Protein AF-A0A821S7T1-F1 (afdb_monomer_lite)

Sequence (670 aa):
MPPKSNRQSQCFNAIKSRWSTESDASSDDSNFSMETSDEDEADTKLNFRDTIQICDIADMFEFCKNQCNIRYLSVLIYLILRRFNISYEETHRFLNDIGGLTAEVAHKWSNVFMNGNFDEFLIDGRGGKRGDSFYDVYPELEVDAKAFTVLQCEQKAPSFTVYDLAQFIDKEYYEVNKINKVNSDFVRSVDSCRLDLRNWGARFENNTNRPYFEGHEGSDVIAHREQFIHYFLTNEDKYYTVSSDENPVWQTPKSLVPTVLICHDESTFRSGDVRAKRWLIDTSAPFFNKGGGRSVMISDFLVQHPSGPFVQLNEKEWTNAVQRFPDLLEDTDLRYENYSATITAHLGADPYFDNSIILLQFERLFKLLKFKEEYQKHNIEILVDNARTHSAKPFSINDFGKRSGTRCPVASIEYIDEVNNTKTLDCFFQSGPQKGQSKGLLAIALELGFKLSTNCKLEELTILLSGHKAFKNISKLEKLAIDYGLVCGQNEIFKTCGSPCISTCTYKPDICIAMCSTGCFCKEGYVRESNKTGSSCIKQEDCENVNVLPTCAENEEFLTCGSACPPTCNDWSYPLPKQPTPCIMMCKRGCFCKNGLYRSKDGKCVEPEECCGKNEVFTSCGSACVETCNNKSDMCTDQCVAGCFCRRPGHVRLNNNTNSLCIPPNECPK

Radius of gyration: 52.15 Å; chains: 1; bounding box: 108×94×160 Å

InterPro domains:
  IPR002919 Trypsin Inhibitor-like, cysteine rich domain [PF01826] (488-543)
  IPR002919 Trypsin Inhibitor-like, cysteine rich domain [PF01826] (552-611)
  IPR002919 Trypsin Inhibitor-like, cysteine rich domain [PF01826] (612-668)
  IPR036084 Serine protease inhibitor-like superfamily [SSF57567] (486-544)
  IPR036084 Serine protease inhibitor-like superfamily [SSF57567] (550-611)
  IPR036084 Serine protease inhibitor-like superfamily [SSF57567] (612-669)
  IPR051368 Serine Protease Inhibitor-like TIL Domain [PTHR23259] (550-611)

Structure (mmCIF, N/CA/C/O backbone):
data_AF-A0A821S7T1-F1
#
_entry.id   AF-A0A821S7T1-F1
#
loop_
_atom_site.group_PDB
_atom_site.id
_atom_site.type_symbol
_atom_site.label_atom_id
_atom_site.label_alt_id
_atom_site.label_comp_id
_atom_site.label_asym_id
_atom_site.label_entity_id
_atom_site.label_seq_id
_atom_site.pdbx_PDB_ins_code
_atom_site.Cartn_x
_atom_site.Cartn_y
_atom_site.Cartn_z
_atom_site.occupancy
_atom_site.B_iso_or_equiv
_atom_site.auth_seq_id
_atom_site.auth_comp_id
_atom_site.auth_asym_id
_atom_site.auth_atom_id
_atom_site.pdbx_PDB_model_num
ATOM 1 N N . MET A 1 1 ? 46.049 18.624 -78.797 1.00 29.94 1 MET A N 1
ATOM 2 C CA . MET A 1 1 ? 47.235 17.751 -78.663 1.00 29.94 1 MET A CA 1
ATOM 3 C C . MET A 1 1 ? 48.468 18.626 -78.482 1.00 29.94 1 MET A C 1
ATOM 5 O O . MET A 1 1 ? 48.766 19.379 -79.401 1.00 29.94 1 MET A O 1
ATOM 9 N N . PRO A 1 2 ? 49.154 18.582 -77.330 1.00 28.81 2 PRO A N 1
ATOM 10 C CA . PRO A 1 2 ? 50.547 19.010 -77.229 1.00 28.81 2 PRO A CA 1
ATOM 11 C C . PRO A 1 2 ? 51.474 17.895 -77.770 1.00 28.81 2 PRO A C 1
ATOM 13 O O . PRO A 1 2 ? 51.036 16.743 -77.867 1.00 28.81 2 PRO A O 1
ATOM 16 N N . PRO A 1 3 ? 52.723 18.198 -78.169 1.00 35.12 3 PRO A N 1
ATOM 17 C CA . PRO A 1 3 ? 53.606 17.213 -78.784 1.00 35.12 3 PRO A CA 1
ATOM 18 C C . PRO A 1 3 ? 54.097 16.192 -77.748 1.00 35.12 3 PRO A C 1
ATOM 20 O O . PRO A 1 3 ? 54.433 16.542 -76.616 1.00 35.12 3 PRO A O 1
ATOM 23 N N . LYS A 1 4 ? 54.129 14.915 -78.148 1.00 36.84 4 LYS A N 1
ATOM 24 C CA . LYS A 1 4 ? 54.647 13.801 -77.343 1.00 36.84 4 LYS A CA 1
ATOM 25 C C . LYS A 1 4 ? 56.120 14.042 -76.999 1.00 36.84 4 LYS A C 1
ATOM 27 O O . LYS A 1 4 ? 56.898 14.461 -77.854 1.00 36.84 4 LYS A O 1
ATOM 32 N N . SER A 1 5 ? 56.505 13.776 -75.751 1.00 37.03 5 SER A N 1
ATOM 33 C CA . SER A 1 5 ? 57.890 13.919 -75.302 1.00 37.03 5 SER A CA 1
ATOM 34 C C . SER A 1 5 ? 58.790 12.878 -75.982 1.00 37.03 5 SER A C 1
ATOM 36 O O . SER A 1 5 ? 58.401 11.725 -76.180 1.00 37.03 5 SER A O 1
ATOM 38 N N . ASN A 1 6 ? 60.026 13.271 -76.311 1.00 35.97 6 ASN A N 1
ATOM 39 C CA . ASN A 1 6 ? 61.030 12.451 -77.010 1.00 35.97 6 ASN A CA 1
ATOM 40 C C . ASN A 1 6 ? 61.357 11.095 -76.342 1.00 35.97 6 ASN A C 1
ATOM 42 O O . ASN A 1 6 ? 62.004 10.252 -76.959 1.00 35.97 6 ASN A O 1
ATOM 46 N N . ARG A 1 7 ? 60.886 10.848 -75.111 1.00 36.84 7 ARG A N 1
ATOM 47 C CA . ARG A 1 7 ? 61.051 9.574 -74.395 1.00 36.84 7 ARG A CA 1
ATOM 48 C C . ARG A 1 7 ? 60.103 8.470 -74.891 1.00 36.84 7 ARG A C 1
ATOM 50 O O . ARG A 1 7 ? 60.475 7.302 -74.850 1.00 36.84 7 ARG A O 1
ATOM 57 N N . GLN A 1 8 ? 58.924 8.818 -75.418 1.00 40.19 8 GLN A N 1
ATOM 58 C CA . GLN A 1 8 ? 57.938 7.839 -75.911 1.00 40.19 8 GLN A CA 1
ATOM 59 C C . GLN A 1 8 ? 58.309 7.255 -77.286 1.00 40.19 8 GLN A C 1
ATOM 61 O O . GLN A 1 8 ? 58.050 6.082 -77.550 1.00 40.19 8 GLN A O 1
ATOM 66 N N . SER A 1 9 ? 58.980 8.029 -78.143 1.00 37.41 9 SER A N 1
ATOM 67 C CA . SER A 1 9 ? 59.410 7.564 -79.471 1.00 37.41 9 SER A CA 1
ATOM 68 C C . SER A 1 9 ? 60.573 6.564 -79.411 1.00 37.41 9 SER A C 1
ATOM 70 O O . SER A 1 9 ? 60.688 5.703 -80.280 1.00 37.41 9 SER A O 1
ATOM 72 N N . GLN A 1 10 ? 61.419 6.638 -78.376 1.00 37.50 10 GLN A N 1
ATOM 73 C CA . GLN A 1 10 ? 62.541 5.708 -78.196 1.00 37.50 10 GLN A CA 1
ATOM 74 C C . GLN A 1 10 ? 62.080 4.311 -77.744 1.00 37.50 10 GLN A C 1
ATOM 76 O O . GLN A 1 10 ? 62.611 3.322 -78.243 1.00 37.50 10 GLN A O 1
ATOM 81 N N . CYS A 1 11 ? 61.043 4.212 -76.900 1.00 39.75 11 CYS A N 1
ATOM 82 C CA . CYS A 1 11 ? 60.440 2.919 -76.538 1.00 39.75 11 CYS A CA 1
ATOM 83 C C . CYS A 1 11 ? 59.689 2.276 -77.714 1.00 39.75 11 CYS A C 1
ATOM 85 O O . CYS A 1 11 ? 59.822 1.079 -77.947 1.00 39.75 11 CYS A O 1
ATOM 87 N N . PHE A 1 12 ? 58.974 3.067 -78.523 1.00 36.22 12 PHE A N 1
ATOM 88 C CA . PHE A 1 12 ? 58.248 2.550 -79.693 1.00 36.22 12 PHE A CA 1
ATOM 89 C C . PHE A 1 12 ? 59.173 1.936 -80.761 1.00 36.22 12 PHE A C 1
ATOM 91 O O . PHE A 1 12 ? 58.824 0.933 -81.386 1.00 36.22 12 PHE A O 1
ATOM 98 N N . ASN A 1 13 ? 60.373 2.497 -80.947 1.00 38.16 13 ASN A N 1
ATOM 99 C CA . ASN A 1 13 ? 61.364 1.956 -81.882 1.00 38.16 13 ASN A CA 1
ATOM 100 C C . ASN A 1 13 ? 62.041 0.673 -81.363 1.00 38.16 13 ASN A C 1
ATOM 102 O O . ASN A 1 13 ? 62.382 -0.186 -82.171 1.00 38.16 13 ASN A O 1
ATOM 106 N N . ALA A 1 14 ? 62.168 0.506 -80.040 1.00 39.91 14 ALA A N 1
ATOM 107 C CA . ALA A 1 14 ? 62.677 -0.723 -79.419 1.00 39.91 14 ALA A CA 1
ATOM 108 C C . ALA A 1 14 ? 61.668 -1.891 -79.468 1.00 39.91 14 ALA A C 1
ATOM 110 O O . ALA A 1 14 ? 62.057 -3.056 -79.434 1.00 39.91 14 ALA A O 1
ATOM 111 N N . ILE A 1 15 ? 60.370 -1.587 -79.580 1.00 43.44 15 ILE A N 1
ATOM 112 C CA . ILE A 1 15 ? 59.292 -2.583 -79.693 1.00 43.44 15 ILE A CA 1
ATOM 113 C C . ILE A 1 15 ? 59.191 -3.130 -81.127 1.00 43.44 15 ILE A C 1
ATOM 115 O O . ILE A 1 15 ? 59.053 -4.337 -81.315 1.00 43.44 15 ILE A O 1
ATOM 119 N N . LYS A 1 16 ? 59.354 -2.279 -82.152 1.00 38.38 16 LYS A N 1
ATOM 120 C CA . LYS A 1 16 ? 59.346 -2.708 -83.566 1.00 38.38 16 LYS A CA 1
ATOM 121 C C . LYS A 1 16 ? 60.510 -3.635 -83.934 1.00 38.38 16 LYS A C 1
ATOM 123 O O . LYS A 1 16 ? 60.340 -4.506 -84.784 1.00 38.38 16 LYS A O 1
ATOM 128 N N . SER A 1 17 ? 61.670 -3.477 -83.292 1.00 40.53 17 SER A N 1
ATOM 129 C CA . SER A 1 17 ? 62.829 -4.349 -83.520 1.00 40.53 17 SER A CA 1
ATOM 130 C C . SER A 1 17 ? 62.729 -5.701 -82.809 1.00 40.53 17 SER A C 1
ATOM 132 O O . SER A 1 17 ? 63.431 -6.627 -83.199 1.00 40.53 17 SER A O 1
ATOM 134 N N . ARG A 1 18 ? 61.870 -5.831 -81.786 1.00 38.78 18 ARG A N 1
ATOM 135 C CA . ARG A 1 18 ? 61.773 -7.038 -80.949 1.00 38.78 18 ARG A CA 1
ATOM 136 C C . ARG A 1 18 ? 60.723 -8.052 -81.429 1.00 38.78 18 ARG A C 1
ATOM 138 O O . ARG A 1 18 ? 60.816 -9.208 -81.045 1.00 38.78 18 ARG A O 1
ATOM 145 N N . TRP A 1 19 ? 59.771 -7.648 -82.278 1.00 35.22 19 TRP A N 1
ATOM 146 C CA . TRP A 1 19 ? 58.638 -8.488 -82.715 1.00 35.22 19 TRP A CA 1
ATOM 147 C C . TRP A 1 19 ? 58.417 -8.484 -84.242 1.00 35.22 19 TRP A C 1
ATOM 149 O O . TRP A 1 19 ? 57.282 -8.432 -84.709 1.00 35.22 19 TRP A O 1
ATOM 159 N N . SER A 1 20 ? 59.494 -8.519 -85.036 1.00 33.47 20 SER A N 1
ATOM 160 C CA . SER A 1 20 ? 59.415 -8.677 -86.500 1.00 33.47 20 SER A CA 1
ATOM 161 C C . SER A 1 20 ? 60.124 -9.956 -86.954 1.00 33.47 20 SER A C 1
ATOM 163 O O . SER A 1 20 ? 61.336 -9.934 -87.152 1.00 33.47 20 SER A O 1
ATOM 165 N N . THR A 1 21 ? 59.375 -11.055 -87.066 1.00 33.59 21 THR A N 1
ATOM 166 C CA . THR A 1 21 ? 59.508 -12.224 -87.980 1.00 33.59 21 THR A CA 1
ATOM 167 C C . THR A 1 21 ? 58.469 -13.251 -87.495 1.00 33.59 21 THR A C 1
ATOM 169 O O . THR A 1 21 ? 58.447 -13.576 -86.313 1.00 33.59 21 THR A O 1
ATOM 172 N N . GLU A 1 22 ? 57.362 -13.428 -88.231 1.00 34.28 22 GLU A N 1
ATOM 173 C CA . GLU A 1 22 ? 57.122 -14.546 -89.181 1.00 34.28 22 GLU A CA 1
ATOM 174 C C . GLU A 1 22 ? 57.233 -15.931 -88.521 1.00 34.28 22 GLU A C 1
ATOM 176 O O . GLU A 1 22 ? 58.201 -16.194 -87.825 1.00 34.28 22 GLU A O 1
ATOM 181 N N . SER A 1 23 ? 56.382 -16.930 -88.723 1.00 30.45 23 SER A N 1
ATOM 182 C CA . SER A 1 23 ? 55.032 -17.153 -89.249 1.00 30.45 23 SER A CA 1
ATOM 183 C C . SER A 1 23 ? 54.831 -18.676 -89.098 1.00 30.45 23 SER A C 1
ATOM 185 O O . SER A 1 23 ? 55.809 -19.418 -89.052 1.00 30.45 23 SER A O 1
ATOM 187 N N . ASP A 1 24 ? 53.576 -19.118 -89.092 1.00 27.17 24 ASP A N 1
ATOM 188 C CA . ASP A 1 24 ? 53.125 -20.482 -89.416 1.00 27.17 24 ASP A CA 1
ATOM 189 C C . ASP A 1 24 ? 53.082 -21.589 -88.337 1.00 27.17 24 ASP A C 1
ATOM 191 O O . ASP A 1 24 ? 54.054 -21.923 -87.669 1.00 27.17 24 ASP A O 1
ATOM 195 N N . ALA A 1 25 ? 51.903 -22.234 -88.350 1.00 28.06 25 ALA A N 1
ATOM 196 C CA . ALA A 1 25 ? 51.646 -23.676 -88.236 1.00 28.06 25 ALA A CA 1
ATOM 197 C C . ALA A 1 25 ? 51.191 -24.276 -86.879 1.00 28.06 25 ALA A C 1
ATOM 199 O O . ALA A 1 25 ? 51.969 -24.446 -85.949 1.00 28.06 25 ALA A O 1
ATOM 200 N N . SER A 1 26 ? 49.895 -24.656 -86.870 1.00 26.78 26 SER A N 1
ATOM 201 C CA . SER A 1 26 ? 49.301 -25.963 -86.472 1.00 26.78 26 SER A CA 1
ATOM 202 C C . SER A 1 26 ? 49.722 -26.592 -85.132 1.00 26.78 26 SER A C 1
ATOM 204 O O . SER A 1 26 ? 50.873 -26.961 -84.949 1.00 26.78 26 SER A O 1
ATOM 206 N N . SER A 1 27 ? 48.824 -26.668 -84.141 1.00 26.56 27 SER A N 1
ATOM 207 C CA . SER A 1 27 ? 47.922 -27.813 -83.852 1.00 26.56 27 SER A CA 1
ATOM 208 C C . SER A 1 27 ? 48.638 -29.149 -83.603 1.00 26.56 27 SER A C 1
ATOM 210 O O . SER A 1 27 ? 49.104 -29.771 -84.549 1.00 26.56 27 SER A O 1
ATOM 212 N N . ASP A 1 28 ? 48.698 -29.604 -82.347 1.00 26.67 28 ASP A N 1
ATOM 213 C CA . ASP A 1 28 ? 47.939 -30.785 -81.895 1.00 26.67 28 ASP A CA 1
ATOM 214 C C . ASP A 1 28 ? 48.275 -31.223 -80.458 1.00 26.67 28 ASP A C 1
ATOM 216 O O . ASP A 1 28 ? 49.346 -30.968 -79.907 1.00 26.67 28 ASP A O 1
ATOM 220 N N . ASP A 1 29 ? 47.261 -31.867 -79.886 1.00 26.61 29 ASP A N 1
ATOM 221 C CA . ASP A 1 29 ? 47.095 -32.460 -78.564 1.00 26.61 29 ASP A CA 1
ATOM 222 C C . ASP A 1 29 ? 48.153 -33.504 -78.153 1.00 26.61 29 ASP A C 1
ATOM 224 O O . ASP A 1 29 ? 48.647 -34.268 -78.979 1.00 26.61 29 ASP A O 1
ATOM 228 N N . SER A 1 30 ? 48.383 -33.662 -76.837 1.00 28.55 30 SER A N 1
ATOM 229 C CA . SER A 1 30 ? 47.982 -34.867 -76.063 1.00 28.55 30 SER A CA 1
ATOM 230 C C . SER A 1 30 ? 48.777 -35.110 -74.756 1.00 28.55 30 SER A C 1
ATOM 232 O O . SER A 1 30 ? 49.991 -35.256 -74.729 1.00 28.55 30 SER A O 1
ATOM 234 N N . ASN A 1 31 ? 48.020 -35.150 -73.654 1.00 26.91 31 ASN A N 1
ATOM 235 C CA . ASN A 1 31 ? 48.028 -36.080 -72.507 1.00 26.91 31 ASN A CA 1
ATOM 236 C C . ASN A 1 31 ? 49.271 -36.930 -72.093 1.00 26.91 31 ASN A C 1
ATOM 238 O O . ASN A 1 31 ? 49.628 -37.886 -72.767 1.00 26.91 31 ASN A O 1
ATOM 242 N N . PHE A 1 32 ? 49.654 -36.747 -70.810 1.00 23.23 32 PHE A N 1
ATOM 243 C CA . PHE A 1 32 ? 49.614 -37.746 -69.701 1.00 23.23 32 PHE A CA 1
ATOM 244 C C . PHE A 1 32 ? 50.886 -38.517 -69.215 1.00 23.23 32 PHE A C 1
ATOM 246 O O . PHE A 1 32 ? 51.648 -39.085 -69.985 1.00 23.23 32 PHE A O 1
ATOM 253 N N . SER A 1 33 ? 50.982 -38.571 -67.866 1.00 23.77 33 SER A N 1
ATOM 254 C CA . SER A 1 33 ? 51.659 -39.495 -66.902 1.00 23.77 33 SER A CA 1
ATOM 255 C C . SER A 1 33 ? 53.189 -39.582 -66.698 1.00 23.77 33 SER A C 1
ATOM 257 O O . SER A 1 33 ? 53.895 -40.238 -67.450 1.00 23.77 33 SER A O 1
ATOM 259 N N . MET A 1 34 ? 53.655 -38.973 -65.592 1.00 28.36 34 MET A N 1
ATOM 260 C CA . MET A 1 34 ? 54.169 -39.529 -64.305 1.00 28.36 34 MET A CA 1
ATOM 261 C C . MET A 1 34 ? 54.813 -40.941 -64.212 1.00 28.36 34 MET A C 1
ATOM 263 O O . MET A 1 34 ? 54.094 -41.922 -64.341 1.00 28.36 34 MET A O 1
ATOM 267 N N . GLU A 1 35 ? 56.111 -40.997 -63.838 1.00 25.45 35 GLU A N 1
ATOM 268 C CA . GLU A 1 35 ? 56.779 -41.844 -62.794 1.00 25.45 35 GLU A CA 1
ATOM 269 C C . GLU A 1 35 ? 58.314 -41.550 -62.772 1.00 25.45 35 GLU A C 1
ATOM 271 O O . GLU A 1 35 ? 58.975 -41.656 -63.798 1.00 25.45 35 GLU A O 1
ATOM 276 N N . THR A 1 36 ? 58.839 -40.819 -61.772 1.00 31.72 36 THR A N 1
ATOM 277 C CA . THR A 1 36 ? 59.692 -41.216 -60.607 1.00 31.72 36 THR A CA 1
ATOM 278 C C . THR A 1 36 ? 61.073 -41.848 -60.873 1.00 31.72 36 THR A C 1
ATOM 280 O O . THR A 1 36 ? 61.159 -43.018 -61.232 1.00 31.72 36 THR A O 1
ATOM 283 N N . SER A 1 37 ? 62.142 -41.125 -60.502 1.00 25.72 37 SER A N 1
ATOM 284 C CA . SER A 1 37 ? 63.378 -41.673 -59.905 1.00 25.72 37 SER A CA 1
ATOM 285 C C . SER A 1 37 ? 64.156 -40.568 -59.170 1.00 25.72 37 SER A C 1
ATOM 287 O O . SER A 1 37 ? 64.282 -39.462 -59.695 1.00 25.72 37 SER A O 1
ATOM 289 N N . ASP A 1 38 ? 64.631 -40.885 -57.966 1.00 28.14 38 ASP A N 1
ATOM 290 C CA . ASP A 1 38 ? 65.293 -40.003 -56.998 1.00 28.14 38 ASP A CA 1
ATOM 291 C C . ASP A 1 38 ? 66.768 -39.655 -57.318 1.00 28.14 38 ASP A C 1
ATOM 293 O O . ASP A 1 38 ? 67.429 -40.340 -58.097 1.00 28.14 38 ASP A O 1
ATOM 297 N N . GLU A 1 39 ? 67.240 -38.636 -56.581 1.00 29.88 39 GLU A N 1
ATOM 298 C CA . GLU A 1 39 ? 68.620 -38.248 -56.206 1.00 29.88 39 GLU A CA 1
ATOM 299 C C . GLU A 1 39 ? 69.303 -37.068 -56.948 1.00 29.88 39 GLU A C 1
ATOM 301 O O . GLU A 1 39 ? 69.912 -37.202 -58.005 1.00 29.88 39 GLU A O 1
ATOM 306 N N . ASP A 1 40 ? 69.184 -35.903 -56.285 1.00 30.52 40 ASP A N 1
ATOM 307 C CA . ASP A 1 40 ? 70.193 -34.876 -55.962 1.00 30.52 40 ASP A CA 1
ATOM 308 C C . ASP A 1 40 ? 71.064 -34.219 -57.053 1.00 30.52 40 ASP A C 1
ATOM 310 O O . ASP A 1 40 ? 72.100 -34.746 -57.434 1.00 30.52 40 ASP A O 1
ATOM 314 N N . GLU A 1 41 ? 70.753 -32.951 -57.387 1.00 29.31 41 GLU A N 1
ATOM 315 C CA . GLU A 1 41 ? 71.723 -31.833 -57.349 1.00 29.31 41 GLU A CA 1
ATOM 316 C C . GLU A 1 41 ? 71.061 -30.447 -57.568 1.00 29.31 41 GLU A C 1
ATOM 318 O O . GLU A 1 41 ? 70.347 -30.206 -58.536 1.00 29.31 41 GLU A O 1
ATOM 323 N N . ALA A 1 42 ? 71.321 -29.539 -56.621 1.00 29.16 42 ALA A N 1
ATOM 324 C CA . ALA A 1 42 ? 71.407 -28.075 -56.727 1.00 29.16 42 ALA A CA 1
ATOM 325 C C . ALA A 1 42 ? 70.434 -27.275 -57.640 1.00 29.16 42 ALA A C 1
ATOM 327 O O . ALA A 1 42 ? 70.649 -27.065 -58.827 1.00 29.16 42 ALA A O 1
ATOM 328 N N . ASP A 1 43 ? 69.449 -26.658 -56.983 1.00 34.97 43 ASP A N 1
ATOM 329 C CA . ASP A 1 43 ? 69.177 -25.211 -57.014 1.00 34.97 43 ASP A CA 1
ATOM 330 C C . ASP A 1 43 ? 69.181 -24.471 -58.376 1.00 34.97 43 ASP A C 1
ATOM 332 O O . ASP A 1 43 ? 70.162 -23.863 -58.801 1.00 34.97 43 ASP A O 1
ATOM 336 N N . THR A 1 44 ? 68.014 -24.416 -59.029 1.00 35.22 44 THR A N 1
ATOM 337 C CA . THR A 1 44 ? 67.532 -23.203 -59.728 1.00 35.22 44 THR A CA 1
ATOM 338 C C . THR A 1 44 ? 66.021 -23.290 -59.975 1.00 35.22 44 THR A C 1
ATOM 340 O O . THR A 1 44 ? 65.534 -23.443 -61.094 1.00 35.22 44 THR A O 1
ATOM 343 N N . LYS A 1 45 ? 65.223 -23.164 -58.906 1.00 34.56 45 LYS A N 1
ATOM 344 C CA . LYS A 1 45 ? 63.811 -22.779 -59.059 1.00 34.56 45 LYS A CA 1
ATOM 345 C C . LYS A 1 45 ? 63.767 -21.287 -59.380 1.00 34.56 45 LYS A C 1
ATOM 347 O O . LYS A 1 45 ? 63.789 -20.454 -58.480 1.00 34.56 45 LYS A O 1
ATOM 352 N N . LEU A 1 46 ? 63.697 -20.957 -60.668 1.00 33.81 46 LEU A N 1
ATOM 353 C CA . LEU A 1 46 ? 63.229 -19.648 -61.118 1.00 33.81 46 LEU A CA 1
ATOM 354 C C . LEU A 1 46 ? 61.845 -19.402 -60.498 1.00 33.81 46 LEU A C 1
ATOM 356 O O . LEU A 1 46 ? 60.848 -20.010 -60.889 1.00 33.81 46 LEU A O 1
ATOM 360 N N . ASN A 1 47 ? 61.799 -18.544 -59.480 1.00 34.44 47 ASN A N 1
ATOM 361 C CA . ASN A 1 47 ? 60.562 -18.096 -58.867 1.00 34.44 47 ASN A CA 1
ATOM 362 C C . ASN A 1 47 ? 59.792 -17.260 -59.894 1.00 34.44 47 ASN A C 1
ATOM 364 O O . ASN A 1 47 ? 60.199 -16.159 -60.252 1.00 34.44 47 ASN A O 1
ATOM 368 N N . PHE A 1 48 ? 58.615 -17.747 -60.287 1.00 39.94 48 PHE A N 1
ATOM 369 C CA . PHE A 1 48 ? 57.605 -17.048 -61.099 1.00 39.94 48 PHE A CA 1
ATOM 370 C C . PHE A 1 48 ? 57.158 -15.688 -60.505 1.00 39.94 48 PHE A C 1
ATOM 372 O O . PHE A 1 48 ? 56.372 -14.956 -61.097 1.00 39.94 48 PHE A O 1
ATOM 379 N N . ARG A 1 49 ? 57.648 -15.350 -59.306 1.00 41.66 49 ARG A N 1
ATOM 380 C CA . ARG A 1 49 ? 57.348 -14.136 -58.548 1.00 41.66 49 ARG A CA 1
ATOM 381 C C . ARG A 1 49 ? 58.196 -12.921 -58.944 1.00 41.66 49 ARG A C 1
ATOM 383 O O . ARG A 1 49 ? 57.771 -11.810 -58.652 1.00 41.66 49 ARG A O 1
ATOM 390 N N . ASP A 1 50 ? 59.325 -13.109 -59.630 1.00 46.62 50 ASP A N 1
ATOM 391 C CA . ASP A 1 50 ? 60.309 -12.034 -59.848 1.00 46.62 50 ASP A CA 1
ATOM 392 C C . ASP A 1 50 ? 60.269 -11.413 -61.258 1.00 46.62 50 ASP A C 1
ATOM 394 O O . ASP A 1 50 ? 61.159 -10.647 -61.626 1.00 46.62 50 ASP A O 1
ATOM 398 N N . THR A 1 51 ? 59.259 -11.732 -62.077 1.00 49.16 51 THR A N 1
ATOM 399 C CA . THR A 1 51 ? 59.263 -11.374 -63.513 1.00 49.16 51 THR A CA 1
ATOM 400 C C . THR A 1 51 ? 58.051 -10.586 -64.007 1.00 49.16 51 THR A C 1
ATOM 402 O O . THR A 1 51 ? 57.997 -10.285 -65.193 1.00 49.16 51 THR A O 1
ATOM 405 N N . ILE A 1 52 ? 57.100 -10.221 -63.140 1.00 53.34 52 ILE A N 1
ATOM 406 C CA . ILE A 1 52 ? 56.010 -9.303 -63.509 1.00 53.34 52 ILE A CA 1
ATOM 407 C C . ILE A 1 52 ? 56.209 -8.002 -62.741 1.00 53.34 52 ILE A C 1
ATOM 409 O O . ILE A 1 52 ? 55.910 -7.910 -61.549 1.00 53.34 52 ILE A O 1
ATOM 413 N N . GLN A 1 53 ? 56.726 -6.986 -63.420 1.00 61.47 53 GLN A N 1
ATOM 414 C CA . GLN A 1 53 ? 56.691 -5.627 -62.908 1.00 61.47 53 GLN A CA 1
ATOM 415 C C . GLN A 1 53 ? 55.276 -5.066 -63.064 1.00 61.47 53 GLN A C 1
ATOM 417 O O . GLN A 1 53 ? 54.555 -5.383 -64.005 1.00 61.47 53 GLN A O 1
ATOM 422 N N . ILE A 1 54 ? 54.878 -4.179 -62.152 1.00 60.12 54 ILE A N 1
ATOM 423 C CA . ILE A 1 54 ? 53.613 -3.423 -62.228 1.00 60.12 54 ILE A CA 1
ATOM 424 C C . ILE A 1 54 ? 53.458 -2.734 -63.606 1.00 60.12 54 ILE A C 1
ATOM 426 O O . ILE A 1 54 ? 52.352 -2.612 -64.130 1.00 60.12 54 ILE A O 1
ATOM 430 N N . CYS A 1 55 ? 54.586 -2.370 -64.224 1.00 61.47 55 CYS A N 1
ATOM 431 C CA . CYS A 1 55 ? 54.706 -1.866 -65.590 1.00 61.47 55 CYS A CA 1
ATOM 432 C C . CYS A 1 55 ? 54.203 -2.865 -66.651 1.00 61.47 55 CYS A C 1
ATOM 434 O O . CYS A 1 55 ? 53.473 -2.473 -67.554 1.00 61.47 55 CYS A O 1
ATOM 436 N N . ASP A 1 56 ? 54.520 -4.155 -66.509 1.00 65.62 56 ASP A N 1
ATOM 437 C CA . ASP A 1 56 ? 54.124 -5.209 -67.453 1.00 65.62 56 ASP A CA 1
ATOM 438 C C . ASP A 1 56 ? 52.606 -5.458 -67.406 1.00 65.62 56 ASP A C 1
ATOM 440 O O . ASP A 1 56 ? 51.977 -5.733 -68.428 1.00 65.62 56 ASP A O 1
ATOM 444 N N . ILE A 1 57 ? 51.991 -5.303 -66.225 1.00 67.19 57 ILE A N 1
ATOM 445 C CA . ILE A 1 57 ? 50.529 -5.375 -66.050 1.00 67.19 57 ILE A CA 1
ATOM 446 C C . ILE A 1 57 ? 49.848 -4.180 -66.730 1.00 67.19 57 ILE A C 1
ATOM 448 O O . ILE A 1 57 ? 48.805 -4.350 -67.362 1.00 67.19 57 ILE A O 1
ATOM 452 N N . ALA A 1 58 ? 50.434 -2.983 -66.626 1.00 66.19 58 ALA A N 1
ATOM 453 C CA . ALA A 1 58 ? 49.935 -1.787 -67.301 1.00 66.19 58 ALA A CA 1
ATOM 454 C C . ALA A 1 58 ? 50.041 -1.903 -68.832 1.00 66.19 58 ALA A C 1
ATOM 456 O O . ALA A 1 58 ? 49.078 -1.603 -69.540 1.00 66.19 58 ALA A O 1
ATOM 457 N N . ASP A 1 59 ? 51.166 -2.412 -69.338 1.00 70.75 59 ASP A N 1
ATOM 458 C CA . ASP A 1 59 ? 51.386 -2.640 -70.770 1.00 70.75 59 ASP A CA 1
ATOM 459 C C . ASP A 1 59 ? 50.430 -3.710 -71.325 1.00 70.75 59 ASP A C 1
ATOM 461 O O . ASP A 1 59 ? 49.841 -3.535 -72.396 1.00 70.75 59 ASP A O 1
ATOM 465 N N . MET A 1 60 ? 50.196 -4.788 -70.567 1.00 69.06 60 MET A N 1
ATOM 466 C CA . MET A 1 60 ? 49.207 -5.815 -70.908 1.00 69.06 60 MET A CA 1
ATOM 467 C C . MET A 1 60 ? 47.777 -5.259 -70.891 1.00 69.06 60 MET A C 1
ATOM 469 O O . MET A 1 60 ? 46.976 -5.594 -71.767 1.00 69.06 60 MET A O 1
ATOM 473 N N . PHE A 1 61 ? 47.445 -4.395 -69.926 1.00 76.56 61 PHE A N 1
ATOM 474 C CA . PHE A 1 61 ? 46.139 -3.741 -69.867 1.00 76.56 61 PHE A CA 1
ATOM 475 C C . PHE A 1 61 ? 45.898 -2.884 -71.110 1.00 76.56 61 PHE A C 1
ATOM 477 O O . PHE A 1 61 ? 44.867 -3.047 -71.758 1.00 76.56 61 PHE A O 1
ATOM 484 N N . GLU A 1 62 ? 46.854 -2.033 -71.490 1.00 74.38 62 GLU A N 1
ATOM 485 C CA . GLU A 1 62 ? 46.733 -1.161 -72.663 1.00 74.38 62 GLU A CA 1
ATOM 486 C C . GLU A 1 62 ? 46.667 -1.961 -73.976 1.00 74.38 62 GLU A C 1
ATOM 488 O O . GLU A 1 62 ? 45.888 -1.621 -74.869 1.00 74.38 62 GLU A O 1
ATOM 493 N N . PHE A 1 63 ? 47.405 -3.072 -74.080 1.00 72.06 63 PHE A N 1
ATOM 494 C CA . PHE A 1 63 ? 47.327 -3.976 -75.232 1.00 72.06 63 PHE A CA 1
ATOM 495 C C . PHE A 1 63 ? 45.940 -4.629 -75.363 1.00 72.06 63 PHE A C 1
ATOM 497 O O . PHE A 1 63 ? 45.349 -4.649 -76.446 1.00 72.06 63 PHE A O 1
ATOM 504 N N . CYS A 1 64 ? 45.385 -5.116 -74.252 1.00 72.75 64 CYS A N 1
ATOM 505 C CA . CYS A 1 64 ? 44.102 -5.820 -74.225 1.00 72.75 64 CYS A CA 1
ATOM 506 C C . CYS A 1 64 ? 42.883 -4.884 -74.243 1.00 72.75 64 CYS A C 1
ATOM 508 O O . CYS A 1 64 ? 41.783 -5.322 -74.584 1.00 72.75 64 CYS A O 1
ATOM 510 N N . LYS A 1 65 ? 43.050 -3.597 -73.919 1.00 73.56 65 LYS A N 1
ATOM 511 C CA . LYS A 1 65 ? 41.970 -2.596 -73.824 1.00 73.56 65 LYS A CA 1
ATOM 512 C C . LYS A 1 65 ? 41.167 -2.418 -75.114 1.00 73.56 65 LYS A C 1
ATOM 514 O O . LYS A 1 65 ? 39.995 -2.062 -75.059 1.00 73.56 65 LYS A O 1
ATOM 519 N N . ASN A 1 66 ? 41.779 -2.691 -76.269 1.00 65.06 66 ASN A N 1
ATOM 520 C CA . ASN A 1 66 ? 41.117 -2.617 -77.576 1.00 65.06 66 ASN A CA 1
ATOM 521 C C . ASN A 1 66 ? 40.357 -3.901 -77.957 1.00 65.06 66 ASN A C 1
ATOM 523 O O . ASN A 1 66 ? 39.599 -3.882 -78.924 1.00 65.06 66 ASN A O 1
ATOM 527 N N . GLN A 1 67 ? 40.566 -5.007 -77.235 1.00 69.00 67 GLN A N 1
ATOM 528 C CA . GLN A 1 67 ? 39.961 -6.314 -77.531 1.00 69.00 67 GLN A CA 1
ATOM 529 C C . GLN A 1 67 ? 39.013 -6.817 -76.433 1.00 69.00 67 GLN A C 1
ATOM 531 O O . GLN A 1 67 ? 38.137 -7.630 -76.715 1.00 69.00 67 GLN A O 1
ATOM 536 N N . CYS A 1 68 ? 39.140 -6.312 -75.203 1.00 70.44 68 CYS A N 1
ATOM 537 C CA . CYS A 1 68 ? 38.338 -6.714 -74.050 1.00 70.44 68 CYS A CA 1
ATOM 538 C C . CYS A 1 68 ? 37.663 -5.506 -73.387 1.00 70.44 68 CYS A C 1
ATOM 540 O O . CYS A 1 68 ? 38.225 -4.414 -73.331 1.00 70.44 68 CYS A O 1
ATOM 542 N N . ASN A 1 69 ? 36.464 -5.709 -72.826 1.00 78.94 69 ASN A N 1
ATOM 543 C CA . ASN A 1 69 ? 35.770 -4.669 -72.064 1.00 78.94 69 ASN A CA 1
ATOM 544 C C . ASN A 1 69 ? 36.633 -4.251 -70.859 1.00 78.94 69 ASN A C 1
ATOM 546 O O . ASN A 1 69 ? 37.060 -5.102 -70.072 1.00 78.94 69 ASN A O 1
ATOM 550 N N . ILE A 1 70 ? 36.850 -2.939 -70.700 1.00 80.19 70 ILE A N 1
ATOM 551 C CA . ILE A 1 70 ? 37.600 -2.339 -69.583 1.00 80.19 70 ILE A CA 1
ATOM 552 C C . ILE A 1 70 ? 37.138 -2.892 -68.235 1.00 80.19 70 ILE A C 1
ATOM 554 O O . ILE A 1 70 ? 37.968 -3.141 -67.365 1.00 80.19 70 ILE A O 1
ATOM 558 N N . ARG A 1 71 ? 35.834 -3.160 -68.077 1.00 81.31 71 ARG A N 1
ATOM 559 C CA . ARG A 1 71 ? 35.278 -3.744 -66.854 1.00 81.31 71 ARG A CA 1
ATOM 560 C C . ARG A 1 71 ? 35.937 -5.070 -66.494 1.00 81.31 71 ARG A C 1
ATOM 562 O O . ARG A 1 71 ? 36.346 -5.250 -65.352 1.00 81.31 71 ARG A O 1
ATOM 569 N N . TYR A 1 72 ? 36.055 -5.981 -67.453 1.00 85.06 72 TYR A N 1
ATOM 570 C CA . TYR A 1 72 ? 36.569 -7.329 -67.210 1.00 85.06 72 TYR A CA 1
ATOM 571 C C . TYR A 1 72 ? 38.048 -7.288 -66.836 1.00 85.06 72 TYR A C 1
ATOM 573 O O . TYR A 1 72 ? 38.466 -7.918 -65.866 1.00 85.06 72 TYR A O 1
ATOM 581 N N . LEU A 1 73 ? 38.819 -6.477 -67.560 1.00 83.81 73 LEU A N 1
ATOM 582 C CA . LEU A 1 73 ? 40.244 -6.303 -67.306 1.00 83.81 73 LEU A CA 1
ATOM 583 C C . LEU A 1 73 ? 40.501 -5.642 -65.946 1.00 83.81 73 LEU A C 1
ATOM 585 O O . LEU A 1 73 ? 41.346 -6.110 -65.187 1.00 83.81 73 LEU A O 1
ATOM 589 N N . SER A 1 74 ? 39.752 -4.591 -65.599 1.00 87.38 74 SER A N 1
ATOM 590 C CA . SER A 1 74 ? 39.920 -3.901 -64.316 1.00 87.38 74 SER A CA 1
ATOM 591 C C . SER A 1 74 ? 39.519 -4.767 -63.124 1.00 87.38 74 SER A C 1
ATOM 593 O O . SER A 1 74 ? 40.185 -4.709 -62.097 1.00 87.38 74 SER A O 1
ATOM 595 N N . VAL A 1 75 ? 38.486 -5.606 -63.254 1.00 86.94 75 VAL A N 1
ATOM 596 C CA . VAL A 1 75 ? 38.076 -6.553 -62.201 1.00 86.94 75 VAL A CA 1
ATOM 597 C C . VAL A 1 75 ? 39.120 -7.643 -61.993 1.00 86.94 75 VAL A C 1
ATOM 599 O O . VAL A 1 75 ? 39.456 -7.955 -60.852 1.00 86.94 75 VAL A O 1
ATOM 602 N N . LEU A 1 76 ? 39.672 -8.192 -63.077 1.00 86.19 76 LEU A N 1
ATOM 603 C CA . LEU A 1 76 ? 40.726 -9.200 -62.997 1.00 86.19 76 LEU A CA 1
ATOM 604 C C . LEU A 1 76 ? 41.973 -8.640 -62.302 1.00 86.19 76 LEU A C 1
ATOM 606 O O . LEU A 1 76 ? 42.493 -9.250 -61.371 1.00 86.19 76 LEU A O 1
ATOM 610 N N . ILE A 1 77 ? 42.417 -7.451 -62.715 1.00 85.31 77 ILE A N 1
ATOM 611 C CA . ILE A 1 77 ? 43.564 -6.767 -62.109 1.00 85.31 77 ILE A CA 1
ATOM 612 C C . ILE A 1 77 ? 43.284 -6.439 -60.642 1.00 85.31 77 ILE A C 1
ATOM 614 O O . ILE A 1 77 ? 44.134 -6.688 -59.792 1.00 85.31 77 ILE A O 1
ATOM 618 N N . TYR A 1 78 ? 42.087 -5.946 -60.323 1.00 86.44 78 TYR A N 1
ATOM 619 C CA . TYR A 1 78 ? 41.676 -5.689 -58.947 1.00 86.44 78 TYR A CA 1
ATOM 620 C C . TYR A 1 78 ? 41.776 -6.955 -58.080 1.00 86.44 78 TYR A C 1
ATOM 622 O O . TYR A 1 78 ? 42.426 -6.930 -57.037 1.00 86.44 78 TYR A O 1
ATOM 630 N N . LEU A 1 79 ? 41.213 -8.083 -58.529 1.00 84.62 79 LEU A N 1
ATOM 631 C CA . LEU A 1 79 ? 41.277 -9.363 -57.811 1.00 84.62 79 LEU A CA 1
ATOM 632 C C . LEU A 1 79 ? 42.719 -9.838 -57.597 1.00 84.62 79 LEU A C 1
ATOM 634 O O . LEU A 1 79 ? 43.055 -10.317 -56.514 1.00 84.62 79 LEU A O 1
ATOM 638 N N . ILE A 1 80 ? 43.581 -9.667 -58.602 1.00 83.56 80 ILE A N 1
ATOM 639 C CA . ILE A 1 80 ? 45.009 -9.991 -58.511 1.00 83.56 80 ILE A CA 1
ATOM 640 C C . ILE A 1 80 ? 45.686 -9.122 -57.442 1.00 83.56 80 ILE A C 1
ATOM 642 O O . ILE A 1 80 ? 46.338 -9.652 -56.545 1.00 83.56 80 ILE A O 1
ATOM 646 N N . LEU A 1 81 ? 45.493 -7.802 -57.474 1.00 81.00 81 LEU A N 1
ATOM 647 C CA . LEU A 1 81 ? 46.107 -6.876 -56.515 1.00 81.00 81 LEU A CA 1
ATOM 648 C C . LEU A 1 81 ? 45.650 -7.151 -55.080 1.00 81.00 81 LEU A C 1
ATOM 650 O O . LEU A 1 81 ? 46.471 -7.184 -54.161 1.00 81.00 81 LEU A O 1
ATOM 654 N N . ARG A 1 82 ? 44.360 -7.451 -54.888 1.00 83.00 82 ARG A N 1
ATOM 655 C CA . ARG A 1 82 ? 43.827 -7.866 -53.585 1.00 83.00 82 ARG A CA 1
ATOM 656 C C . ARG A 1 82 ? 44.384 -9.213 -53.131 1.00 83.00 82 ARG A C 1
ATOM 658 O O . ARG A 1 82 ? 44.708 -9.355 -51.957 1.00 83.00 82 ARG A O 1
ATOM 665 N N . ARG A 1 83 ? 44.578 -10.176 -54.041 1.00 77.62 83 ARG A N 1
ATOM 666 C CA . ARG A 1 83 ? 45.220 -11.470 -53.739 1.00 77.62 83 ARG A CA 1
ATOM 667 C C . ARG A 1 83 ? 46.672 -11.312 -53.280 1.00 77.62 83 ARG A C 1
ATOM 669 O O . ARG A 1 83 ? 47.141 -12.124 -52.486 1.00 77.62 83 ARG A O 1
ATOM 676 N N . PHE A 1 84 ? 47.364 -10.279 -53.753 1.00 75.62 84 PHE A N 1
ATOM 677 C CA . PHE A 1 84 ? 48.717 -9.928 -53.323 1.00 75.62 84 PHE A CA 1
ATOM 678 C C . PHE A 1 84 ? 48.760 -8.999 -52.096 1.00 75.62 84 PHE A C 1
ATOM 680 O O . PHE A 1 84 ? 49.834 -8.512 -51.754 1.00 75.62 84 PHE A O 1
ATOM 687 N N . ASN A 1 85 ? 47.631 -8.790 -51.403 1.00 67.56 85 ASN A N 1
ATOM 688 C CA . ASN A 1 85 ? 47.506 -7.919 -50.226 1.00 67.56 85 ASN A CA 1
ATOM 689 C C . ASN A 1 85 ? 47.954 -6.466 -50.469 1.00 67.56 85 ASN A C 1
ATOM 691 O O . ASN A 1 85 ? 48.359 -5.777 -49.533 1.00 67.56 85 ASN A O 1
ATOM 695 N N . ILE A 1 86 ? 47.863 -5.976 -51.708 1.00 74.94 86 ILE A N 1
ATOM 696 C CA . ILE A 1 86 ? 48.114 -4.564 -52.009 1.00 74.94 86 ILE A CA 1
ATOM 697 C C . ILE A 1 86 ? 46.995 -3.726 -51.396 1.00 74.94 86 ILE A C 1
ATOM 699 O O . ILE A 1 86 ? 45.817 -4.090 -51.494 1.00 74.94 86 ILE A O 1
ATOM 703 N N . SER A 1 87 ? 47.348 -2.610 -50.752 1.00 71.44 87 SER A N 1
ATOM 704 C CA . SER A 1 87 ? 46.374 -1.763 -50.059 1.00 71.44 87 SER A CA 1
ATOM 705 C C . SER A 1 87 ? 45.314 -1.218 -51.023 1.00 71.44 87 SER A C 1
ATOM 707 O O . SER A 1 87 ? 45.510 -1.158 -52.242 1.00 71.44 87 SER A O 1
ATOM 709 N N . TYR A 1 88 ? 44.148 -0.848 -50.489 1.00 72.81 88 TYR A N 1
ATOM 710 C CA . TYR A 1 88 ? 43.058 -0.332 -51.319 1.00 72.81 88 TYR A CA 1
ATOM 711 C C . TYR A 1 88 ? 43.468 0.964 -52.036 1.00 72.81 88 TYR A C 1
ATOM 713 O O . TYR A 1 88 ? 43.199 1.121 -53.223 1.00 72.81 88 TYR A O 1
ATOM 721 N N . GLU A 1 89 ? 44.200 1.847 -51.349 1.00 70.69 89 GLU A N 1
ATOM 722 C CA . GLU A 1 89 ? 44.696 3.107 -51.910 1.00 70.69 89 GLU A CA 1
ATOM 723 C C . GLU A 1 89 ? 45.682 2.881 -53.065 1.00 70.69 89 GLU A C 1
ATOM 725 O O . GLU A 1 89 ? 45.555 3.497 -54.123 1.00 70.69 89 GLU A O 1
ATOM 730 N N . GLU A 1 90 ? 46.641 1.968 -52.898 1.00 69.62 90 GLU A N 1
ATOM 731 C CA . GLU A 1 90 ? 47.602 1.628 -53.955 1.00 69.62 90 GLU A CA 1
ATOM 732 C C . GLU A 1 90 ? 46.911 0.956 -55.143 1.00 69.62 90 GLU A C 1
ATOM 734 O O . GLU A 1 90 ? 47.231 1.256 -56.291 1.00 69.62 90 GLU A O 1
ATOM 739 N N . THR A 1 91 ? 45.913 0.111 -54.875 1.00 76.62 91 THR A N 1
ATOM 740 C CA . THR A 1 91 ? 45.074 -0.512 -55.908 1.00 76.62 91 THR A CA 1
ATOM 741 C C . THR A 1 91 ? 44.292 0.544 -56.692 1.00 76.62 91 THR A C 1
ATOM 743 O O . THR A 1 91 ? 44.264 0.505 -57.920 1.00 76.62 91 THR A O 1
ATOM 746 N N . HIS A 1 92 ? 43.690 1.515 -56.000 1.00 77.12 92 HIS A N 1
ATOM 747 C CA . HIS A 1 92 ? 42.947 2.618 -56.610 1.00 77.12 92 HIS A CA 1
ATOM 748 C C . HIS A 1 92 ? 43.851 3.508 -57.464 1.00 77.12 92 HIS A C 1
ATOM 750 O O . HIS A 1 92 ? 43.521 3.806 -58.612 1.00 77.12 92 HIS A O 1
ATOM 756 N N . ARG A 1 93 ? 45.014 3.896 -56.929 1.00 74.06 93 ARG A N 1
ATOM 757 C CA . ARG A 1 93 ? 45.999 4.706 -57.652 1.00 74.06 93 ARG A CA 1
ATOM 758 C C . ARG A 1 93 ? 46.473 3.987 -58.912 1.00 74.06 93 ARG A C 1
ATOM 760 O O . ARG A 1 93 ? 46.414 4.563 -59.991 1.00 74.06 93 ARG A O 1
ATOM 767 N N . PHE A 1 94 ? 46.831 2.710 -58.790 1.00 79.25 94 PHE A N 1
ATOM 768 C CA . PHE A 1 94 ? 47.287 1.907 -59.918 1.00 79.25 94 PHE A CA 1
ATOM 769 C C . PHE A 1 94 ? 46.218 1.749 -61.007 1.00 79.25 94 PHE A C 1
ATOM 771 O O . PHE A 1 94 ? 46.505 1.964 -62.182 1.00 79.25 94 PHE A O 1
ATOM 778 N N . LEU A 1 95 ? 44.978 1.412 -60.635 1.00 79.62 95 LEU A N 1
ATOM 779 C CA . LEU A 1 95 ? 43.886 1.264 -61.600 1.00 79.62 95 LEU A CA 1
ATOM 780 C C . LEU A 1 95 ? 43.569 2.578 -62.331 1.00 79.62 95 LEU A C 1
ATOM 782 O O . LEU A 1 95 ? 43.298 2.556 -63.533 1.00 79.62 95 LEU A O 1
ATOM 786 N N . ASN A 1 96 ? 43.648 3.718 -61.640 1.00 78.88 96 ASN A N 1
ATOM 787 C CA . ASN A 1 96 ? 43.492 5.030 -62.267 1.00 78.88 96 ASN A CA 1
ATOM 788 C C . ASN A 1 96 ? 44.650 5.355 -63.219 1.00 78.88 96 ASN A C 1
ATOM 790 O O . ASN A 1 96 ? 44.404 5.851 -64.319 1.00 78.88 96 ASN A O 1
ATOM 794 N N . ASP A 1 97 ? 45.890 5.050 -62.826 1.00 76.62 97 ASP A N 1
ATOM 795 C CA . ASP A 1 97 ? 47.088 5.322 -63.628 1.00 76.62 97 ASP A CA 1
ATOM 796 C C . ASP A 1 97 ? 47.074 4.553 -64.961 1.00 76.62 97 ASP A C 1
ATOM 798 O O . ASP A 1 97 ? 47.480 5.093 -65.991 1.00 76.62 97 ASP A O 1
ATOM 802 N N . ILE A 1 98 ? 46.536 3.326 -64.976 1.00 79.75 98 ILE A N 1
ATOM 803 C CA . ILE A 1 98 ? 46.370 2.522 -66.203 1.00 79.75 98 ILE A CA 1
ATOM 804 C C . ILE A 1 98 ? 45.083 2.856 -66.983 1.00 79.75 98 ILE A C 1
ATOM 806 O O . ILE A 1 98 ? 44.800 2.265 -68.028 1.00 79.75 98 ILE A O 1
ATOM 810 N N . GLY A 1 99 ? 44.274 3.803 -66.498 1.00 76.31 99 GLY A N 1
ATOM 811 C CA . GLY A 1 99 ? 43.006 4.192 -67.118 1.00 76.31 99 GLY A CA 1
ATOM 812 C C . GLY A 1 99 ? 41.945 3.087 -67.093 1.00 76.31 99 GLY A C 1
ATOM 813 O O . GLY A 1 99 ? 41.183 2.953 -68.057 1.00 76.31 99 GLY A O 1
ATOM 814 N N . GLY A 1 100 ? 41.942 2.274 -66.034 1.00 78.50 100 GLY A N 1
ATOM 815 C CA . GLY A 1 100 ? 40.920 1.275 -65.739 1.00 78.50 100 GLY A CA 1
ATOM 816 C C . GLY A 1 100 ? 39.735 1.837 -64.952 1.00 78.50 100 GLY A C 1
ATOM 817 O O . GLY A 1 100 ? 39.592 3.045 -64.768 1.00 78.50 100 GLY A O 1
ATOM 818 N N . LEU A 1 101 ? 38.846 0.947 -64.506 1.00 81.12 101 LEU A N 1
ATOM 819 C CA . LEU A 1 101 ? 37.801 1.298 -63.547 1.00 81.12 101 LEU A CA 1
ATOM 820 C C . LEU A 1 101 ? 38.422 1.753 -62.228 1.00 81.12 101 LEU A C 1
ATOM 822 O O . LEU A 1 101 ? 39.446 1.217 -61.814 1.00 81.12 101 LEU A O 1
ATOM 826 N N . THR A 1 102 ? 37.751 2.664 -61.527 1.00 80.00 102 THR A N 1
ATOM 827 C CA . THR A 1 102 ? 38.153 3.005 -60.162 1.00 80.00 102 THR A CA 1
ATOM 828 C C . THR A 1 102 ? 38.085 1.759 -59.271 1.00 80.00 102 THR A C 1
ATOM 830 O O . THR A 1 102 ? 37.306 0.835 -59.545 1.00 80.00 102 THR A O 1
ATOM 833 N N . ALA A 1 103 ? 38.891 1.707 -58.205 1.00 78.12 103 ALA A N 1
ATOM 834 C CA . ALA A 1 103 ? 38.907 0.541 -57.316 1.00 78.12 103 ALA A CA 1
ATOM 835 C C . ALA A 1 103 ? 37.524 0.226 -56.727 1.00 78.12 103 ALA A C 1
ATOM 837 O O . ALA A 1 103 ? 37.215 -0.947 -56.536 1.00 78.12 103 ALA A O 1
ATOM 838 N N . GLU A 1 104 ? 36.674 1.237 -56.526 1.00 72.50 104 GLU A N 1
ATOM 839 C CA . GLU A 1 104 ? 35.304 1.075 -56.024 1.00 72.50 104 GLU A CA 1
ATOM 840 C C . GLU A 1 104 ? 34.471 0.253 -57.018 1.00 72.50 104 GLU A C 1
ATOM 842 O O . GLU A 1 104 ? 33.835 -0.743 -56.669 1.00 72.50 104 GLU A O 1
ATOM 847 N N . VAL A 1 105 ? 34.515 0.645 -58.295 1.00 76.38 105 VAL A N 1
ATOM 848 C CA . VAL A 1 105 ? 33.727 0.012 -59.357 1.00 76.38 105 VAL A CA 1
ATOM 849 C C . VAL A 1 105 ? 34.295 -1.371 -59.687 1.00 76.38 105 VAL A C 1
ATOM 851 O O . VAL A 1 105 ? 33.533 -2.306 -59.932 1.00 76.38 105 VAL A O 1
ATOM 854 N N . ALA A 1 106 ? 35.619 -1.533 -59.651 1.00 83.94 106 ALA A N 1
ATOM 855 C CA . ALA A 1 106 ? 36.268 -2.825 -59.843 1.00 83.94 106 ALA A CA 1
ATOM 856 C C . ALA A 1 106 ? 35.957 -3.804 -58.696 1.00 83.94 106 ALA A C 1
ATOM 858 O O . ALA A 1 106 ? 35.637 -4.961 -58.969 1.00 83.94 106 ALA A O 1
ATOM 859 N N . HIS A 1 107 ? 35.959 -3.345 -57.438 1.00 82.50 107 HIS A N 1
ATOM 860 C CA . HIS A 1 107 ? 35.579 -4.160 -56.283 1.00 82.50 107 HIS A CA 1
ATOM 861 C C . HIS A 1 107 ? 34.140 -4.662 -56.390 1.00 82.50 107 HIS A C 1
ATOM 863 O O . HIS A 1 107 ? 33.895 -5.865 -56.279 1.00 82.50 107 HIS A O 1
ATOM 869 N N . LYS A 1 108 ? 33.196 -3.767 -56.698 1.00 78.25 108 LYS A N 1
ATOM 870 C CA . LYS A 1 108 ? 31.787 -4.121 -56.895 1.00 78.25 108 LYS A CA 1
ATOM 871 C C . LYS A 1 108 ? 31.621 -5.251 -57.904 1.00 78.25 108 LYS A C 1
ATOM 873 O O . LYS A 1 108 ? 31.011 -6.277 -57.608 1.00 78.25 108 LYS A O 1
ATOM 878 N N . TRP A 1 109 ? 32.170 -5.069 -59.102 1.00 81.50 109 TRP A N 1
ATOM 879 C CA . TRP A 1 109 ? 32.057 -6.070 -60.157 1.00 81.50 109 TRP A CA 1
ATOM 880 C C . TRP A 1 109 ? 32.830 -7.350 -59.827 1.00 81.50 109 TRP A C 1
ATOM 882 O O . TRP A 1 109 ? 32.415 -8.422 -60.257 1.00 81.50 109 TRP A O 1
ATOM 892 N N . SER A 1 110 ? 33.887 -7.267 -59.012 1.00 82.81 110 SER A N 1
ATOM 893 C CA . SER A 1 110 ? 34.573 -8.444 -58.479 1.00 82.81 110 SER A CA 1
ATOM 894 C C . SER A 1 110 ? 33.683 -9.262 -57.543 1.00 82.81 110 SER A C 1
ATOM 896 O O . SER A 1 110 ? 33.655 -10.480 -57.668 1.00 82.81 110 SER A O 1
ATOM 898 N N . ASN A 1 111 ? 32.872 -8.623 -56.693 1.00 76.31 111 ASN A N 1
ATOM 899 C CA . ASN A 1 111 ? 31.921 -9.328 -55.829 1.00 76.31 111 ASN A CA 1
ATOM 900 C C . ASN A 1 111 ? 30.811 -9.994 -56.650 1.00 76.31 111 ASN A C 1
ATOM 902 O O . ASN A 1 111 ? 30.472 -11.148 -56.401 1.00 76.31 111 ASN A O 1
ATOM 906 N N . VAL A 1 112 ? 30.281 -9.306 -57.669 1.00 78.19 112 VAL A N 1
ATOM 907 C CA . VAL A 1 112 ? 29.294 -9.885 -58.604 1.00 78.19 112 VAL A CA 1
ATOM 908 C C . VAL A 1 112 ? 29.877 -11.111 -59.320 1.00 78.19 112 VAL A C 1
ATOM 910 O O . VAL A 1 112 ? 29.221 -12.151 -59.392 1.00 78.19 112 VAL A O 1
ATOM 913 N N . PHE A 1 113 ? 31.126 -11.012 -59.786 1.00 82.25 113 PHE A N 1
ATOM 914 C CA . PHE A 1 113 ? 31.852 -12.102 -60.439 1.00 82.25 113 PHE A CA 1
ATOM 915 C C . PHE A 1 113 ? 32.109 -13.286 -59.492 1.00 82.25 113 PHE A C 1
ATOM 917 O O . PHE A 1 113 ? 31.815 -14.427 -59.840 1.00 82.25 113 PHE A O 1
ATOM 924 N N . MET A 1 114 ? 32.603 -13.028 -58.278 1.00 77.75 114 MET A N 1
ATOM 925 C CA . MET A 1 114 ? 32.914 -14.064 -57.284 1.00 77.75 114 MET A CA 1
ATOM 926 C C . MET A 1 114 ? 31.663 -14.774 -56.751 1.00 77.75 114 MET A C 1
ATOM 928 O O . MET A 1 114 ? 31.724 -15.960 -56.438 1.00 77.75 114 MET A O 1
ATOM 932 N N . ASN A 1 115 ? 30.521 -14.084 -56.708 1.00 78.75 115 ASN A N 1
ATOM 933 C CA . ASN A 1 115 ? 29.228 -14.666 -56.340 1.00 78.75 115 ASN A CA 1
ATOM 934 C C . ASN A 1 115 ? 28.571 -15.467 -57.484 1.00 78.75 115 ASN A C 1
ATOM 936 O O . ASN A 1 115 ? 27.448 -15.942 -57.328 1.00 78.75 115 ASN A O 1
ATOM 940 N N . GLY A 1 116 ? 29.242 -15.613 -58.635 1.00 76.38 116 GLY A N 1
ATOM 941 C CA . GLY A 1 116 ? 28.771 -16.411 -59.771 1.00 76.38 116 GLY A CA 1
ATOM 942 C C . GLY A 1 116 ? 27.625 -15.781 -60.569 1.00 76.38 116 GLY A C 1
ATOM 943 O O . GLY A 1 116 ? 27.017 -16.454 -61.399 1.00 76.38 116 GLY A O 1
ATOM 944 N N . ASN A 1 117 ? 27.316 -14.500 -60.347 1.00 75.88 117 ASN A N 1
ATOM 945 C CA . ASN A 1 117 ? 26.238 -13.792 -61.037 1.00 75.88 117 ASN A CA 1
ATOM 946 C C . ASN A 1 117 ? 26.751 -13.182 -62.356 1.00 75.88 117 ASN A C 1
ATOM 948 O O . ASN A 1 117 ? 26.858 -11.964 -62.523 1.00 75.88 117 ASN A O 1
ATOM 952 N N . PHE A 1 118 ? 27.142 -14.060 -63.285 1.00 77.69 118 PHE A N 1
ATOM 953 C CA . PHE A 1 118 ? 27.789 -13.670 -64.541 1.00 77.69 118 PHE A CA 1
ATOM 954 C C . PHE A 1 118 ? 26.860 -12.892 -65.477 1.00 77.69 118 PHE A C 1
ATOM 956 O O . PHE A 1 118 ? 27.329 -12.008 -66.187 1.00 77.69 118 PHE A O 1
ATOM 963 N N . ASP A 1 119 ? 25.552 -13.151 -65.438 1.00 73.81 119 ASP A N 1
ATOM 964 C CA . ASP A 1 119 ? 24.582 -12.428 -66.264 1.00 73.81 119 ASP A CA 1
ATOM 965 C C . ASP A 1 119 ? 24.574 -10.930 -65.929 1.00 73.81 119 ASP A C 1
ATOM 967 O O . ASP A 1 119 ? 24.637 -10.095 -66.828 1.00 73.81 119 ASP A O 1
ATOM 971 N N . GLU A 1 120 ? 24.592 -10.567 -64.642 1.00 75.06 120 GLU A N 1
ATOM 972 C CA . GLU A 1 120 ? 24.694 -9.167 -64.209 1.00 75.06 120 GLU A CA 1
ATOM 973 C C . GLU A 1 120 ? 26.053 -8.556 -64.579 1.00 75.06 120 GLU A C 1
ATOM 975 O O . GLU A 1 120 ? 26.120 -7.417 -65.048 1.00 75.06 120 GLU A O 1
ATOM 980 N N . PHE A 1 121 ? 27.132 -9.332 -64.438 1.00 75.25 121 PHE A N 1
ATOM 981 C CA . PHE A 1 121 ? 28.493 -8.917 -64.788 1.00 75.25 121 PHE A CA 1
ATOM 982 C C . PHE A 1 121 ? 28.650 -8.557 -66.276 1.00 75.25 121 PHE A C 1
ATOM 984 O O . PHE A 1 121 ? 29.358 -7.598 -66.607 1.00 75.25 121 PHE A O 1
ATOM 991 N N . LEU A 1 122 ? 27.955 -9.285 -67.157 1.00 72.62 122 LEU A N 1
ATOM 992 C CA . LEU A 1 122 ? 28.002 -9.131 -68.614 1.00 72.62 122 LEU A CA 1
ATOM 993 C C . LEU A 1 122 ? 27.079 -8.019 -69.161 1.00 72.62 122 LEU A C 1
ATOM 995 O O . LEU A 1 122 ? 27.200 -7.648 -70.328 1.00 72.62 122 LEU A O 1
ATOM 999 N N . ILE A 1 123 ? 26.169 -7.450 -68.357 1.00 70.06 123 ILE A N 1
ATOM 1000 C CA . ILE A 1 123 ? 25.223 -6.414 -68.816 1.00 70.06 123 ILE A CA 1
ATOM 1001 C C . ILE A 1 123 ? 25.901 -5.032 -68.913 1.00 70.06 123 ILE A C 1
ATOM 1003 O O . ILE A 1 123 ? 26.368 -4.465 -67.923 1.00 70.06 123 ILE A O 1
ATOM 1007 N N . ASP A 1 124 ? 25.867 -4.400 -70.091 1.00 58.19 124 ASP A N 1
ATOM 1008 C CA . ASP A 1 124 ? 26.440 -3.064 -70.372 1.00 58.19 124 ASP A CA 1
ATOM 1009 C C . ASP A 1 124 ? 25.628 -1.865 -69.803 1.00 58.19 124 ASP A C 1
ATOM 1011 O O . ASP A 1 124 ? 25.695 -0.736 -70.288 1.00 58.19 124 ASP A O 1
ATOM 1015 N N . GLY A 1 125 ? 24.883 -2.070 -68.711 1.00 55.22 125 GLY A N 1
ATOM 1016 C CA . GLY A 1 125 ? 24.440 -0.981 -67.830 1.00 55.22 125 GLY A CA 1
ATOM 1017 C C . GLY A 1 125 ? 23.253 -0.122 -68.288 1.00 55.22 125 GLY A C 1
ATOM 1018 O O . GLY A 1 125 ? 23.141 1.027 -67.860 1.00 55.22 125 GLY A O 1
ATOM 1019 N N . ARG A 1 126 ? 22.312 -0.637 -69.093 1.00 47.31 126 ARG A N 1
ATOM 1020 C CA . ARG A 1 126 ? 21.010 0.038 -69.295 1.00 47.31 126 ARG A CA 1
ATOM 1021 C C . ARG A 1 126 ? 19.969 -0.454 -68.281 1.00 47.31 126 ARG A C 1
ATOM 1023 O O . ARG A 1 126 ? 19.109 -1.256 -68.622 1.00 47.31 126 ARG A O 1
ATOM 1030 N N . GLY A 1 127 ? 20.030 0.052 -67.045 1.00 41.91 127 GLY A N 1
ATOM 1031 C CA . GLY A 1 127 ? 18.960 -0.136 -66.055 1.00 41.91 127 GLY A CA 1
ATOM 1032 C C . GLY A 1 127 ? 19.362 0.155 -64.604 1.00 41.91 127 GLY A C 1
ATOM 1033 O O . GLY A 1 127 ? 20.243 -0.502 -64.075 1.00 41.91 127 GLY A O 1
ATOM 1034 N N . GLY A 1 128 ? 18.690 1.129 -63.974 1.00 46.69 128 GLY A N 1
ATOM 1035 C CA . GLY A 1 128 ? 18.534 1.295 -62.516 1.00 46.69 128 GLY A CA 1
ATOM 1036 C C . GLY A 1 128 ? 19.795 1.451 -61.650 1.00 46.69 128 GLY A C 1
ATOM 1037 O O . GLY A 1 128 ? 20.409 0.470 -61.249 1.00 46.69 128 GLY A O 1
ATOM 1038 N N . LYS A 1 129 ? 20.117 2.685 -61.229 1.00 44.06 129 LYS A N 1
ATOM 1039 C CA . LYS A 1 129 ? 21.132 2.955 -60.194 1.00 44.06 129 LYS A CA 1
ATOM 1040 C C . LYS A 1 129 ? 20.721 2.338 -58.843 1.00 44.06 129 LYS A C 1
ATOM 1042 O O . LYS A 1 129 ? 20.019 2.984 -58.069 1.00 44.06 129 LYS A O 1
ATOM 1047 N N . ARG A 1 130 ? 21.201 1.136 -58.515 1.00 48.91 130 ARG A N 1
ATOM 1048 C CA . ARG A 1 130 ? 21.518 0.809 -57.115 1.00 48.91 130 ARG A CA 1
ATOM 1049 C C . ARG A 1 130 ? 22.831 1.525 -56.800 1.00 48.91 130 ARG A C 1
ATOM 1051 O O . ARG A 1 130 ? 23.853 1.191 -57.396 1.00 48.91 130 ARG A O 1
ATOM 1058 N N . GLY A 1 131 ? 22.768 2.580 -55.987 1.00 51.03 131 GLY A N 1
ATOM 1059 C CA . GLY A 1 131 ? 23.972 3.227 -55.461 1.00 51.03 131 GLY A CA 1
ATOM 1060 C C . GLY A 1 131 ? 24.721 2.252 -54.557 1.00 51.03 131 GLY A C 1
ATOM 1061 O O . GLY A 1 131 ? 24.080 1.469 -53.858 1.00 51.03 131 GLY A O 1
ATOM 1062 N N . ASP A 1 132 ? 26.048 2.275 -54.618 1.00 52.84 132 ASP A N 1
ATOM 1063 C CA . ASP A 1 132 ? 26.911 1.401 -53.822 1.00 52.84 132 ASP A CA 1
ATOM 1064 C C . ASP A 1 132 ? 26.749 1.725 -52.325 1.00 52.84 132 ASP A C 1
ATOM 1066 O O . ASP A 1 132 ? 26.636 2.898 -51.948 1.00 52.84 132 ASP A O 1
ATOM 1070 N N . SER A 1 133 ? 26.679 0.703 -51.466 1.00 64.25 133 SER A N 1
ATOM 1071 C CA . SER A 1 133 ? 26.625 0.897 -50.015 1.00 64.25 133 SER A CA 1
ATOM 1072 C C . SER A 1 133 ? 28.009 1.270 -49.492 1.00 64.25 133 SER A C 1
ATOM 1074 O O . SER A 1 133 ? 29.027 0.777 -49.964 1.00 64.25 133 SER A O 1
ATOM 1076 N N . PHE A 1 134 ? 28.062 2.107 -48.458 1.00 77.31 134 PHE A N 1
ATOM 1077 C CA . PHE A 1 134 ? 29.305 2.474 -47.769 1.00 77.31 134 PHE A CA 1
ATOM 1078 C C . PHE A 1 134 ? 30.139 1.252 -47.345 1.00 77.31 134 PHE A C 1
ATOM 1080 O O . PHE A 1 134 ? 31.358 1.255 -47.486 1.00 77.31 134 PHE A O 1
ATOM 1087 N N . TYR A 1 135 ? 29.481 0.192 -46.873 1.00 80.19 135 TYR A N 1
ATOM 1088 C CA . TYR A 1 135 ? 30.148 -1.036 -46.438 1.00 80.19 135 TYR A CA 1
ATOM 1089 C C . TYR A 1 135 ? 30.580 -1.947 -47.589 1.00 80.19 135 TYR A C 1
ATOM 1091 O O . TYR A 1 135 ? 31.479 -2.757 -47.394 1.00 80.19 135 TYR A O 1
ATOM 1099 N N . ASP A 1 136 ? 30.037 -1.758 -48.798 1.00 69.56 136 ASP A N 1
ATOM 1100 C CA . ASP A 1 136 ? 30.558 -2.445 -49.986 1.00 69.56 136 ASP A CA 1
ATOM 1101 C C . ASP A 1 136 ? 31.989 -1.972 -50.284 1.00 69.56 136 ASP A C 1
ATOM 1103 O O . ASP A 1 136 ? 32.777 -2.715 -50.851 1.00 69.56 136 ASP A O 1
ATOM 1107 N N . VAL A 1 137 ? 32.341 -0.743 -49.888 1.00 66.75 137 VAL A N 1
ATOM 1108 C CA . VAL A 1 137 ? 33.694 -0.183 -50.037 1.00 66.75 137 VAL A CA 1
ATOM 1109 C C . VAL A 1 137 ? 34.567 -0.482 -48.810 1.00 66.75 137 VAL A C 1
ATOM 1111 O O . VAL A 1 137 ? 35.773 -0.679 -48.949 1.00 66.75 137 VAL A O 1
ATOM 1114 N N . TYR A 1 138 ? 33.967 -0.561 -47.616 1.00 77.44 138 TYR A N 1
ATOM 1115 C CA . TYR A 1 138 ? 34.664 -0.788 -46.343 1.00 77.44 138 TYR A CA 1
ATOM 1116 C C . TYR A 1 138 ? 34.060 -1.960 -45.544 1.00 77.44 138 TYR A C 1
ATOM 1118 O O . TYR A 1 138 ? 33.438 -1.737 -44.501 1.00 77.44 138 TYR A O 1
ATOM 1126 N N . PRO A 1 139 ? 34.246 -3.215 -45.994 1.00 76.69 139 PRO A N 1
ATOM 1127 C CA . PRO A 1 139 ? 33.647 -4.381 -45.339 1.00 76.69 139 PRO A CA 1
ATOM 1128 C C . PRO A 1 139 ? 34.210 -4.631 -43.933 1.00 76.69 139 PRO A C 1
ATOM 1130 O O . PRO A 1 139 ? 33.485 -5.069 -43.044 1.00 76.69 139 PRO A O 1
ATOM 1133 N N . GLU A 1 140 ? 35.484 -4.304 -43.700 1.00 78.81 140 GLU A N 1
ATOM 1134 C CA . GLU A 1 140 ? 36.137 -4.430 -42.387 1.00 78.81 140 GLU A CA 1
ATOM 1135 C C . GLU A 1 140 ? 35.477 -3.505 -41.348 1.00 78.81 140 GLU A C 1
ATOM 1137 O O . GLU A 1 140 ? 35.127 -3.950 -40.256 1.00 78.81 140 GLU A O 1
ATOM 1142 N N . LEU A 1 141 ? 35.150 -2.264 -41.739 1.00 85.88 141 LEU A N 1
ATOM 1143 C CA . LEU A 1 141 ? 34.415 -1.326 -40.882 1.00 85.88 141 LEU A CA 1
ATOM 1144 C C . LEU A 1 141 ? 33.004 -1.821 -40.543 1.00 85.88 141 LEU A C 1
ATOM 1146 O O . LEU A 1 141 ? 32.483 -1.482 -39.482 1.00 85.88 141 LEU A O 1
ATOM 1150 N N . GLU A 1 142 ? 32.360 -2.603 -41.417 1.00 89.44 142 GLU A N 1
ATOM 1151 C CA . GLU A 1 142 ? 31.055 -3.196 -41.102 1.00 89.44 142 GLU A CA 1
ATOM 1152 C C . GLU A 1 142 ? 31.171 -4.241 -39.989 1.00 89.44 142 GLU A C 1
ATOM 1154 O O . GLU A 1 142 ? 30.331 -4.288 -39.087 1.00 89.44 142 GLU A O 1
ATOM 1159 N N . VAL A 1 143 ? 32.211 -5.075 -40.044 1.00 86.44 143 VAL A N 1
ATOM 1160 C CA . VAL A 1 143 ? 32.468 -6.118 -39.043 1.00 86.44 143 VAL A CA 1
ATOM 1161 C C . VAL A 1 143 ? 32.752 -5.487 -37.682 1.00 86.44 143 VAL A C 1
ATOM 1163 O O . VAL A 1 143 ? 32.111 -5.855 -36.694 1.00 86.44 143 VAL A O 1
ATOM 1166 N N . ASP A 1 144 ? 33.627 -4.484 -37.638 1.00 90.69 144 ASP A N 1
ATOM 1167 C CA . ASP A 1 144 ? 33.989 -3.800 -36.395 1.00 90.69 144 ASP A CA 1
ATOM 1168 C C . ASP A 1 144 ? 32.805 -3.023 -35.807 1.00 90.69 144 ASP A C 1
ATOM 1170 O O . ASP A 1 144 ? 32.544 -3.082 -34.603 1.00 90.69 144 ASP A O 1
ATOM 1174 N N . ALA A 1 145 ? 32.014 -2.357 -36.655 1.00 93.19 145 ALA A N 1
ATOM 1175 C CA . ALA A 1 145 ? 30.828 -1.625 -36.222 1.00 93.19 145 ALA A CA 1
ATOM 1176 C C . ALA A 1 145 ? 29.727 -2.551 -35.673 1.00 93.19 145 ALA A C 1
ATOM 1178 O O . ALA A 1 145 ? 29.064 -2.207 -34.684 1.00 93.19 145 ALA A O 1
ATOM 1179 N N . LYS A 1 146 ? 29.555 -3.749 -36.253 1.00 91.56 146 LYS A N 1
ATOM 1180 C CA . LYS A 1 146 ? 28.675 -4.795 -35.704 1.00 91.56 146 LYS A CA 1
ATOM 1181 C C . LYS A 1 146 ? 29.170 -5.278 -34.344 1.00 91.56 146 LYS A C 1
ATOM 1183 O O . LYS A 1 146 ? 28.378 -5.320 -33.403 1.00 91.56 146 LYS A O 1
ATOM 1188 N N . ALA A 1 147 ? 30.459 -5.595 -34.217 1.00 90.56 147 ALA A N 1
ATOM 1189 C CA . ALA A 1 147 ? 31.045 -6.057 -32.958 1.00 90.56 147 ALA A CA 1
ATOM 1190 C C . ALA A 1 147 ? 30.910 -5.005 -31.844 1.00 90.56 147 ALA A C 1
ATOM 1192 O O . ALA A 1 147 ? 30.459 -5.319 -30.740 1.00 90.56 147 ALA A O 1
ATOM 1193 N N . PHE A 1 148 ? 31.208 -3.739 -32.152 1.00 93.38 148 PHE A N 1
ATOM 1194 C CA . PHE A 1 148 ? 30.992 -2.614 -31.245 1.00 93.38 148 PHE A CA 1
ATOM 1195 C C . PHE A 1 148 ? 29.526 -2.516 -30.808 1.00 93.38 148 PHE A C 1
ATOM 1197 O O . PHE A 1 148 ? 29.243 -2.424 -29.615 1.00 93.38 148 PHE A O 1
ATOM 1204 N N . THR A 1 149 ? 28.588 -2.600 -31.755 1.00 91.56 149 THR A N 1
ATOM 1205 C CA . THR A 1 149 ? 27.148 -2.539 -31.470 1.00 91.56 149 THR A CA 1
ATOM 1206 C C . THR A 1 149 ? 26.709 -3.632 -30.497 1.00 91.56 149 THR A C 1
ATOM 1208 O O . THR A 1 149 ? 26.006 -3.327 -29.533 1.00 91.56 149 THR A O 1
ATOM 1211 N N . VAL A 1 150 ? 27.129 -4.883 -30.718 1.00 89.06 150 VAL A N 1
ATOM 1212 C CA . VAL A 1 150 ? 26.810 -6.013 -29.827 1.00 89.06 150 VAL A CA 1
ATOM 1213 C C . VAL A 1 150 ? 27.325 -5.738 -28.416 1.00 89.06 150 VAL A C 1
ATOM 1215 O O . VAL A 1 150 ? 26.536 -5.725 -27.471 1.00 89.06 150 VAL A O 1
ATOM 1218 N N . LEU A 1 151 ? 28.605 -5.379 -28.279 1.00 88.50 151 LEU A N 1
ATOM 1219 C CA . LEU A 1 151 ? 29.217 -5.072 -26.982 1.00 88.50 151 LEU A CA 1
ATOM 1220 C C . LEU A 1 151 ? 28.515 -3.921 -26.248 1.00 88.50 151 LEU A C 1
ATOM 1222 O O . LEU A 1 151 ? 28.344 -3.977 -25.032 1.00 88.50 151 LEU A O 1
ATOM 1226 N N . GLN A 1 152 ? 28.094 -2.868 -26.956 1.00 88.69 152 GLN A N 1
ATOM 1227 C CA . GLN A 1 152 ? 27.363 -1.752 -26.344 1.00 88.69 152 GLN A CA 1
ATOM 1228 C C . GLN A 1 152 ? 25.924 -2.135 -25.951 1.00 88.69 152 GLN A C 1
ATOM 1230 O O . GLN A 1 152 ? 25.401 -1.660 -24.935 1.00 88.69 152 GLN A O 1
ATOM 1235 N N . CYS A 1 153 ? 25.270 -3.011 -26.717 1.00 85.75 153 CYS A N 1
ATOM 1236 C CA . CYS A 1 153 ? 23.933 -3.514 -26.397 1.00 85.75 153 CYS A CA 1
ATOM 1237 C C . CYS A 1 153 ? 23.939 -4.456 -25.177 1.00 85.75 153 CYS A C 1
ATOM 1239 O O . CYS A 1 153 ? 22.976 -4.446 -24.410 1.00 85.75 153 CYS A O 1
ATOM 1241 N N . GLU A 1 154 ? 25.038 -5.178 -24.939 1.00 82.62 154 GLU A N 1
ATOM 1242 C CA . GLU A 1 154 ? 25.256 -6.058 -23.778 1.00 82.62 154 GLU A CA 1
ATOM 1243 C C . GLU A 1 154 ? 25.629 -5.316 -22.479 1.00 82.62 154 GLU A C 1
ATOM 1245 O O . GLU A 1 154 ? 25.769 -5.917 -21.412 1.00 82.62 154 GLU A O 1
ATOM 1250 N N . GLN A 1 155 ? 25.786 -3.992 -22.497 1.00 79.88 155 GLN A N 1
ATOM 1251 C CA . GLN A 1 155 ? 26.075 -3.261 -21.264 1.00 79.88 155 GLN A CA 1
ATOM 1252 C C . GLN A 1 155 ? 24.835 -3.117 -20.376 1.00 79.88 155 GLN A C 1
ATOM 1254 O O . GLN A 1 155 ? 23.742 -2.780 -20.835 1.00 79.88 155 GLN A O 1
ATOM 1259 N N . LYS A 1 156 ? 25.021 -3.238 -19.054 1.00 73.56 156 LYS A N 1
ATOM 1260 C CA . LYS A 1 156 ? 23.955 -3.004 -18.057 1.00 73.56 156 LYS A CA 1
ATOM 1261 C C . LYS A 1 156 ? 23.394 -1.575 -18.071 1.00 73.56 156 LYS A C 1
ATOM 1263 O O . LYS A 1 156 ? 22.278 -1.367 -17.603 1.00 73.56 156 LYS A O 1
ATOM 1268 N N . ALA A 1 157 ? 24.149 -0.603 -18.585 1.00 73.25 157 ALA A N 1
ATOM 1269 C CA . ALA A 1 157 ? 23.699 0.772 -18.786 1.00 73.25 157 ALA A CA 1
ATOM 1270 C C . ALA A 1 157 ? 23.230 0.974 -20.244 1.00 73.25 157 ALA A C 1
ATOM 1272 O O . ALA A 1 157 ? 23.932 0.553 -21.162 1.00 73.25 157 ALA A O 1
ATOM 1273 N N . PRO A 1 158 ? 22.077 1.616 -20.503 1.00 72.44 158 PRO A N 1
ATOM 1274 C CA . PRO A 1 158 ? 21.619 1.970 -21.846 1.00 72.44 158 PRO A CA 1
ATOM 1275 C C . PRO A 1 158 ? 22.044 3.389 -22.206 1.00 72.44 158 PRO A C 1
ATOM 1277 O O . PRO A 1 158 ? 21.231 4.262 -22.502 1.00 72.44 158 PRO A O 1
ATOM 1280 N N . SER A 1 159 ? 23.348 3.617 -22.146 1.00 78.69 159 SER A N 1
ATOM 1281 C CA . SER A 1 159 ? 23.969 4.835 -22.659 1.00 78.69 159 SER A CA 1
ATOM 1282 C C . SER A 1 159 ? 24.133 4.799 -24.175 1.00 78.69 159 SER A C 1
ATOM 1284 O O . SER A 1 159 ? 24.266 5.857 -24.771 1.00 78.69 159 SER A O 1
ATOM 1286 N N . PHE A 1 160 ? 24.099 3.612 -24.791 1.00 89.00 160 PHE A N 1
ATOM 1287 C CA . PHE A 1 160 ? 24.348 3.450 -26.218 1.00 89.00 160 PHE A CA 1
ATOM 1288 C C . PHE A 1 160 ? 23.286 4.124 -27.092 1.00 89.00 160 PHE A C 1
ATOM 1290 O O . PHE A 1 160 ? 22.086 3.830 -27.023 1.00 89.00 160 PHE A O 1
ATOM 1297 N N . THR A 1 161 ? 23.757 4.995 -27.972 1.00 91.44 161 THR A N 1
ATOM 1298 C CA . THR A 1 161 ? 22.980 5.734 -28.954 1.00 91.44 161 THR A CA 1
ATOM 1299 C C . THR A 1 161 ? 23.516 5.505 -30.364 1.00 91.44 161 THR A C 1
ATOM 1301 O O . THR A 1 161 ? 24.645 5.078 -30.585 1.00 91.44 161 THR A O 1
ATOM 1304 N N . VAL A 1 162 ? 22.702 5.863 -31.359 1.00 93.38 162 VAL A N 1
ATOM 1305 C CA . VAL A 1 162 ? 23.125 5.837 -32.769 1.00 93.38 162 VAL A CA 1
ATOM 1306 C C . VAL A 1 162 ? 24.274 6.820 -33.035 1.00 93.38 162 VAL A C 1
ATOM 1308 O O . VAL A 1 162 ? 25.060 6.622 -33.955 1.00 93.38 162 VAL A O 1
ATOM 1311 N N . TYR A 1 163 ? 24.381 7.876 -32.224 1.00 94.50 163 TYR A N 1
ATOM 1312 C CA . TYR A 1 163 ? 25.478 8.833 -32.310 1.00 94.50 163 TYR A CA 1
ATOM 1313 C C . TYR A 1 163 ? 26.815 8.177 -31.952 1.00 94.50 163 TYR A C 1
ATOM 1315 O O . TYR A 1 163 ? 27.794 8.385 -32.661 1.00 94.50 163 TYR A O 1
ATOM 1323 N N . ASP A 1 164 ? 26.836 7.327 -30.922 1.00 94.25 164 ASP A N 1
ATOM 1324 C CA . ASP A 1 164 ? 28.046 6.607 -30.508 1.00 94.25 164 ASP A CA 1
ATOM 1325 C C . ASP A 1 164 ? 28.542 5.672 -31.619 1.00 94.25 164 ASP A C 1
ATOM 1327 O O . ASP A 1 164 ? 29.742 5.581 -31.866 1.00 94.25 164 ASP A O 1
ATOM 1331 N N . LEU A 1 165 ? 27.618 5.030 -32.347 1.00 95.75 165 LEU A N 1
ATOM 1332 C CA . LEU A 1 165 ? 27.950 4.225 -33.527 1.00 95.75 165 LEU A CA 1
ATOM 1333 C C . LEU A 1 165 ? 28.537 5.077 -34.662 1.00 95.75 165 LEU A C 1
ATOM 1335 O O . LEU A 1 165 ? 29.543 4.692 -35.255 1.00 95.75 165 LEU A O 1
ATOM 1339 N N . ALA A 1 166 ? 27.943 6.237 -34.952 1.00 95.56 166 ALA A N 1
ATOM 1340 C CA . ALA A 1 166 ? 28.460 7.143 -35.977 1.00 95.56 166 ALA A CA 1
ATOM 1341 C C . ALA A 1 166 ? 29.865 7.657 -35.623 1.00 95.56 166 ALA A C 1
ATOM 1343 O O . ALA A 1 166 ? 30.743 7.693 -36.483 1.00 95.56 166 ALA A O 1
ATOM 1344 N N . GLN A 1 167 ? 30.098 7.993 -34.351 1.00 95.25 167 GLN A N 1
ATOM 1345 C CA . GLN A 1 167 ? 31.401 8.424 -33.851 1.00 95.25 167 GLN A CA 1
ATOM 1346 C C . GLN A 1 167 ? 32.446 7.305 -33.924 1.00 95.25 167 GLN A C 1
ATOM 1348 O O . GLN A 1 167 ? 33.589 7.569 -34.294 1.00 95.25 167 GLN A O 1
ATOM 1353 N N . PHE A 1 168 ? 32.055 6.068 -33.605 1.00 95.75 168 PHE A N 1
ATOM 1354 C CA . PHE A 1 168 ? 32.914 4.896 -33.745 1.00 95.75 168 PHE A CA 1
ATOM 1355 C C . PHE A 1 168 ? 33.334 4.686 -35.207 1.00 95.75 168 PHE A C 1
ATOM 1357 O O . PHE A 1 168 ? 34.525 4.678 -35.498 1.00 95.75 168 PHE A O 1
ATOM 1364 N N . ILE A 1 169 ? 32.374 4.612 -36.136 1.00 94.31 169 ILE A N 1
ATOM 1365 C CA . ILE A 1 169 ? 32.649 4.390 -37.568 1.00 94.31 169 ILE A CA 1
ATOM 1366 C C . ILE A 1 169 ? 33.535 5.497 -38.143 1.00 94.31 169 ILE A C 1
ATOM 1368 O O . ILE A 1 169 ? 34.446 5.224 -38.920 1.00 94.31 169 ILE A O 1
ATOM 1372 N N . ASP A 1 170 ? 33.266 6.747 -37.774 1.00 93.50 170 ASP A N 1
ATOM 1373 C CA . ASP A 1 170 ? 34.040 7.895 -38.232 1.00 93.50 170 ASP A CA 1
ATOM 1374 C C . ASP A 1 170 ? 35.497 7.824 -37.768 1.00 93.50 170 ASP A C 1
ATOM 1376 O O . ASP A 1 170 ? 36.411 8.005 -38.571 1.00 93.50 170 ASP A O 1
ATOM 1380 N N . LYS A 1 171 ? 35.716 7.490 -36.492 1.00 92.38 171 LYS A N 1
ATOM 1381 C CA . LYS A 1 171 ? 37.054 7.317 -35.930 1.00 92.38 171 LYS A CA 1
ATOM 1382 C C . LYS A 1 171 ? 37.818 6.196 -36.642 1.00 92.38 171 LYS A C 1
ATOM 1384 O O . LYS A 1 171 ? 38.910 6.447 -37.149 1.00 92.38 171 LYS A O 1
ATOM 1389 N N . GLU A 1 172 ? 37.234 5.000 -36.718 1.00 90.31 172 GLU A N 1
ATOM 1390 C CA . GLU A 1 172 ? 37.874 3.836 -37.346 1.00 90.31 172 GLU A CA 1
ATOM 1391 C C . GLU A 1 172 ? 38.172 4.095 -38.831 1.00 90.31 172 GLU A C 1
ATOM 1393 O O . GLU A 1 172 ? 39.246 3.759 -39.324 1.00 90.31 172 GLU A O 1
ATOM 1398 N N . TYR A 1 173 ? 37.279 4.791 -39.545 1.00 88.50 173 TYR A N 1
ATOM 1399 C CA . TYR A 1 173 ? 37.516 5.179 -40.934 1.00 88.50 173 TYR A CA 1
ATOM 1400 C C . TYR A 1 173 ? 38.790 6.022 -41.098 1.00 88.50 173 TYR A C 1
ATOM 1402 O O . TYR A 1 173 ? 39.601 5.745 -41.984 1.00 88.50 173 TYR A O 1
ATOM 1410 N N . TYR A 1 174 ? 38.987 7.056 -40.278 1.00 87.56 174 TYR A N 1
ATOM 1411 C CA . TYR A 1 174 ? 40.172 7.911 -40.396 1.00 87.56 174 TYR A CA 1
ATOM 1412 C C . TYR A 1 174 ? 41.455 7.196 -39.956 1.00 87.56 174 TYR A C 1
ATOM 1414 O O . TYR A 1 174 ? 42.504 7.418 -40.566 1.00 87.56 174 TYR A O 1
ATOM 1422 N N . GLU A 1 175 ? 41.374 6.311 -38.959 1.00 85.00 175 GLU A N 1
ATOM 1423 C CA . GLU A 1 175 ? 42.508 5.497 -38.504 1.00 85.00 175 GLU A CA 1
ATOM 1424 C C . GLU A 1 175 ? 42.955 4.492 -39.577 1.00 85.00 175 GLU A C 1
ATOM 1426 O O . GLU A 1 175 ? 44.141 4.446 -39.914 1.00 85.00 175 GLU A O 1
ATOM 1431 N N . VAL A 1 176 ? 42.014 3.763 -40.187 1.00 77.94 176 VAL A N 1
ATOM 1432 C CA . VAL A 1 176 ? 42.292 2.785 -41.255 1.00 77.94 176 VAL A CA 1
ATOM 1433 C C . VAL A 1 176 ? 42.867 3.462 -42.499 1.00 77.94 176 VAL A C 1
ATOM 1435 O O . VAL A 1 176 ? 43.829 2.968 -43.089 1.00 77.94 176 VAL A O 1
ATOM 1438 N N . ASN A 1 177 ? 42.321 4.619 -42.886 1.00 75.38 177 ASN A N 1
ATOM 1439 C CA . ASN A 1 177 ? 42.768 5.331 -44.084 1.00 75.38 177 ASN A CA 1
ATOM 1440 C C . ASN A 1 177 ? 43.994 6.233 -43.842 1.00 75.38 177 ASN A C 1
ATOM 1442 O O . ASN A 1 177 ? 44.566 6.738 -44.804 1.00 75.38 177 ASN A O 1
ATOM 1446 N N . LYS A 1 178 ? 44.420 6.446 -42.587 1.00 80.25 178 LYS A N 1
ATOM 1447 C CA . LYS A 1 178 ? 45.515 7.365 -42.205 1.00 80.25 178 LYS A CA 1
ATOM 1448 C C . LYS A 1 178 ? 45.331 8.793 -42.741 1.00 80.25 178 LYS A C 1
ATOM 1450 O O . LYS A 1 178 ? 46.299 9.470 -43.093 1.00 80.25 178 LYS A O 1
ATOM 1455 N N . ILE A 1 179 ? 44.085 9.260 -42.802 1.00 80.12 179 ILE A N 1
ATOM 1456 C CA . ILE A 1 179 ? 43.731 10.601 -43.284 1.00 80.12 179 ILE A CA 1
ATOM 1457 C C . ILE A 1 179 ? 43.384 11.481 -42.082 1.00 80.12 179 ILE A C 1
ATOM 1459 O O . ILE A 1 179 ? 42.699 11.050 -41.159 1.00 80.12 179 ILE A O 1
ATOM 1463 N N . ASN A 1 180 ? 43.817 12.741 -42.104 1.00 80.81 180 ASN A N 1
ATOM 1464 C CA . ASN A 1 180 ? 43.419 13.710 -41.086 1.00 80.81 180 ASN A CA 1
ATOM 1465 C C . ASN A 1 180 ? 42.010 14.241 -41.371 1.00 80.81 180 ASN A C 1
ATOM 1467 O O . ASN A 1 180 ? 41.721 14.696 -42.479 1.00 80.81 180 ASN A O 1
ATOM 1471 N N . LYS A 1 181 ? 41.144 14.229 -40.355 1.00 83.94 181 LYS A N 1
ATOM 1472 C CA . LYS A 1 181 ? 39.792 14.787 -40.445 1.00 83.94 181 LYS A CA 1
ATOM 1473 C C . LYS A 1 181 ? 39.847 16.311 -40.622 1.00 83.94 181 LYS A C 1
ATOM 1475 O O . LYS A 1 181 ? 40.471 17.008 -39.827 1.00 83.94 181 LYS A O 1
ATOM 1480 N N . VAL A 1 182 ? 39.193 16.821 -41.670 1.00 76.94 182 VAL A N 1
ATOM 1481 C CA . VAL A 1 182 ? 39.180 18.261 -42.025 1.00 76.94 182 VAL A CA 1
ATOM 1482 C C . VAL A 1 182 ? 37.819 18.917 -41.756 1.00 76.94 182 VAL A C 1
ATOM 1484 O O . VAL A 1 182 ? 37.753 20.108 -41.469 1.00 76.94 182 VAL A O 1
ATOM 1487 N N . ASN A 1 183 ? 36.732 18.145 -41.829 1.00 80.12 183 ASN A N 1
ATOM 1488 C CA . ASN A 1 183 ? 35.353 18.594 -41.602 1.00 80.12 183 ASN A CA 1
ATOM 1489 C C . ASN A 1 183 ? 34.823 18.020 -40.275 1.00 80.12 183 ASN A C 1
ATOM 1491 O O . ASN A 1 183 ? 35.305 16.988 -39.831 1.00 80.12 183 ASN A O 1
ATOM 1495 N N . SER A 1 184 ? 33.828 18.655 -39.658 1.00 80.25 184 SER A N 1
ATOM 1496 C CA . SER A 1 184 ? 33.086 18.151 -38.498 1.00 80.25 184 SER A CA 1
ATOM 1497 C C . SER A 1 184 ? 32.096 17.027 -38.820 1.00 80.25 184 SER A C 1
ATOM 1499 O O . SER A 1 184 ? 31.714 16.297 -37.907 1.00 80.25 184 SER A O 1
ATOM 1501 N N . ASP A 1 185 ? 31.676 16.880 -40.078 1.00 86.56 185 ASP A N 1
ATOM 1502 C CA . ASP A 1 185 ? 30.666 15.885 -40.456 1.00 86.56 185 ASP A CA 1
ATOM 1503 C C . ASP A 1 185 ? 31.149 14.444 -40.243 1.00 86.56 185 ASP A C 1
ATOM 1505 O O . ASP A 1 185 ? 32.349 14.153 -40.282 1.00 86.56 185 ASP A O 1
ATOM 1509 N N . PHE A 1 186 ? 30.201 13.537 -40.001 1.00 89.75 186 PHE A N 1
ATOM 1510 C CA . PHE A 1 186 ? 30.493 12.110 -39.920 1.00 89.75 186 PHE A CA 1
ATOM 1511 C C . PHE A 1 186 ? 30.603 11.499 -41.311 1.00 89.75 186 PHE A C 1
ATOM 1513 O O . PHE A 1 186 ? 29.739 11.729 -42.161 1.00 89.75 186 PHE A O 1
ATOM 1520 N N . VAL A 1 187 ? 31.605 10.640 -41.499 1.00 89.12 187 VAL A N 1
ATOM 1521 C CA . VAL A 1 187 ? 31.768 9.822 -42.714 1.00 89.12 187 VAL A CA 1
ATOM 1522 C C . VAL A 1 187 ? 30.498 9.018 -43.013 1.00 89.12 187 VAL A C 1
ATOM 1524 O O . VAL A 1 187 ? 30.093 8.874 -44.167 1.00 89.12 187 VAL A O 1
ATOM 1527 N N . ARG A 1 188 ? 29.822 8.545 -41.961 1.00 90.12 188 ARG A N 1
ATOM 1528 C CA . ARG A 1 188 ? 28.504 7.922 -42.042 1.00 90.12 188 ARG A CA 1
ATOM 1529 C C . ARG A 1 188 ? 27.529 8.634 -41.117 1.00 90.12 188 ARG A C 1
ATOM 1531 O O . ARG A 1 188 ? 27.730 8.690 -39.909 1.00 90.12 188 ARG A O 1
ATOM 1538 N N . SER A 1 189 ? 26.463 9.189 -41.692 1.00 91.81 189 SER A N 1
ATOM 1539 C CA . SER A 1 189 ? 25.492 9.980 -40.931 1.00 91.81 189 SER A CA 1
ATOM 1540 C C . SER A 1 189 ? 24.803 9.159 -39.833 1.00 91.81 189 SER A C 1
ATOM 1542 O O . SER A 1 189 ? 24.649 7.940 -39.949 1.00 91.81 189 SER A O 1
ATOM 1544 N N . VAL A 1 190 ? 24.312 9.840 -38.793 1.00 93.75 190 VAL A N 1
ATOM 1545 C CA . VAL A 1 190 ? 23.533 9.213 -37.710 1.00 93.75 190 VAL A CA 1
ATOM 1546 C C . VAL A 1 190 ? 22.285 8.508 -38.259 1.00 93.75 190 VAL A C 1
ATOM 1548 O O . VAL A 1 190 ? 21.928 7.429 -37.792 1.00 93.75 190 VAL A O 1
ATOM 1551 N N . ASP A 1 191 ? 21.629 9.065 -39.279 1.00 91.81 191 ASP A N 1
ATOM 1552 C CA . ASP A 1 191 ? 20.446 8.442 -39.881 1.00 91.81 191 ASP A CA 1
ATOM 1553 C C . ASP A 1 191 ? 20.795 7.178 -40.674 1.00 91.81 191 ASP A C 1
ATOM 1555 O O . ASP A 1 191 ? 20.065 6.189 -40.597 1.00 91.81 191 ASP A O 1
ATOM 1559 N N . SER A 1 192 ? 21.940 7.167 -41.363 1.00 91.94 192 SER A N 1
ATOM 1560 C CA . SER A 1 192 ? 22.469 5.962 -42.012 1.00 91.94 192 SER A CA 1
ATOM 1561 C C . SER A 1 192 ? 22.798 4.883 -40.980 1.00 91.94 192 SER A C 1
ATOM 1563 O O . SER A 1 192 ? 22.313 3.765 -41.113 1.00 91.94 192 SER A O 1
ATOM 1565 N N . CYS A 1 193 ? 23.486 5.248 -39.893 1.00 94.25 193 CYS A N 1
ATOM 1566 C CA . CYS A 1 193 ? 23.793 4.338 -38.785 1.00 94.25 193 CYS A CA 1
ATOM 1567 C C . CYS A 1 193 ? 22.522 3.746 -38.150 1.00 94.25 193 CYS A C 1
ATOM 1569 O O . CYS A 1 193 ? 22.501 2.590 -37.734 1.00 94.25 193 CYS A O 1
ATOM 1571 N N . ARG A 1 194 ? 21.415 4.504 -38.107 1.00 93.69 194 ARG A N 1
ATOM 1572 C CA . ARG A 1 194 ? 20.119 3.991 -37.631 1.00 93.69 194 ARG A CA 1
ATOM 1573 C C . ARG A 1 194 ? 19.561 2.900 -38.547 1.00 93.69 194 ARG A C 1
ATOM 1575 O O . ARG A 1 194 ? 18.940 1.958 -38.055 1.00 93.69 194 ARG A O 1
ATOM 1582 N N . LEU A 1 195 ? 19.723 3.052 -39.861 1.00 91.88 195 LEU A N 1
ATOM 1583 C CA . LEU A 1 195 ? 19.318 2.036 -40.834 1.00 91.88 195 LEU A CA 1
ATOM 1584 C C . LEU A 1 195 ? 20.203 0.794 -40.720 1.00 91.88 195 LEU A C 1
ATOM 1586 O O . LEU A 1 195 ? 19.677 -0.314 -40.769 1.00 91.88 195 LEU A O 1
ATOM 1590 N N . ASP A 1 196 ? 21.500 0.972 -40.480 1.00 92.44 196 ASP A N 1
ATOM 1591 C CA . ASP A 1 196 ? 22.433 -0.143 -40.301 1.00 92.44 196 ASP A CA 1
ATOM 1592 C C . ASP A 1 196 ? 22.079 -0.993 -39.094 1.00 92.44 196 ASP A C 1
ATOM 1594 O O . ASP A 1 196 ? 21.939 -2.202 -39.232 1.00 92.44 196 ASP A O 1
ATOM 1598 N N . LEU A 1 197 ? 21.812 -0.364 -37.945 1.00 92.12 197 LEU A N 1
ATOM 1599 C CA . LEU A 1 197 ? 21.345 -1.065 -36.747 1.00 92.12 197 LEU A CA 1
ATOM 1600 C C . LEU A 1 197 ? 20.130 -1.949 -37.049 1.00 92.12 197 LEU A C 1
ATOM 1602 O O . LEU A 1 197 ? 20.100 -3.113 -36.661 1.00 92.12 197 LEU A O 1
ATOM 1606 N N . ARG A 1 198 ? 19.149 -1.426 -37.795 1.00 89.69 198 ARG A N 1
ATOM 1607 C CA . ARG A 1 198 ? 17.967 -2.202 -38.201 1.00 89.69 198 ARG A CA 1
ATOM 1608 C C . ARG A 1 198 ? 18.325 -3.349 -39.145 1.00 89.69 198 ARG A C 1
ATOM 1610 O O . ARG A 1 198 ? 17.807 -4.448 -38.969 1.00 89.69 198 ARG A O 1
ATOM 1617 N N . ASN A 1 199 ? 19.202 -3.108 -40.118 1.00 89.56 199 ASN A N 1
ATOM 1618 C CA . ASN A 1 199 ? 19.659 -4.126 -41.067 1.00 89.56 199 ASN A CA 1
ATOM 1619 C C . ASN A 1 199 ? 20.457 -5.240 -40.376 1.00 89.56 199 ASN A C 1
ATOM 1621 O O . ASN A 1 199 ? 20.371 -6.396 -40.778 1.00 89.56 199 ASN A O 1
ATOM 1625 N N . TRP A 1 200 ? 21.186 -4.912 -39.310 1.00 90.56 200 TRP A N 1
ATOM 1626 C CA . TRP A 1 200 ? 21.909 -5.866 -38.469 1.00 90.56 200 TRP A CA 1
ATOM 1627 C C . TRP A 1 200 ? 21.003 -6.592 -37.462 1.00 90.56 200 TRP A C 1
ATOM 1629 O O . TRP A 1 200 ? 21.488 -7.381 -36.658 1.00 90.56 200 TRP A O 1
ATOM 1639 N N . GLY A 1 201 ? 19.689 -6.351 -37.503 1.00 87.75 201 GLY A N 1
ATOM 1640 C CA . GLY A 1 201 ? 18.706 -7.019 -36.652 1.00 87.75 201 GLY A CA 1
ATOM 1641 C C . GLY A 1 201 ? 18.493 -6.368 -35.285 1.00 87.75 201 GLY A C 1
ATOM 1642 O O . GLY A 1 201 ? 17.744 -6.915 -34.474 1.00 87.75 201 GLY A O 1
ATOM 1643 N N . ALA A 1 202 ? 19.093 -5.202 -35.019 1.00 88.88 202 ALA A N 1
ATOM 1644 C CA . ALA A 1 202 ? 18.874 -4.481 -33.774 1.00 88.88 202 ALA A CA 1
ATOM 1645 C C . ALA A 1 202 ? 17.503 -3.785 -33.755 1.00 88.88 202 ALA A C 1
ATOM 1647 O O . ALA A 1 202 ? 17.059 -3.180 -34.738 1.00 88.88 202 ALA A O 1
ATOM 1648 N N . ARG A 1 203 ? 16.835 -3.819 -32.600 1.00 88.38 203 ARG A N 1
ATOM 1649 C CA . ARG A 1 203 ? 15.525 -3.190 -32.370 1.00 88.38 203 ARG A CA 1
ATOM 1650 C C . ARG A 1 203 ? 15.605 -2.178 -31.241 1.00 88.38 203 ARG A C 1
ATOM 1652 O O . ARG A 1 203 ? 16.341 -2.370 -30.279 1.00 88.38 203 ARG A O 1
ATOM 1659 N N . PHE A 1 204 ? 14.840 -1.096 -31.363 1.00 87.00 204 PHE A N 1
ATOM 1660 C CA . PHE A 1 204 ? 14.740 -0.071 -30.327 1.00 87.00 204 PHE A CA 1
ATOM 1661 C C . PHE A 1 204 ? 13.472 -0.294 -29.499 1.00 87.00 204 PHE A C 1
ATOM 1663 O O . PHE A 1 204 ? 12.407 0.246 -29.807 1.00 87.00 204 PHE A O 1
ATOM 1670 N N . GLU A 1 205 ? 13.582 -1.138 -28.479 1.00 83.44 205 GLU A N 1
ATOM 1671 C CA . GLU A 1 205 ? 12.442 -1.679 -27.732 1.00 83.44 205 GLU A CA 1
ATOM 1672 C C . GLU A 1 205 ? 12.646 -1.574 -26.216 1.00 83.44 205 GLU A C 1
ATOM 1674 O O . GLU A 1 205 ? 13.742 -1.274 -25.733 1.00 83.44 205 GLU A O 1
ATOM 1679 N N . ASN A 1 206 ? 11.555 -1.766 -25.466 1.00 76.31 206 ASN A N 1
ATOM 1680 C CA . ASN A 1 206 ? 11.609 -1.859 -24.010 1.00 76.31 206 ASN A CA 1
ATOM 1681 C C . ASN A 1 206 ? 12.234 -3.190 -23.613 1.00 76.31 206 ASN A C 1
ATOM 1683 O O . ASN A 1 206 ? 11.827 -4.234 -24.120 1.00 76.31 206 ASN A O 1
ATOM 1687 N N . ASN A 1 207 ? 13.159 -3.171 -22.659 1.00 68.00 207 ASN A N 1
ATOM 1688 C CA . ASN A 1 207 ? 13.655 -4.421 -22.117 1.00 68.00 207 ASN A CA 1
ATOM 1689 C C . ASN A 1 207 ? 12.668 -5.032 -21.112 1.00 68.00 207 ASN A C 1
ATOM 1691 O O . ASN A 1 207 ? 12.298 -4.382 -20.134 1.00 68.00 207 ASN A O 1
ATOM 1695 N N . THR A 1 208 ? 12.259 -6.278 -21.344 1.00 63.38 208 THR A N 1
ATOM 1696 C CA . THR A 1 208 ? 11.322 -7.024 -20.491 1.00 63.38 208 THR A CA 1
ATOM 1697 C C . THR A 1 208 ? 12.001 -8.041 -19.570 1.00 63.38 208 THR A C 1
ATOM 1699 O O . THR A 1 208 ? 11.323 -8.603 -18.712 1.00 63.38 208 THR A O 1
ATOM 1702 N N . ASN A 1 209 ? 13.318 -8.260 -19.678 1.00 62.88 209 ASN A N 1
ATOM 1703 C CA . ASN A 1 209 ? 14.054 -9.182 -18.812 1.00 62.88 209 ASN A CA 1
ATOM 1704 C C . ASN A 1 209 ? 14.162 -8.594 -17.399 1.00 62.88 209 ASN A C 1
ATOM 1706 O O . ASN A 1 209 ? 14.945 -7.676 -17.134 1.00 62.88 209 ASN A O 1
ATOM 1710 N N . ARG A 1 210 ? 13.362 -9.130 -16.470 1.00 55.94 210 ARG A N 1
ATOM 1711 C CA . ARG A 1 210 ? 13.348 -8.721 -15.060 1.00 55.94 210 ARG A CA 1
ATOM 1712 C C . ARG A 1 210 ? 14.242 -9.642 -14.217 1.00 55.94 210 ARG A C 1
ATOM 1714 O O . ARG A 1 210 ? 14.217 -10.849 -14.420 1.00 55.94 210 ARG A O 1
ATOM 1721 N N . PRO A 1 211 ? 14.996 -9.104 -13.239 1.00 50.59 211 PRO A N 1
ATOM 1722 C CA . PRO A 1 211 ? 15.938 -9.869 -12.409 1.00 50.59 211 PRO A CA 1
ATOM 1723 C C . PRO A 1 211 ? 15.299 -10.891 -11.460 1.00 50.59 211 PRO A C 1
ATOM 1725 O O . PRO A 1 211 ? 16.020 -11.661 -10.830 1.00 50.59 211 PRO A O 1
ATOM 1728 N N . TYR A 1 212 ? 13.975 -10.903 -11.333 1.00 54.03 212 TYR A N 1
ATOM 1729 C CA . TYR A 1 212 ? 13.266 -11.835 -10.469 1.00 54.03 212 TYR A CA 1
ATOM 1730 C C . TYR A 1 212 ? 12.612 -12.899 -11.341 1.00 54.03 212 TYR A C 1
ATOM 1732 O O . TYR A 1 212 ? 11.835 -12.573 -12.234 1.00 54.03 212 TYR A O 1
ATOM 1740 N N . PHE A 1 213 ? 12.944 -14.163 -11.079 1.00 47.66 213 PHE A N 1
ATOM 1741 C CA . PHE A 1 213 ? 12.188 -15.289 -11.606 1.00 47.66 213 PHE A CA 1
ATOM 1742 C C . PHE A 1 213 ? 10.784 -15.179 -11.013 1.00 47.66 213 PHE A C 1
ATOM 1744 O O . PHE A 1 213 ? 10.584 -15.399 -9.816 1.00 47.66 213 PHE A O 1
ATOM 1751 N N . GLU A 1 214 ? 9.835 -14.725 -11.822 1.00 54.31 214 GLU A N 1
ATOM 1752 C CA . GLU A 1 214 ? 8.447 -14.586 -11.421 1.00 54.31 214 GLU A CA 1
ATOM 1753 C C . GLU A 1 214 ? 7.876 -15.997 -11.223 1.00 54.31 214 GLU A C 1
ATOM 1755 O O . GLU A 1 214 ? 7.365 -16.617 -12.146 1.00 54.31 214 GLU A O 1
ATOM 1760 N N . GLY A 1 215 ? 7.934 -16.519 -9.993 1.00 60.59 215 GLY A N 1
ATOM 1761 C CA . GLY A 1 215 ? 7.269 -17.767 -9.583 1.00 60.59 215 GLY A CA 1
ATOM 1762 C C . GLY A 1 215 ? 5.734 -17.704 -9.650 1.00 60.59 215 GLY A C 1
ATOM 1763 O O . GLY A 1 215 ? 5.052 -18.493 -9.006 1.00 60.59 215 GLY A O 1
ATOM 1764 N N . HIS A 1 216 ? 5.186 -16.755 -10.413 1.00 65.81 216 HIS A N 1
ATOM 1765 C CA . HIS A 1 216 ? 3.762 -16.506 -10.608 1.00 65.81 216 HIS A CA 1
ATOM 1766 C C . HIS A 1 216 ? 3.052 -17.657 -11.333 1.00 65.81 216 HIS A C 1
ATOM 1768 O O . HIS A 1 216 ? 1.825 -17.711 -11.301 1.00 65.81 216 HIS A O 1
ATOM 1774 N N . GLU A 1 217 ? 3.813 -18.555 -11.964 1.00 75.06 217 GLU A N 1
ATOM 1775 C CA . GLU A 1 217 ? 3.318 -19.743 -12.669 1.00 75.06 217 GLU A CA 1
ATOM 1776 C C . GLU A 1 217 ? 3.200 -20.986 -11.764 1.00 75.06 217 GLU A C 1
ATOM 1778 O O . GLU A 1 217 ? 2.721 -22.029 -12.209 1.00 75.06 217 GLU A O 1
ATOM 1783 N N . GLY A 1 218 ? 3.621 -20.903 -10.494 1.00 78.06 218 GLY A N 1
ATOM 1784 C CA . GLY A 1 218 ? 3.447 -21.991 -9.529 1.00 78.06 218 GLY A CA 1
ATOM 1785 C C . GLY A 1 218 ? 1.967 -22.322 -9.324 1.00 78.06 218 GLY A C 1
ATOM 1786 O O . GLY A 1 218 ? 1.138 -21.425 -9.187 1.00 78.06 218 GLY A O 1
ATOM 1787 N N . SER A 1 219 ? 1.611 -23.609 -9.292 1.00 78.56 219 SER A N 1
ATOM 1788 C CA . SER A 1 219 ? 0.210 -24.042 -9.179 1.00 78.56 219 SER A CA 1
ATOM 1789 C C . SER A 1 219 ? -0.470 -23.560 -7.892 1.00 78.56 219 SER A C 1
ATOM 1791 O O . SER A 1 219 ? -1.663 -23.275 -7.887 1.00 78.56 219 SER A O 1
ATOM 1793 N N . ASP A 1 220 ? 0.292 -23.453 -6.803 1.00 75.50 220 ASP A N 1
ATOM 1794 C CA . ASP A 1 220 ? -0.143 -22.879 -5.528 1.00 75.50 220 ASP A CA 1
ATOM 1795 C C . ASP A 1 220 ? -0.404 -21.369 -5.635 1.00 75.50 220 ASP A C 1
ATOM 1797 O O . ASP A 1 220 ? -1.421 -20.877 -5.140 1.00 75.50 220 ASP A O 1
ATOM 1801 N N . VAL A 1 221 ? 0.465 -20.640 -6.341 1.00 77.00 221 VAL A N 1
ATOM 1802 C CA . VAL A 1 221 ? 0.312 -19.200 -6.593 1.00 77.00 221 VAL A CA 1
ATOM 1803 C C . VAL A 1 221 ? -0.892 -18.925 -7.493 1.00 77.00 221 VAL A C 1
ATOM 1805 O O . VAL A 1 221 ? -1.675 -18.019 -7.205 1.00 77.00 221 VAL A O 1
ATOM 1808 N N . ILE A 1 222 ? -1.079 -19.720 -8.549 1.00 83.38 222 ILE A N 1
ATOM 1809 C CA . ILE A 1 222 ? -2.240 -19.624 -9.442 1.00 83.38 222 ILE A CA 1
ATOM 1810 C C . ILE A 1 222 ? -3.530 -19.860 -8.650 1.00 83.38 222 ILE A C 1
ATOM 1812 O O . ILE A 1 222 ? -4.419 -19.011 -8.690 1.00 83.38 222 ILE A O 1
ATOM 1816 N N . ALA A 1 223 ? -3.603 -20.934 -7.857 1.00 77.12 223 ALA A N 1
ATOM 1817 C CA . ALA A 1 223 ? -4.779 -21.232 -7.038 1.00 77.12 223 ALA A CA 1
ATOM 1818 C C . ALA A 1 223 ? -5.104 -20.101 -6.042 1.00 77.12 223 ALA A C 1
ATOM 1820 O O . ALA A 1 223 ? -6.265 -19.725 -5.879 1.00 77.12 223 ALA A O 1
ATOM 1821 N N . HIS A 1 224 ? -4.089 -19.508 -5.404 1.00 75.38 224 HIS A N 1
ATOM 1822 C CA . HIS A 1 224 ? -4.287 -18.358 -4.518 1.00 75.38 224 HIS A CA 1
ATOM 1823 C C . HIS A 1 224 ? -4.808 -17.123 -5.275 1.00 75.38 224 HIS A C 1
ATOM 1825 O O . HIS A 1 224 ? -5.697 -16.422 -4.791 1.00 75.38 224 HIS A O 1
ATOM 1831 N N . ARG A 1 225 ? -4.291 -16.849 -6.480 1.00 84.50 225 ARG A N 1
ATOM 1832 C CA . ARG A 1 225 ? -4.761 -15.736 -7.325 1.00 84.50 225 ARG A CA 1
ATOM 1833 C C . ARG A 1 225 ? -6.203 -15.926 -7.778 1.00 84.50 225 ARG A C 1
ATOM 1835 O O . ARG A 1 225 ? -6.956 -14.957 -7.775 1.00 84.50 225 ARG A O 1
ATOM 1842 N N . GLU A 1 226 ? -6.595 -17.145 -8.136 1.00 86.56 226 GLU A N 1
ATOM 1843 C CA . GLU A 1 226 ? -7.982 -17.463 -8.489 1.00 86.56 226 GLU A CA 1
ATOM 1844 C C . GLU A 1 226 ? -8.928 -17.185 -7.318 1.00 86.56 226 GLU A C 1
ATOM 1846 O O . GLU A 1 226 ? -9.948 -16.523 -7.504 1.00 86.56 226 GLU A O 1
ATOM 1851 N N . GLN A 1 227 ? -8.562 -17.603 -6.101 1.00 78.31 227 GLN A N 1
ATOM 1852 C CA . GLN A 1 227 ? -9.332 -17.299 -4.888 1.00 78.31 227 GLN A CA 1
ATOM 1853 C C . GLN A 1 227 ? -9.435 -15.789 -4.633 1.00 78.31 227 GLN A C 1
ATOM 1855 O O . GLN A 1 227 ? -10.520 -15.283 -4.346 1.00 78.31 227 GLN A O 1
ATOM 1860 N N . PHE A 1 228 ? -8.322 -15.067 -4.777 1.00 83.56 228 PHE A N 1
ATOM 1861 C CA . PHE A 1 228 ? -8.272 -13.615 -4.609 1.00 83.56 228 PHE A CA 1
ATOM 1862 C C . PHE A 1 228 ? -9.178 -12.887 -5.614 1.00 83.56 228 PHE A C 1
ATOM 1864 O O . PHE A 1 228 ? -9.984 -12.046 -5.228 1.00 83.56 228 PHE A O 1
ATOM 1871 N N . ILE A 1 229 ? -9.111 -13.245 -6.899 1.00 90.44 229 ILE A N 1
ATOM 1872 C CA . ILE A 1 229 ? -9.973 -12.664 -7.940 1.00 90.44 229 ILE A CA 1
ATOM 1873 C C . ILE A 1 229 ? -11.441 -13.014 -7.676 1.00 90.44 229 ILE A C 1
ATOM 1875 O O . ILE A 1 229 ? -12.310 -12.147 -7.766 1.00 90.44 229 ILE A O 1
ATOM 1879 N N . HIS A 1 230 ? -11.725 -14.267 -7.312 1.00 84.31 230 HIS A N 1
ATOM 1880 C CA . HIS A 1 230 ? -13.081 -14.717 -7.013 1.00 84.31 230 HIS A CA 1
ATOM 1881 C C . HIS A 1 230 ? -13.720 -13.917 -5.871 1.00 84.31 230 HIS A C 1
ATOM 1883 O O . HIS A 1 230 ? -14.906 -13.591 -5.947 1.00 84.31 230 HIS A O 1
ATOM 1889 N N . TYR A 1 231 ? -12.943 -13.548 -4.849 1.00 85.44 231 TYR A N 1
ATOM 1890 C CA . TYR A 1 231 ? -13.407 -12.676 -3.773 1.00 85.44 231 TYR A CA 1
ATOM 1891 C C . TYR A 1 231 ? -13.886 -11.317 -4.305 1.00 85.44 231 TYR A C 1
ATOM 1893 O O . TYR A 1 231 ? -15.010 -10.922 -3.998 1.00 85.44 231 TYR A O 1
ATOM 1901 N N . PHE A 1 232 ? -13.102 -10.627 -5.139 1.00 88.06 232 PHE A N 1
ATOM 1902 C CA . PHE A 1 232 ? -13.505 -9.320 -5.674 1.00 88.06 232 PHE A CA 1
ATOM 1903 C C . PHE A 1 232 ? -14.698 -9.415 -6.624 1.00 88.06 232 PHE A C 1
ATOM 1905 O O . PHE A 1 232 ? -15.619 -8.612 -6.506 1.00 88.06 232 PHE A O 1
ATOM 1912 N N . LEU A 1 233 ? -14.735 -10.425 -7.499 1.00 90.00 233 LEU A N 1
ATOM 1913 C CA . LEU A 1 233 ? -15.869 -10.643 -8.405 1.00 90.00 233 LEU A CA 1
ATOM 1914 C C . LEU A 1 233 ? -17.168 -10.925 -7.639 1.00 90.00 233 LEU A C 1
ATOM 1916 O O . LEU A 1 233 ? -18.218 -10.388 -7.967 1.00 90.00 233 LEU A O 1
ATOM 1920 N N . THR A 1 234 ? -17.101 -11.723 -6.571 1.00 87.56 234 THR A N 1
ATOM 1921 C CA . THR A 1 234 ? -18.278 -12.036 -5.738 1.00 87.56 234 THR A CA 1
ATOM 1922 C C . THR A 1 234 ? -18.777 -10.818 -4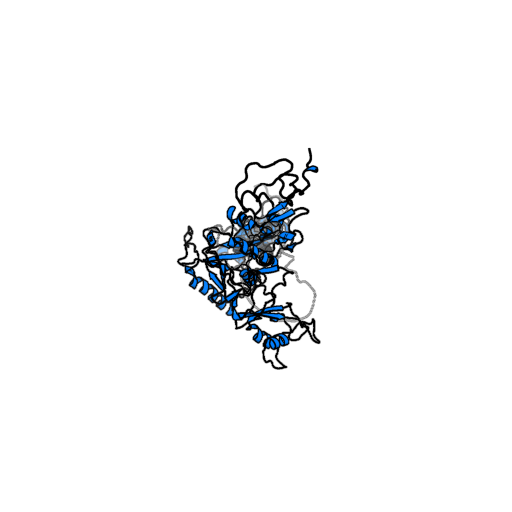.955 1.00 87.56 234 THR A C 1
ATOM 1924 O O . THR A 1 234 ? -19.943 -10.753 -4.571 1.00 87.56 234 THR A O 1
ATOM 1927 N N . ASN A 1 235 ? -17.899 -9.848 -4.701 1.00 85.88 235 ASN A N 1
ATOM 1928 C CA . ASN A 1 235 ? -18.189 -8.649 -3.923 1.00 85.88 235 ASN A CA 1
ATOM 1929 C C . ASN A 1 235 ? -18.284 -7.378 -4.785 1.00 85.88 235 ASN A C 1
ATOM 1931 O O . ASN A 1 235 ? -18.319 -6.286 -4.220 1.00 85.88 235 ASN A O 1
ATOM 1935 N N . GLU A 1 236 ? -18.360 -7.492 -6.117 1.00 89.31 236 GLU A N 1
ATOM 1936 C CA . GLU A 1 236 ? -18.278 -6.349 -7.042 1.00 89.31 236 GLU A CA 1
ATOM 1937 C C . GLU A 1 236 ? -19.307 -5.251 -6.734 1.00 89.31 236 GLU A C 1
ATOM 1939 O O . GLU A 1 236 ? -18.978 -4.067 -6.726 1.00 89.31 236 GLU A O 1
ATOM 1944 N N . ASP A 1 237 ? -20.527 -5.642 -6.352 1.00 90.69 237 ASP A N 1
ATOM 1945 C CA . ASP A 1 237 ? -21.634 -4.731 -6.049 1.00 90.69 237 ASP A CA 1
ATOM 1946 C C . ASP A 1 237 ? -21.393 -3.855 -4.800 1.00 90.69 237 ASP A C 1
ATOM 1948 O O . ASP A 1 237 ? -22.188 -2.948 -4.521 1.00 90.69 237 ASP A O 1
ATOM 1952 N N . LYS A 1 238 ? -20.331 -4.121 -4.023 1.00 91.62 238 LYS A N 1
ATOM 1953 C CA . LYS A 1 238 ? -19.951 -3.348 -2.829 1.00 91.62 238 LYS A CA 1
ATOM 1954 C C . LYS A 1 238 ? -19.012 -2.186 -3.131 1.00 91.62 238 LYS A C 1
ATOM 1956 O O . LYS A 1 238 ? -19.011 -1.231 -2.356 1.00 91.62 238 LYS A O 1
ATOM 1961 N N . TYR A 1 239 ? -18.232 -2.253 -4.207 1.00 93.25 239 TYR A N 1
ATOM 1962 C CA . TYR A 1 239 ? -17.173 -1.284 -4.485 1.00 93.25 239 TYR A CA 1
ATOM 1963 C C . TYR A 1 239 ? -17.615 -0.216 -5.486 1.00 93.25 239 TYR A C 1
ATOM 1965 O O . TYR A 1 239 ? -18.492 -0.429 -6.321 1.00 93.25 239 TYR A O 1
ATOM 1973 N N . TYR A 1 240 ? -16.976 0.948 -5.414 1.00 92.81 240 TYR A N 1
ATOM 1974 C CA . TYR A 1 240 ? -17.086 1.965 -6.455 1.00 92.81 240 TYR A CA 1
ATOM 1975 C C . TYR A 1 240 ? -16.304 1.520 -7.684 1.00 92.81 240 TYR A C 1
ATOM 1977 O O . TYR A 1 240 ? -15.157 1.113 -7.558 1.00 92.81 240 TYR A O 1
ATOM 1985 N N . THR A 1 241 ? -16.868 1.639 -8.877 1.00 90.31 241 THR A N 1
ATOM 1986 C CA . THR A 1 241 ? -16.173 1.308 -10.130 1.00 90.31 241 THR A CA 1
ATOM 1987 C C . THR A 1 241 ? -16.102 2.525 -11.036 1.00 90.31 241 THR A C 1
ATOM 1989 O O . THR A 1 241 ? -16.707 3.562 -10.768 1.00 90.31 241 THR A O 1
ATOM 1992 N N . VAL A 1 242 ? -15.317 2.424 -12.101 1.00 88.12 242 VAL A N 1
ATOM 1993 C CA . VAL A 1 242 ? -15.170 3.477 -13.103 1.00 88.12 242 VAL A CA 1
ATOM 1994 C C . VAL A 1 242 ? -15.555 2.890 -14.457 1.00 88.12 242 VAL A C 1
ATOM 1996 O O . VAL A 1 242 ? -15.194 1.749 -14.748 1.00 88.12 242 VAL A O 1
ATOM 1999 N N . SER A 1 243 ? -16.317 3.632 -15.265 1.00 86.06 243 SER A N 1
ATOM 2000 C CA . SER A 1 243 ? -16.691 3.167 -16.604 1.00 86.06 243 SER A CA 1
ATOM 2001 C C . SER A 1 243 ? -15.464 2.986 -17.502 1.00 86.06 243 SER A C 1
ATOM 2003 O O . SER A 1 243 ? -14.476 3.710 -17.397 1.00 86.06 243 SER A O 1
ATOM 2005 N N . SER A 1 244 ? -15.538 2.013 -18.409 1.00 81.38 244 SER A N 1
ATOM 2006 C CA . SER A 1 244 ? -14.475 1.682 -19.367 1.00 81.38 244 SER A CA 1
ATOM 2007 C C . SER A 1 244 ? -14.433 2.603 -20.597 1.00 81.38 244 SER A C 1
ATOM 2009 O O . SER A 1 244 ? -13.778 2.273 -21.583 1.00 81.38 244 SER A O 1
ATOM 2011 N N . ASP A 1 245 ? -15.163 3.718 -20.573 1.00 79.50 245 ASP A N 1
ATOM 2012 C CA . ASP A 1 245 ? -15.315 4.625 -21.713 1.00 79.50 245 ASP A CA 1
ATOM 2013 C C . ASP A 1 245 ? -14.137 5.610 -21.818 1.00 79.50 245 ASP A C 1
ATOM 2015 O O . ASP A 1 245 ? -13.413 5.832 -20.849 1.00 79.50 245 ASP A O 1
ATOM 2019 N N . GLU A 1 246 ? -13.971 6.266 -22.976 1.00 78.50 246 GLU A N 1
ATOM 2020 C CA . GLU A 1 246 ? -12.920 7.283 -23.199 1.00 78.50 246 GLU A CA 1
ATOM 2021 C C . GLU A 1 246 ? -12.940 8.417 -22.154 1.00 78.50 246 GLU A C 1
ATOM 2023 O O . GLU A 1 246 ? -11.907 9.028 -21.886 1.00 78.50 246 GLU A O 1
ATOM 2028 N N . ASN A 1 247 ? -14.102 8.664 -21.538 1.00 82.56 247 ASN A N 1
ATOM 2029 C CA . ASN A 1 247 ? -14.273 9.552 -20.394 1.00 82.56 247 ASN A CA 1
ATOM 2030 C C . ASN A 1 247 ? -14.761 8.740 -19.182 1.00 82.56 247 ASN A C 1
ATOM 2032 O O . ASN A 1 247 ? -15.972 8.564 -19.028 1.00 82.56 247 ASN A O 1
ATOM 2036 N N . PRO A 1 248 ? -13.849 8.234 -18.337 1.00 82.56 248 PRO A N 1
ATOM 2037 C CA . PRO A 1 248 ? -14.201 7.402 -17.192 1.00 82.56 248 PRO A CA 1
ATOM 2038 C C . PRO A 1 248 ? -15.100 8.146 -16.194 1.00 82.56 248 PRO A C 1
ATOM 2040 O O . PRO A 1 248 ? -14.748 9.224 -15.711 1.00 82.56 248 PRO A O 1
ATOM 2043 N N . VAL A 1 249 ? -16.246 7.554 -15.844 1.00 87.19 249 VAL A N 1
ATOM 2044 C CA . VAL A 1 249 ? -17.187 8.095 -14.847 1.00 87.19 249 VAL A CA 1
ATOM 2045 C C . VAL A 1 249 ? -17.331 7.133 -13.673 1.00 87.19 249 VAL A C 1
ATOM 2047 O O . VAL A 1 249 ? -17.431 5.921 -13.862 1.00 87.19 249 VAL A O 1
ATOM 2050 N N . TRP A 1 250 ? -17.379 7.678 -12.455 1.00 91.12 250 TRP A N 1
ATOM 2051 C CA . TRP A 1 250 ? -17.638 6.907 -11.240 1.00 91.12 250 TRP A CA 1
ATOM 2052 C C . TRP A 1 250 ? -19.029 6.269 -11.248 1.00 91.12 250 TRP A C 1
ATOM 2054 O O . TRP A 1 250 ? -20.040 6.926 -11.494 1.00 91.12 250 TRP A O 1
ATOM 2064 N N . GLN A 1 251 ? -19.070 4.992 -10.898 1.00 90.19 251 GLN A N 1
ATOM 2065 C CA . GLN A 1 251 ? -20.272 4.199 -10.711 1.00 90.19 251 GLN A CA 1
ATOM 2066 C C . GLN A 1 251 ? -20.423 3.878 -9.225 1.00 90.19 251 GLN A C 1
ATOM 2068 O O . GLN A 1 251 ? -19.487 3.422 -8.563 1.00 90.19 251 GLN A O 1
ATOM 2073 N N . THR A 1 252 ? -21.610 4.148 -8.689 1.00 89.94 252 THR A N 1
ATOM 2074 C CA . THR A 1 252 ? -21.918 3.890 -7.283 1.00 89.94 252 THR A CA 1
ATOM 2075 C C . THR A 1 252 ? -22.265 2.416 -7.057 1.00 89.94 252 THR A C 1
ATOM 2077 O O . THR A 1 252 ? -23.027 1.858 -7.853 1.00 89.94 252 THR A O 1
ATOM 2080 N N . PRO A 1 253 ? -21.792 1.807 -5.959 1.00 91.75 253 PRO A N 1
ATOM 2081 C CA . PRO A 1 253 ? -22.129 0.431 -5.609 1.00 91.75 253 PRO A CA 1
ATOM 2082 C C . PRO A 1 253 ? -23.628 0.244 -5.360 1.00 91.75 253 PRO A C 1
ATOM 2084 O O . PRO A 1 253 ? -24.321 1.156 -4.904 1.00 91.75 253 PRO A O 1
ATOM 2087 N N . LYS A 1 254 ? -24.125 -0.968 -5.631 1.00 89.31 254 LYS A N 1
ATOM 2088 C CA . LYS A 1 254 ? -25.532 -1.350 -5.412 1.00 89.31 254 LYS A CA 1
ATOM 2089 C C . LYS A 1 254 ? -25.807 -1.790 -3.970 1.00 89.31 254 LYS A C 1
ATOM 2091 O O . LYS A 1 254 ? -26.963 -1.874 -3.561 1.00 89.31 254 LYS A O 1
ATOM 2096 N N . SER A 1 255 ? -24.756 -2.103 -3.211 1.00 85.50 255 SER A N 1
ATOM 2097 C CA . SER A 1 255 ? -24.844 -2.530 -1.813 1.00 85.50 255 SER A CA 1
ATOM 2098 C C . SER A 1 255 ? -25.456 -1.458 -0.902 1.00 85.50 255 SER A C 1
ATOM 2100 O O . SER A 1 255 ? -25.144 -0.275 -1.010 1.00 85.50 255 SER A O 1
ATOM 2102 N N . LEU A 1 256 ? -26.263 -1.897 0.073 1.00 79.88 256 LEU A N 1
ATOM 2103 C CA . LEU A 1 256 ? -26.804 -1.047 1.147 1.00 79.88 256 LEU A CA 1
ATOM 2104 C C . LEU A 1 256 ? -25.709 -0.462 2.053 1.00 79.88 256 LEU A C 1
ATOM 2106 O O . LEU A 1 256 ? -25.910 0.591 2.654 1.00 79.88 256 LEU A O 1
ATOM 2110 N N . VAL A 1 257 ? -24.572 -1.156 2.162 1.00 83.69 257 VAL A N 1
ATOM 2111 C CA . VAL A 1 257 ? -23.370 -0.685 2.860 1.00 83.69 257 VAL A CA 1
ATOM 2112 C C . VAL A 1 257 ? -22.202 -0.772 1.874 1.00 83.69 257 VAL A C 1
ATOM 2114 O O . VAL A 1 257 ? -21.672 -1.869 1.659 1.00 83.69 257 VAL A O 1
ATOM 2117 N N . PRO A 1 258 ? -21.852 0.341 1.212 1.00 90.69 258 PRO A N 1
ATOM 2118 C CA . PRO A 1 258 ? -20.709 0.417 0.309 1.00 90.69 258 PRO A CA 1
ATOM 2119 C C . PRO A 1 258 ? -19.379 0.129 1.013 1.00 90.69 258 PRO A C 1
ATOM 2121 O O . PRO A 1 258 ? -19.239 0.364 2.216 1.00 90.69 258 PRO A O 1
ATOM 2124 N N . THR A 1 259 ? -18.384 -0.312 0.249 1.00 90.12 259 THR A N 1
ATOM 2125 C CA . THR A 1 259 ? -17.005 -0.497 0.712 1.00 90.12 259 THR A CA 1
ATOM 2126 C C . THR A 1 259 ? -16.076 0.467 -0.024 1.00 90.12 259 THR A C 1
ATOM 2128 O O . THR A 1 259 ? -16.094 0.537 -1.254 1.00 90.12 259 THR A O 1
ATOM 2131 N N . VAL A 1 260 ? -15.249 1.198 0.724 1.00 92.94 260 VAL A N 1
ATOM 2132 C CA . VAL A 1 260 ? -14.123 1.968 0.182 1.00 92.94 260 VAL A CA 1
ATOM 2133 C C . VAL A 1 260 ? -12.902 1.058 0.159 1.00 92.94 260 VAL A C 1
ATOM 2135 O O . VAL A 1 260 ? -12.451 0.601 1.212 1.00 92.94 260 VAL A O 1
ATOM 2138 N N . LEU A 1 261 ? -12.380 0.801 -1.041 1.00 93.31 261 LEU A N 1
ATOM 2139 C CA . LEU A 1 261 ? -11.117 0.094 -1.218 1.00 93.31 261 LEU A CA 1
ATOM 2140 C C . LEU A 1 261 ? -9.967 1.102 -1.152 1.00 93.31 261 LEU A C 1
ATOM 2142 O O . LEU A 1 261 ? -9.954 2.089 -1.893 1.00 93.31 261 LEU A O 1
ATOM 2146 N N . ILE A 1 262 ? -9.020 0.849 -0.255 1.00 94.19 262 ILE A N 1
ATOM 2147 C CA . ILE A 1 262 ? -7.791 1.622 -0.102 1.00 94.19 262 ILE A CA 1
ATOM 2148 C C . ILE A 1 262 ? -6.624 0.710 -0.469 1.00 94.19 262 ILE A C 1
ATOM 2150 O O . ILE A 1 262 ? -6.453 -0.343 0.133 1.00 94.19 262 ILE A O 1
ATOM 2154 N N . CYS A 1 263 ? -5.812 1.102 -1.439 1.00 93.31 263 CYS A N 1
ATOM 2155 C CA . CYS A 1 263 ? -4.634 0.355 -1.863 1.00 93.31 263 CYS A CA 1
ATOM 2156 C C . CYS A 1 263 ? -3.376 1.083 -1.399 1.00 93.31 263 CYS A C 1
ATOM 2158 O O . CYS A 1 263 ? -3.263 2.293 -1.576 1.00 93.31 263 CYS A O 1
ATOM 2160 N N . HIS A 1 264 ? -2.429 0.352 -0.831 1.00 91.94 264 HIS A N 1
ATOM 2161 C CA . HIS A 1 264 ? -1.148 0.885 -0.377 1.00 91.94 264 HIS A CA 1
ATOM 2162 C C . HIS A 1 264 ? -0.002 0.239 -1.155 1.00 91.94 264 HIS A C 1
ATOM 2164 O O . HIS A 1 264 ? -0.046 -0.962 -1.426 1.00 91.94 264 HIS A O 1
ATOM 2170 N N . ASP A 1 265 ? 0.981 1.052 -1.538 1.00 89.88 265 ASP A N 1
ATOM 2171 C CA . ASP A 1 265 ? 2.215 0.606 -2.190 1.00 89.88 265 ASP A CA 1
ATOM 2172 C C . ASP A 1 265 ? 3.333 1.645 -1.986 1.00 89.88 265 ASP A C 1
ATOM 2174 O O . ASP A 1 265 ? 3.066 2.839 -1.782 1.00 89.88 265 ASP A O 1
ATOM 2178 N N . GLU A 1 266 ? 4.591 1.211 -2.080 1.00 87.31 266 GLU A N 1
ATOM 2179 C CA . GLU A 1 266 ? 5.768 2.075 -1.999 1.00 87.31 266 GLU A CA 1
ATOM 2180 C C . GLU A 1 266 ? 6.550 2.102 -3.312 1.00 87.31 266 GLU A C 1
ATOM 2182 O O . GLU A 1 266 ? 7.058 1.104 -3.824 1.00 87.31 266 GLU A O 1
ATOM 2187 N N . SER A 1 267 ? 6.745 3.307 -3.838 1.00 85.06 267 SER A N 1
ATOM 2188 C CA . SER A 1 267 ? 7.464 3.542 -5.084 1.00 85.06 267 SER A CA 1
ATOM 2189 C C . SER A 1 267 ? 8.798 4.235 -4.837 1.00 85.06 267 SER A C 1
ATOM 2191 O O . SER A 1 267 ? 8.893 5.233 -4.124 1.00 85.06 267 SER A O 1
ATOM 2193 N N . THR A 1 268 ? 9.858 3.715 -5.459 1.00 80.31 268 THR A N 1
ATOM 2194 C CA . THR A 1 268 ? 11.181 4.356 -5.465 1.00 80.31 268 THR A CA 1
ATOM 2195 C C . THR A 1 268 ? 11.426 5.034 -6.804 1.00 80.31 268 THR A C 1
ATOM 2197 O O . THR A 1 268 ? 11.435 4.370 -7.837 1.00 80.31 268 THR A O 1
ATOM 2200 N N . PHE A 1 269 ? 11.715 6.329 -6.769 1.00 78.62 269 PHE A N 1
ATOM 2201 C CA . PHE A 1 269 ? 12.094 7.144 -7.921 1.00 78.62 269 PHE A CA 1
ATOM 2202 C C . PHE A 1 269 ? 13.590 7.443 -7.863 1.00 78.62 269 PHE A C 1
ATOM 2204 O O . PHE A 1 269 ? 14.109 7.744 -6.785 1.00 78.62 269 PHE A O 1
ATOM 2211 N N . ARG A 1 270 ? 14.309 7.380 -8.991 1.00 75.69 270 ARG A N 1
ATOM 2212 C CA . ARG A 1 270 ? 15.749 7.701 -9.037 1.00 75.69 270 ARG A CA 1
ATOM 2213 C C . ARG A 1 270 ? 16.021 8.871 -9.975 1.00 75.69 270 ARG A C 1
ATOM 2215 O O . ARG A 1 270 ? 15.480 8.954 -11.071 1.00 75.69 270 ARG A O 1
ATOM 2222 N N . SER A 1 271 ? 16.930 9.765 -9.581 1.00 75.38 271 SER A N 1
ATOM 2223 C CA . SER A 1 271 ? 17.319 10.925 -10.398 1.00 75.38 271 SER A CA 1
ATOM 2224 C C . SER A 1 271 ? 17.969 10.532 -11.730 1.00 75.38 271 SER A C 1
ATOM 2226 O O . SER A 1 271 ? 17.943 11.305 -12.681 1.00 75.38 271 SER A O 1
ATOM 2228 N N . GLY A 1 272 ? 18.594 9.353 -11.784 1.00 66.88 272 GLY A N 1
ATOM 2229 C CA . GLY A 1 272 ? 19.139 8.743 -12.995 1.00 66.88 272 GLY A CA 1
ATOM 2230 C C . GLY A 1 272 ? 18.311 7.546 -13.447 1.00 66.88 272 GLY A C 1
ATOM 2231 O O . GLY A 1 272 ? 18.896 6.526 -13.825 1.00 66.88 272 GLY A O 1
ATOM 2232 N N . ASP A 1 273 ? 16.979 7.646 -13.354 1.00 64.12 273 ASP A N 1
ATOM 2233 C CA . ASP A 1 273 ? 16.079 6.661 -13.943 1.00 64.12 273 ASP A CA 1
ATOM 2234 C C . ASP A 1 273 ? 16.425 6.465 -15.412 1.00 64.12 273 ASP A C 1
ATOM 2236 O O . ASP A 1 273 ? 16.632 7.389 -16.207 1.00 64.12 273 ASP A O 1
ATOM 2240 N N . VAL A 1 274 ? 16.572 5.199 -15.746 1.00 63.22 274 VAL A N 1
ATOM 2241 C CA . VAL A 1 274 ? 17.128 4.787 -17.012 1.00 63.22 274 VAL A CA 1
ATOM 2242 C C . VAL A 1 274 ? 16.014 4.733 -18.049 1.00 63.22 274 VAL A C 1
ATOM 2244 O O . VAL A 1 274 ? 14.927 4.233 -17.768 1.00 63.22 274 VAL A O 1
ATOM 2247 N N . ARG A 1 275 ? 16.275 5.191 -19.280 1.00 61.75 275 ARG A N 1
ATOM 2248 C CA . ARG A 1 275 ? 15.325 4.993 -20.384 1.00 61.75 275 ARG A CA 1
ATOM 2249 C C . ARG A 1 275 ? 15.034 3.500 -20.551 1.00 61.75 275 ARG A C 1
ATOM 2251 O O . ARG A 1 275 ? 15.939 2.719 -20.827 1.00 61.75 275 ARG A O 1
ATOM 2258 N N . ALA A 1 276 ? 13.758 3.135 -20.434 1.00 62.94 276 ALA A N 1
ATOM 2259 C CA . ALA A 1 276 ? 13.293 1.761 -20.621 1.00 62.94 276 ALA A CA 1
ATOM 2260 C C . ALA A 1 276 ? 13.555 1.239 -22.047 1.00 62.94 276 ALA A C 1
ATOM 2262 O O . ALA A 1 276 ? 13.781 0.042 -22.229 1.00 62.94 276 ALA A O 1
ATOM 2263 N N . LYS A 1 277 ? 13.563 2.144 -23.041 1.00 77.38 277 LYS A N 1
ATOM 2264 C CA . LYS A 1 277 ? 13.875 1.841 -24.443 1.00 77.38 277 LYS A CA 1
ATOM 2265 C C . LYS A 1 277 ? 15.359 1.989 -24.736 1.00 77.38 277 LYS A C 1
ATOM 2267 O O . LYS A 1 277 ? 15.933 3.054 -24.500 1.00 77.38 277 LYS A O 1
ATOM 2272 N N . ARG A 1 278 ? 15.941 0.957 -25.340 1.00 80.75 278 ARG A N 1
ATOM 2273 C CA . ARG A 1 278 ? 17.324 0.946 -25.830 1.00 80.75 278 ARG A CA 1
ATOM 2274 C C . ARG A 1 278 ? 17.436 0.108 -27.100 1.00 80.75 278 ARG A C 1
ATOM 2276 O O . ARG A 1 278 ? 16.505 -0.613 -27.450 1.00 80.75 278 ARG A O 1
ATOM 2283 N N . TRP A 1 279 ? 18.580 0.192 -27.771 1.00 86.69 279 TRP A N 1
ATOM 2284 C CA . TRP A 1 279 ? 18.918 -0.764 -28.822 1.00 86.69 279 TRP A CA 1
ATOM 2285 C C . TRP A 1 279 ? 19.246 -2.125 -28.204 1.00 86.69 279 TRP A C 1
ATOM 2287 O O . TRP A 1 279 ? 20.008 -2.200 -27.237 1.00 86.69 279 TRP A O 1
ATOM 2297 N N . LEU A 1 280 ? 18.625 -3.168 -28.749 1.00 84.69 280 LEU A N 1
ATOM 2298 C CA . LEU A 1 280 ? 18.820 -4.572 -28.407 1.00 84.69 280 LEU A CA 1
ATOM 2299 C C . LEU A 1 280 ? 19.160 -5.326 -29.688 1.00 84.69 280 LEU A C 1
ATOM 2301 O O . LEU A 1 280 ? 18.492 -5.130 -30.703 1.00 84.69 280 LEU A O 1
ATOM 2305 N N . ILE A 1 281 ? 20.178 -6.174 -29.634 1.00 82.75 281 ILE A N 1
ATOM 2306 C CA . ILE A 1 281 ? 20.587 -7.053 -30.726 1.00 82.75 281 ILE A CA 1
ATOM 2307 C C . ILE A 1 281 ? 20.712 -8.456 -30.122 1.00 82.75 281 ILE A C 1
ATOM 2309 O O . ILE A 1 281 ? 21.378 -8.619 -29.105 1.00 82.75 281 ILE A O 1
ATOM 2313 N N . ASP A 1 282 ? 19.999 -9.425 -30.702 1.00 69.69 282 ASP A N 1
ATOM 2314 C CA . ASP A 1 282 ? 19.819 -10.790 -30.171 1.00 69.69 282 ASP A CA 1
ATOM 2315 C C . ASP A 1 282 ? 18.980 -10.915 -28.865 1.00 69.69 282 ASP A C 1
ATOM 2317 O O . ASP A 1 282 ? 18.571 -9.934 -28.240 1.00 69.69 282 ASP A O 1
ATOM 2321 N N . THR A 1 283 ? 18.645 -12.155 -28.494 1.00 57.53 283 THR A N 1
ATOM 2322 C CA . THR A 1 283 ? 17.738 -12.555 -27.399 1.00 57.53 283 THR A CA 1
ATOM 2323 C C . THR A 1 283 ? 18.375 -12.540 -26.003 1.00 57.53 283 THR A C 1
ATOM 2325 O O . THR A 1 283 ? 17.659 -12.533 -25.000 1.00 57.53 283 THR A O 1
ATOM 2328 N N . SER A 1 284 ? 19.705 -12.486 -25.898 1.00 57.50 284 SER A N 1
ATOM 2329 C CA . SER A 1 284 ? 20.447 -12.534 -24.631 1.00 57.50 284 SER A CA 1
ATOM 2330 C C . SER A 1 284 ? 20.673 -11.148 -24.021 1.00 57.50 284 SER A C 1
ATOM 2332 O O . SER A 1 284 ? 21.799 -10.744 -23.738 1.00 57.50 284 SER A O 1
ATOM 2334 N N . ALA A 1 285 ? 19.599 -10.391 -23.798 1.00 63.78 285 ALA A N 1
ATOM 2335 C CA . ALA A 1 285 ? 19.712 -9.114 -23.106 1.00 63.78 285 ALA A CA 1
ATOM 2336 C C . ALA A 1 285 ? 20.009 -9.337 -21.598 1.00 63.78 285 ALA A C 1
ATOM 2338 O O . ALA A 1 285 ? 19.236 -10.033 -20.932 1.00 63.78 285 ALA A O 1
ATOM 2339 N N . PRO A 1 286 ? 21.092 -8.768 -21.033 1.00 66.00 286 PRO A N 1
ATOM 2340 C CA . PRO A 1 286 ? 21.500 -8.998 -19.639 1.00 66.00 286 PRO A CA 1
ATOM 2341 C C . PRO A 1 286 ? 20.557 -8.324 -18.636 1.00 66.00 286 PRO A C 1
ATOM 2343 O O . PRO A 1 286 ? 19.820 -7.424 -18.995 1.00 66.00 286 PRO A O 1
ATOM 2346 N N . PHE A 1 287 ? 20.598 -8.677 -17.348 1.00 65.50 287 PHE A N 1
ATOM 2347 C CA . PHE A 1 287 ? 19.829 -7.937 -16.334 1.00 65.50 287 PHE A CA 1
ATOM 2348 C C . PHE A 1 287 ? 20.351 -6.503 -16.153 1.00 65.50 287 PHE A C 1
ATOM 2350 O O . PHE A 1 287 ? 21.548 -6.289 -15.932 1.00 65.50 287 PHE A O 1
ATOM 2357 N N . PHE A 1 288 ? 19.446 -5.522 -16.192 1.00 66.94 288 PHE A N 1
ATOM 2358 C CA . PHE A 1 288 ? 19.791 -4.098 -16.126 1.00 66.94 288 PHE A CA 1
ATOM 2359 C C . PHE A 1 288 ? 19.696 -3.534 -14.710 1.00 66.94 288 PHE A C 1
ATOM 2361 O O . PHE A 1 288 ? 18.896 -3.974 -13.881 1.00 66.94 288 PHE A O 1
ATOM 2368 N N . ASN A 1 289 ? 20.499 -2.502 -14.449 1.00 61.69 289 ASN A N 1
ATOM 2369 C CA . ASN A 1 289 ? 20.394 -1.733 -13.217 1.00 61.69 289 ASN A CA 1
ATOM 2370 C C . ASN A 1 289 ? 19.109 -0.892 -13.248 1.00 61.69 289 ASN A C 1
ATOM 2372 O O . ASN A 1 289 ? 18.832 -0.228 -14.243 1.00 61.69 289 ASN A O 1
ATOM 2376 N N . LYS A 1 290 ? 18.365 -0.858 -12.135 1.00 59.81 290 LYS A N 1
ATOM 2377 C CA . LYS A 1 290 ? 17.112 -0.089 -11.989 1.00 59.81 290 LYS A CA 1
ATOM 2378 C C . LYS A 1 290 ? 17.276 1.445 -12.093 1.00 59.81 290 LYS A C 1
ATOM 2380 O O . LYS A 1 290 ? 16.286 2.147 -11.983 1.00 59.81 290 LYS A O 1
ATOM 2385 N N . GLY A 1 291 ? 18.490 1.975 -12.265 1.00 61.88 291 GLY A N 1
ATOM 2386 C CA . GLY A 1 291 ? 18.788 3.414 -12.183 1.00 61.88 291 GLY A CA 1
ATOM 2387 C C . GLY A 1 291 ? 19.990 3.724 -11.311 1.00 61.88 291 GLY A C 1
ATOM 2388 O O . GLY A 1 291 ? 20.310 2.974 -10.387 1.00 61.88 291 GLY A O 1
ATOM 2389 N N . GLY A 1 292 ? 20.662 4.832 -11.619 1.00 63.38 292 GLY A N 1
ATOM 2390 C CA . GLY A 1 292 ? 21.735 5.408 -10.806 1.00 63.38 292 GLY A CA 1
ATOM 2391 C C . GLY A 1 292 ? 21.318 6.743 -10.183 1.00 63.38 292 GLY A C 1
ATOM 2392 O O . GLY A 1 292 ? 20.297 7.316 -10.552 1.00 63.38 292 GLY A O 1
ATOM 2393 N N . GLY A 1 293 ? 22.116 7.264 -9.253 1.00 70.31 293 GLY A N 1
ATOM 2394 C CA . GLY A 1 293 ? 21.884 8.580 -8.647 1.00 70.31 293 GLY A CA 1
ATOM 2395 C C . GLY A 1 293 ? 21.048 8.550 -7.365 1.00 70.31 293 GLY A C 1
ATOM 2396 O O . GLY A 1 293 ? 20.874 7.502 -6.750 1.00 70.31 293 GLY A O 1
ATOM 2397 N N . ARG A 1 294 ? 20.583 9.729 -6.934 1.00 74.12 294 ARG A N 1
ATOM 2398 C CA . ARG A 1 294 ? 19.825 9.888 -5.684 1.00 74.12 294 ARG A CA 1
ATOM 2399 C C . ARG A 1 294 ? 18.426 9.307 -5.850 1.00 74.12 294 ARG A C 1
ATOM 2401 O O . ARG A 1 294 ? 17.796 9.520 -6.885 1.00 74.12 294 ARG A O 1
ATOM 2408 N N . SER A 1 295 ? 17.948 8.614 -4.830 1.00 75.75 295 SER A N 1
ATOM 2409 C CA . SER A 1 295 ? 16.615 8.022 -4.783 1.00 75.75 295 SER A CA 1
ATOM 2410 C C . SER A 1 295 ? 15.698 8.801 -3.842 1.00 75.75 295 SER A C 1
ATOM 2412 O O . SER A 1 295 ? 16.138 9.370 -2.843 1.00 75.75 295 SER A O 1
ATOM 2414 N N . VAL A 1 296 ? 14.415 8.840 -4.186 1.00 79.44 296 VAL A N 1
ATOM 2415 C CA . VAL A 1 296 ? 13.323 9.289 -3.320 1.00 79.44 296 VAL A CA 1
ATOM 2416 C C . VAL A 1 296 ? 12.331 8.143 -3.240 1.00 79.44 296 VAL A C 1
ATOM 2418 O O . VAL A 1 296 ? 11.953 7.585 -4.270 1.00 79.44 296 VAL A O 1
ATOM 2421 N N . MET A 1 297 ? 11.934 7.778 -2.027 1.00 81.56 297 MET A N 1
ATOM 2422 C CA . MET A 1 297 ? 10.901 6.772 -1.805 1.00 81.56 297 MET A CA 1
ATOM 2423 C C . MET A 1 297 ? 9.622 7.477 -1.370 1.00 81.56 297 MET A C 1
ATOM 2425 O O . MET A 1 297 ? 9.659 8.315 -0.466 1.00 81.56 297 MET A O 1
ATOM 2429 N N . ILE A 1 298 ? 8.520 7.155 -2.036 1.00 86.62 298 ILE A N 1
ATOM 2430 C CA . ILE A 1 298 ? 7.189 7.684 -1.746 1.00 86.62 298 ILE A CA 1
ATOM 2431 C C . ILE A 1 298 ? 6.295 6.499 -1.413 1.00 86.62 298 ILE A C 1
ATOM 2433 O O . ILE A 1 298 ? 6.303 5.500 -2.131 1.00 86.62 298 ILE A O 1
ATOM 2437 N N . SER A 1 299 ? 5.544 6.618 -0.328 1.00 90.19 299 SER A N 1
ATOM 2438 C CA . SER A 1 299 ? 4.558 5.631 0.103 1.00 90.19 299 SER A CA 1
ATOM 2439 C C . SER A 1 299 ? 3.226 6.336 0.312 1.00 90.19 299 SER A C 1
ATOM 2441 O O . SER A 1 299 ? 3.189 7.375 0.981 1.00 90.19 299 SER A O 1
ATOM 2443 N N . ASP A 1 300 ? 2.142 5.794 -0.240 1.00 91.81 300 ASP A N 1
ATOM 2444 C CA . ASP A 1 300 ? 0.822 6.426 -0.161 1.00 91.81 300 ASP A CA 1
ATOM 2445 C C . ASP A 1 300 ? -0.345 5.427 -0.208 1.00 91.81 300 ASP A C 1
ATOM 2447 O O . ASP A 1 300 ? -0.177 4.249 -0.521 1.00 91.81 300 ASP A O 1
ATOM 2451 N N . PHE A 1 301 ? -1.543 5.927 0.095 1.00 93.56 301 PHE A N 1
ATOM 2452 C CA . PHE A 1 301 ? -2.808 5.207 0.106 1.00 93.56 301 PHE A CA 1
ATOM 2453 C C . PHE A 1 301 ? -3.726 5.727 -0.998 1.00 93.56 301 PHE A C 1
ATOM 2455 O O . PHE A 1 301 ? -4.356 6.782 -0.865 1.00 93.56 301 PHE A O 1
ATOM 2462 N N . LEU A 1 302 ? -3.830 4.959 -2.078 1.00 92.81 302 LEU A N 1
ATOM 2463 C CA . LEU A 1 302 ? -4.767 5.204 -3.165 1.00 92.81 302 LEU A CA 1
ATOM 2464 C C . LEU A 1 302 ? -6.176 4.785 -2.762 1.00 92.81 302 LEU A C 1
ATOM 2466 O O . LEU A 1 302 ? -6.366 3.736 -2.154 1.00 92.81 302 LEU A O 1
ATOM 2470 N N . VAL A 1 303 ? -7.175 5.578 -3.134 1.00 92.94 303 VAL A N 1
ATOM 2471 C CA . VAL A 1 303 ? -8.569 5.334 -2.750 1.00 92.94 303 VAL A CA 1
ATOM 2472 C C . VAL A 1 303 ? -9.445 5.150 -3.976 1.00 92.94 303 VAL A C 1
ATOM 2474 O O . VAL A 1 303 ? -9.458 5.970 -4.892 1.00 92.94 303 VAL A O 1
ATOM 2477 N N . GLN A 1 304 ? -10.257 4.098 -3.954 1.00 91.81 304 GLN A N 1
ATOM 2478 C CA . GLN A 1 304 ? -11.317 3.877 -4.926 1.00 91.81 304 GLN A CA 1
ATOM 2479 C C . GLN A 1 304 ? -12.618 4.547 -4.455 1.00 91.81 304 GLN A C 1
ATOM 2481 O O . GLN A 1 304 ? -13.557 3.883 -4.015 1.00 91.81 304 GLN A O 1
ATOM 2486 N N . HIS A 1 305 ? -12.653 5.883 -4.496 1.00 92.69 305 HIS A N 1
ATOM 2487 C CA . HIS A 1 305 ? -13.818 6.678 -4.098 1.00 92.69 305 HIS A CA 1
ATOM 2488 C C . HIS A 1 305 ? -13.866 8.038 -4.835 1.00 92.69 305 HIS A C 1
ATOM 2490 O O . HIS A 1 305 ? -12.815 8.628 -5.096 1.00 92.69 305 HIS A O 1
ATOM 2496 N N . PRO A 1 306 ? -15.058 8.604 -5.123 1.00 90.44 306 PRO A N 1
ATOM 2497 C CA . PRO A 1 306 ? -15.190 9.900 -5.805 1.00 90.44 306 PRO A CA 1
ATOM 2498 C C . PRO A 1 306 ? -14.610 11.115 -5.061 1.00 90.44 306 PRO A C 1
ATOM 2500 O O . PRO A 1 306 ? -14.449 12.172 -5.664 1.00 90.44 306 PRO A O 1
ATOM 2503 N N . SER A 1 307 ? -14.305 10.977 -3.768 1.00 88.88 307 SER A N 1
ATOM 2504 C CA . SER A 1 307 ? -13.733 12.036 -2.918 1.00 88.88 307 SER A CA 1
ATOM 2505 C C . SER A 1 307 ? -12.349 12.494 -3.367 1.00 88.88 307 SER A C 1
ATOM 2507 O O . SER A 1 307 ? -11.922 13.598 -3.039 1.00 88.88 307 SER A O 1
ATOM 2509 N N . GLY A 1 308 ? -11.622 11.629 -4.071 1.00 86.88 308 GLY A N 1
ATOM 2510 C CA . GLY A 1 308 ? -10.274 11.904 -4.530 1.00 86.88 308 GLY A CA 1
ATOM 2511 C C . GLY A 1 308 ? -9.418 10.643 -4.606 1.00 86.88 308 GLY A C 1
ATOM 2512 O O . GLY A 1 308 ? -9.792 9.602 -4.068 1.00 86.88 308 GLY A O 1
ATOM 2513 N N . PRO A 1 309 ? -8.254 10.743 -5.264 1.00 88.00 309 PRO A N 1
ATOM 2514 C CA . PRO A 1 309 ? -7.365 9.606 -5.478 1.00 88.00 309 PRO A CA 1
ATOM 2515 C C . PRO A 1 309 ? -6.606 9.159 -4.220 1.00 88.00 309 PRO A C 1
ATOM 2517 O O . PRO A 1 309 ? -6.078 8.053 -4.221 1.00 88.00 309 PRO A O 1
ATOM 2520 N N . PHE A 1 310 ? -6.560 9.979 -3.163 1.00 90.88 310 PHE A N 1
ATOM 2521 C CA . PHE A 1 310 ? -5.779 9.731 -1.944 1.00 90.88 310 PHE A CA 1
ATOM 2522 C C . PHE A 1 310 ? -6.607 9.949 -0.674 1.00 90.88 310 PHE A C 1
ATOM 2524 O O . PHE A 1 310 ? -7.612 10.669 -0.680 1.00 90.88 310 PHE A O 1
ATOM 2531 N N . VAL A 1 311 ? -6.163 9.373 0.447 1.00 89.62 311 VAL A N 1
ATOM 2532 C CA . VAL A 1 311 ? -6.753 9.654 1.765 1.00 89.62 311 VAL A CA 1
ATOM 2533 C C . VAL A 1 311 ? -6.263 11.007 2.276 1.00 89.62 311 VAL A C 1
ATOM 2535 O O . VAL A 1 311 ? -5.188 11.111 2.859 1.00 89.62 311 VAL A O 1
ATOM 2538 N N . GLN A 1 312 ? -7.087 12.039 2.102 1.00 92.62 312 GLN A N 1
ATOM 2539 C CA . GLN A 1 312 ? -6.786 13.390 2.568 1.00 92.62 312 GLN A CA 1
ATOM 2540 C C . GLN A 1 312 ? -7.973 14.005 3.317 1.00 92.62 312 GLN A C 1
ATOM 2542 O O . GLN A 1 312 ? -9.128 13.923 2.874 1.00 92.62 312 GLN A O 1
ATOM 2547 N N . LEU A 1 313 ? -7.673 14.623 4.461 1.00 93.44 313 LEU A N 1
ATOM 2548 C CA . LEU A 1 313 ? -8.638 15.389 5.245 1.00 93.44 313 LEU A CA 1
ATOM 2549 C C . LEU A 1 313 ? -8.749 16.825 4.725 1.00 93.44 313 LEU A C 1
ATOM 2551 O O . LEU A 1 313 ? -7.766 17.422 4.288 1.00 93.44 313 LEU A O 1
ATOM 2555 N N . ASN A 1 314 ? -9.944 17.403 4.816 1.00 93.81 314 ASN A N 1
ATOM 2556 C CA . ASN A 1 314 ? -10.110 18.847 4.665 1.00 93.81 314 ASN A CA 1
ATOM 2557 C C . ASN A 1 314 ? -9.658 19.595 5.938 1.00 93.81 314 ASN A C 1
ATOM 2559 O O . ASN A 1 314 ? -9.418 18.994 6.985 1.00 93.81 314 ASN A O 1
ATOM 2563 N N . GLU A 1 315 ? -9.564 20.923 5.874 1.00 93.88 315 GLU A N 1
ATOM 2564 C CA . GLU A 1 315 ? -9.044 21.757 6.972 1.00 93.88 315 GLU A CA 1
ATOM 2565 C C . GLU A 1 315 ? -9.821 21.592 8.296 1.00 93.88 315 GLU A C 1
ATOM 2567 O O . GLU A 1 315 ? -9.236 21.546 9.384 1.00 93.88 315 GLU A O 1
ATOM 2572 N N . LYS A 1 316 ? -11.148 21.443 8.212 1.00 94.12 316 LYS A N 1
ATOM 2573 C CA . LYS A 1 316 ? -12.021 21.236 9.376 1.00 94.12 316 LYS A CA 1
ATOM 2574 C C . LYS A 1 316 ? -11.830 19.840 9.972 1.00 94.12 316 LYS A C 1
ATOM 2576 O O . LYS A 1 316 ? -11.684 19.710 11.186 1.00 94.12 316 LYS A O 1
ATOM 2581 N N . GLU A 1 317 ? -11.818 18.807 9.131 1.00 94.25 317 GLU A N 1
ATOM 2582 C CA . GLU A 1 317 ? -11.546 17.423 9.537 1.00 94.25 317 GLU A CA 1
ATOM 2583 C C . GLU A 1 317 ? -10.166 17.314 10.199 1.00 94.25 317 GLU A C 1
ATOM 2585 O O . GLU A 1 317 ? -10.041 16.711 11.264 1.00 94.25 317 GLU A O 1
ATOM 2590 N N . TRP A 1 318 ? -9.152 17.966 9.622 1.00 94.38 318 TRP A N 1
ATOM 2591 C CA . TRP A 1 318 ? -7.794 18.001 10.156 1.00 94.38 318 TRP A CA 1
ATOM 2592 C C . TRP A 1 318 ? -7.712 18.682 11.522 1.00 94.38 318 TRP A C 1
ATOM 2594 O O . TRP A 1 318 ? -7.091 18.152 12.440 1.00 94.38 318 TRP A O 1
ATOM 2604 N N . THR A 1 319 ? -8.376 19.828 11.690 1.00 93.25 319 THR A N 1
ATOM 2605 C CA . THR A 1 319 ? -8.398 20.552 12.971 1.00 93.25 319 THR A CA 1
ATOM 2606 C C . THR A 1 319 ? -8.982 19.680 14.085 1.00 93.25 319 THR A C 1
ATOM 2608 O O . THR A 1 319 ? -8.416 19.596 15.176 1.00 93.25 319 THR A O 1
ATOM 2611 N N . ASN A 1 320 ? -10.067 18.957 13.789 1.00 90.50 320 ASN A N 1
ATOM 2612 C CA . ASN A 1 320 ? -10.666 18.003 14.723 1.00 90.50 320 ASN A CA 1
ATOM 2613 C C . ASN A 1 320 ? -9.737 16.810 15.000 1.00 90.50 320 ASN A C 1
ATOM 2615 O O . ASN A 1 320 ? -9.634 16.361 16.146 1.00 90.50 320 ASN A O 1
ATOM 2619 N N . ALA A 1 321 ? -9.049 16.313 13.968 1.00 88.75 321 ALA A N 1
ATOM 2620 C CA . ALA A 1 321 ? -8.101 15.214 14.095 1.00 88.75 321 ALA A CA 1
ATOM 2621 C C . ALA A 1 321 ? -6.937 15.582 15.017 1.00 88.75 321 ALA A C 1
ATOM 2623 O O . ALA A 1 321 ? -6.669 14.854 15.968 1.00 88.75 321 ALA A O 1
ATOM 2624 N N . VAL A 1 322 ? -6.317 16.742 14.804 1.00 91.88 322 VAL A N 1
ATOM 2625 C CA . VAL A 1 322 ? -5.211 17.263 15.622 1.00 91.88 322 VAL A CA 1
ATOM 2626 C C . VAL A 1 322 ? -5.647 17.554 17.055 1.00 91.88 322 VAL A C 1
ATOM 2628 O O . VAL A 1 322 ? -4.911 17.265 17.996 1.00 91.88 322 VAL A O 1
ATOM 2631 N N . GLN A 1 323 ? -6.861 18.076 17.257 1.00 90.69 323 GLN A N 1
ATOM 2632 C CA . GLN A 1 323 ? -7.393 18.296 18.603 1.00 90.69 323 GLN A CA 1
ATOM 2633 C C . GLN A 1 323 ? -7.480 16.985 19.400 1.00 90.69 323 GLN A C 1
ATOM 2635 O O . GLN A 1 323 ? -7.292 16.983 20.618 1.00 90.69 323 GLN A O 1
ATOM 2640 N N . ARG A 1 324 ? -7.777 15.868 18.724 1.00 88.06 324 ARG A N 1
ATOM 2641 C CA . ARG A 1 324 ? -7.862 14.544 19.348 1.00 88.06 324 ARG A CA 1
ATOM 2642 C C . ARG A 1 324 ? -6.517 13.820 19.417 1.00 88.06 324 ARG A C 1
ATOM 2644 O O . ARG A 1 324 ? -6.289 13.106 20.392 1.00 88.06 324 ARG A O 1
ATOM 2651 N N . PHE A 1 325 ? -5.680 13.991 18.401 1.00 87.75 325 PHE A N 1
ATOM 2652 C CA . PHE A 1 325 ? -4.388 13.340 18.198 1.00 87.75 325 PHE A CA 1
ATOM 2653 C C . PHE A 1 325 ? -3.315 14.412 17.933 1.00 87.75 325 PHE A C 1
ATOM 2655 O O . PHE A 1 325 ? -2.988 14.689 16.776 1.00 87.75 325 PHE A O 1
ATOM 2662 N N . PRO A 1 326 ? -2.791 15.067 18.989 1.00 87.00 326 PRO A N 1
ATOM 2663 C CA . PRO A 1 326 ? -1.812 16.149 18.842 1.00 87.00 326 PRO A CA 1
ATOM 2664 C C . PRO A 1 326 ? -0.495 15.702 18.198 1.00 87.00 326 PRO A C 1
ATOM 2666 O O . PRO A 1 326 ? 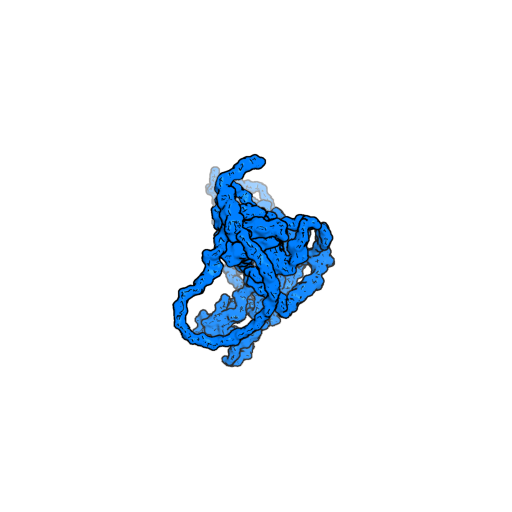0.188 16.509 17.577 1.00 87.00 326 PRO A O 1
ATOM 2669 N N . ASP A 1 327 ? -0.173 14.412 18.303 1.00 86.31 327 ASP A N 1
ATOM 2670 C CA . ASP A 1 327 ? 0.985 13.757 17.690 1.00 86.31 327 ASP A CA 1
ATOM 2671 C C . ASP A 1 327 ? 0.970 13.816 16.153 1.00 86.31 327 ASP A C 1
ATOM 2673 O O . ASP A 1 327 ? 2.008 13.685 15.515 1.00 86.31 327 ASP A O 1
ATOM 2677 N N . LEU A 1 328 ? -0.179 14.109 15.529 1.00 86.81 328 LEU A N 1
ATOM 2678 C CA . LEU A 1 328 ? -0.254 14.367 14.087 1.00 86.81 328 LEU A CA 1
ATOM 2679 C C . LEU A 1 328 ? 0.563 15.595 13.640 1.00 86.81 328 LEU A C 1
ATOM 2681 O O . LEU A 1 328 ? 0.873 15.690 12.447 1.00 86.81 328 LEU A O 1
ATOM 2685 N N . LEU A 1 329 ? 0.877 16.506 14.573 1.00 83.81 329 LEU A N 1
ATOM 2686 C CA . LEU A 1 329 ? 1.724 17.687 14.370 1.00 83.81 329 LEU A CA 1
ATOM 2687 C C . LEU A 1 329 ? 3.210 17.441 14.667 1.00 83.81 329 LEU A C 1
ATOM 2689 O O . LEU A 1 329 ? 4.012 18.339 14.414 1.00 83.81 329 LEU A O 1
ATOM 2693 N N . GLU A 1 330 ? 3.583 16.295 15.244 1.00 78.19 330 GLU A N 1
ATOM 2694 C CA . GLU A 1 330 ? 4.989 16.014 15.535 1.00 78.19 330 GLU A CA 1
ATOM 2695 C C . GLU A 1 330 ? 5.773 15.851 14.229 1.00 78.19 330 GLU A C 1
ATOM 2697 O O . GLU A 1 330 ? 5.404 15.075 13.345 1.00 78.19 330 GLU A O 1
ATOM 2702 N N . ASP A 1 331 ? 6.863 16.612 14.112 1.00 59.53 331 ASP A N 1
ATOM 2703 C CA . ASP A 1 331 ? 7.783 16.536 12.982 1.00 59.53 331 ASP A CA 1
ATOM 2704 C C . ASP A 1 331 ? 8.673 15.305 13.175 1.00 59.53 331 ASP A C 1
ATOM 2706 O O . ASP A 1 331 ? 9.674 15.325 13.893 1.00 59.53 331 ASP A O 1
ATOM 2710 N N . THR A 1 332 ? 8.238 14.179 12.618 1.00 65.56 332 THR A N 1
ATOM 2711 C CA . THR A 1 332 ? 9.072 12.980 12.519 1.00 65.56 332 THR A CA 1
ATOM 2712 C C . THR A 1 332 ? 10.109 13.163 11.410 1.00 65.56 332 THR A C 1
ATOM 2714 O O . THR A 1 332 ? 9.863 13.892 10.456 1.00 65.56 332 THR A O 1
ATOM 2717 N N . ASP A 1 333 ? 11.216 12.411 11.427 1.00 63.25 333 ASP A N 1
ATOM 2718 C CA . ASP A 1 333 ? 12.169 12.365 10.293 1.00 63.25 333 ASP A CA 1
ATOM 2719 C C . ASP A 1 333 ? 11.506 11.960 8.949 1.00 63.25 333 ASP A C 1
ATOM 2721 O O . ASP A 1 333 ? 12.091 12.095 7.870 1.00 63.25 333 ASP A O 1
ATOM 2725 N N . LEU A 1 334 ? 10.269 11.459 9.012 1.00 70.12 334 LEU A N 1
ATOM 2726 C CA . LEU A 1 334 ? 9.382 11.172 7.894 1.00 70.12 334 LEU A CA 1
ATOM 2727 C C . LEU A 1 334 ? 8.593 12.435 7.526 1.00 70.12 334 LEU A C 1
ATOM 2729 O O . LEU A 1 334 ? 7.789 12.930 8.316 1.00 70.12 334 LEU A O 1
ATOM 2733 N N . ARG A 1 335 ? 8.782 12.943 6.304 1.00 80.56 335 ARG A N 1
ATOM 2734 C CA . ARG A 1 335 ? 8.015 14.094 5.813 1.00 80.56 335 ARG A CA 1
ATOM 2735 C C . ARG A 1 335 ? 6.651 13.633 5.322 1.00 80.56 335 ARG A C 1
ATOM 2737 O O . ARG A 1 335 ? 6.554 13.023 4.257 1.00 80.56 335 ARG A O 1
ATOM 2744 N N . TYR A 1 336 ? 5.620 13.932 6.101 1.00 86.69 336 TYR A N 1
ATOM 2745 C CA . TYR A 1 336 ? 4.238 13.706 5.698 1.00 86.69 336 TYR A CA 1
ATOM 2746 C C . TYR A 1 336 ? 3.729 14.832 4.801 1.00 86.69 336 TYR A C 1
ATOM 2748 O O . TYR A 1 336 ? 4.000 16.006 5.060 1.00 86.69 336 TYR A O 1
ATOM 2756 N N . GLU A 1 337 ? 2.934 14.484 3.792 1.00 88.00 337 GLU A N 1
ATOM 2757 C CA . GLU A 1 337 ? 2.152 15.483 3.061 1.00 88.00 337 GLU A CA 1
ATOM 2758 C C . GLU A 1 337 ? 1.042 16.064 3.948 1.00 88.00 337 GLU A C 1
ATOM 2760 O O . GLU A 1 337 ? 0.500 15.410 4.852 1.00 88.00 337 GLU A O 1
ATOM 2765 N N . ASN A 1 338 ? 0.673 17.314 3.671 1.00 86.25 338 ASN A N 1
ATOM 2766 C CA . ASN A 1 338 ? -0.324 18.026 4.464 1.00 86.25 338 ASN A CA 1
ATOM 2767 C C . ASN A 1 338 ? -1.680 17.308 4.437 1.00 86.25 338 ASN A C 1
ATOM 2769 O O . ASN A 1 338 ? -2.237 17.010 3.376 1.00 86.25 338 ASN A O 1
ATOM 2773 N N . TYR A 1 339 ? -2.228 17.085 5.634 1.00 91.12 339 TYR A N 1
ATOM 2774 C CA . TYR A 1 339 ? -3.540 16.469 5.854 1.00 91.12 339 TYR A CA 1
ATOM 2775 C C . TYR A 1 339 ? -3.670 15.025 5.339 1.00 91.12 339 TYR A C 1
ATOM 2777 O O . TYR A 1 339 ? -4.788 14.524 5.197 1.00 91.12 339 TYR A O 1
ATOM 2785 N N . SER A 1 340 ? -2.542 14.359 5.077 1.00 90.94 340 SER A N 1
ATOM 2786 C CA . SER A 1 340 ? -2.471 13.010 4.513 1.00 90.94 340 SER A CA 1
ATOM 2787 C C . SER A 1 340 ? -1.611 12.072 5.373 1.00 90.94 340 SER A C 1
ATOM 2789 O O . SER A 1 340 ? -0.930 12.486 6.322 1.00 90.94 340 SER A O 1
ATOM 2791 N N . ALA A 1 341 ? -1.662 10.784 5.035 1.00 90.00 341 ALA A N 1
ATOM 2792 C CA . ALA A 1 341 ? -0.727 9.758 5.486 1.00 90.00 341 ALA A CA 1
ATOM 2793 C C . ALA A 1 341 ? 0.356 9.427 4.432 1.00 90.00 341 ALA A C 1
ATOM 2795 O O . ALA A 1 341 ? 1.151 8.514 4.650 1.00 90.00 341 ALA A O 1
ATOM 2796 N N . THR A 1 342 ? 0.420 10.170 3.322 1.00 89.31 342 THR A N 1
ATOM 2797 C CA . THR A 1 342 ? 1.512 10.101 2.337 1.00 89.31 342 THR A CA 1
ATOM 2798 C C . THR A 1 342 ? 2.845 10.443 2.998 1.00 89.31 342 THR A C 1
ATOM 2800 O O . THR A 1 342 ? 2.943 11.474 3.668 1.00 89.31 342 THR A O 1
ATOM 2803 N N . ILE A 1 343 ? 3.871 9.620 2.781 1.00 87.38 343 ILE A N 1
ATOM 2804 C CA . ILE A 1 343 ? 5.239 9.868 3.256 1.00 87.38 343 ILE A CA 1
ATOM 2805 C C . ILE A 1 343 ? 6.181 10.034 2.068 1.00 87.38 343 ILE A C 1
ATOM 2807 O O . ILE A 1 343 ? 6.238 9.169 1.192 1.00 87.38 343 ILE A O 1
ATOM 2811 N N . THR A 1 344 ? 7.006 11.081 2.122 1.00 81.50 344 THR A N 1
ATOM 2812 C CA . THR A 1 344 ? 8.160 11.271 1.237 1.00 81.50 344 THR A CA 1
ATOM 2813 C C . THR A 1 344 ? 9.457 11.175 2.043 1.00 81.50 344 THR A C 1
ATOM 2815 O O . THR A 1 344 ? 9.774 12.045 2.857 1.00 81.50 344 THR A O 1
ATOM 2818 N N . ALA A 1 345 ? 10.249 10.127 1.810 1.00 70.88 345 ALA A N 1
ATOM 2819 C CA . ALA A 1 345 ? 11.535 9.935 2.480 1.00 70.88 345 ALA A CA 1
ATOM 2820 C C . ALA A 1 345 ? 12.698 10.472 1.619 1.00 70.88 345 ALA A C 1
ATOM 2822 O O . ALA A 1 345 ? 13.027 9.912 0.569 1.00 70.88 345 ALA A O 1
ATOM 2823 N N . HIS A 1 346 ? 13.350 11.549 2.079 1.00 62.34 346 HIS A N 1
ATOM 2824 C CA . HIS A 1 346 ? 14.589 12.088 1.498 1.00 62.34 346 HIS A CA 1
ATOM 2825 C C . HIS A 1 346 ? 15.793 11.670 2.344 1.00 62.34 346 HIS A C 1
ATOM 2827 O O . HIS A 1 346 ? 16.186 12.382 3.266 1.00 62.34 346 HIS A O 1
ATOM 2833 N N . LEU A 1 347 ? 16.405 10.529 2.040 1.00 56.16 347 LEU A N 1
ATOM 2834 C CA . LEU A 1 347 ? 17.567 10.045 2.786 1.00 56.16 347 LEU A CA 1
ATOM 2835 C C . LEU A 1 347 ? 18.758 9.934 1.832 1.00 56.16 347 LEU A C 1
ATOM 2837 O O . LEU A 1 347 ? 18.659 9.372 0.747 1.00 56.16 347 LEU A O 1
ATOM 2841 N N . GLY A 1 348 ? 19.889 10.533 2.210 1.00 51.62 348 GLY A N 1
ATOM 2842 C CA . GLY A 1 348 ? 21.073 10.697 1.354 1.00 51.62 348 GLY A CA 1
ATOM 2843 C C . GLY A 1 348 ? 21.806 9.407 0.950 1.00 51.62 348 GLY A C 1
ATOM 2844 O O . GLY A 1 348 ? 22.820 9.500 0.262 1.00 51.62 348 GLY A O 1
ATOM 2845 N N . ALA A 1 349 ? 21.314 8.232 1.350 1.00 50.81 349 ALA A N 1
ATOM 2846 C CA . ALA A 1 349 ? 21.811 6.908 0.980 1.00 50.81 349 ALA A CA 1
ATOM 2847 C C . ALA A 1 349 ? 20.609 5.977 0.729 1.00 50.81 349 ALA A C 1
ATOM 2849 O O . ALA A 1 349 ? 19.645 6.061 1.484 1.00 50.81 349 ALA A O 1
ATOM 2850 N N . ASP A 1 350 ? 20.671 5.149 -0.327 1.00 55.78 350 ASP A N 1
ATOM 2851 C CA . ASP A 1 350 ? 19.615 4.240 -0.829 1.00 55.78 350 ASP A CA 1
ATOM 2852 C C . ASP A 1 350 ? 18.564 3.828 0.238 1.00 55.78 350 ASP A C 1
ATOM 2854 O O . ASP A 1 350 ? 18.819 2.914 1.027 1.00 55.78 350 ASP A O 1
ATOM 2858 N N . PRO A 1 351 ? 17.395 4.497 0.285 1.00 60.66 351 PRO A N 1
ATOM 2859 C CA . PRO A 1 351 ? 16.410 4.321 1.341 1.00 60.66 351 PRO A CA 1
ATOM 2860 C C . PRO A 1 351 ? 15.580 3.051 1.157 1.00 60.66 351 PRO A C 1
ATOM 2862 O O . PRO A 1 351 ? 15.327 2.607 0.036 1.00 60.66 351 PRO A O 1
ATOM 2865 N N . TYR A 1 352 ? 15.108 2.507 2.279 1.00 65.38 352 TYR A N 1
ATOM 2866 C CA . TYR A 1 352 ? 14.127 1.427 2.327 1.00 65.38 352 TYR A CA 1
ATOM 2867 C C . TYR A 1 352 ? 13.137 1.685 3.467 1.00 65.38 352 TYR A C 1
ATOM 2869 O O . TYR A 1 352 ? 13.549 2.086 4.557 1.00 65.38 352 TYR A O 1
ATOM 2877 N N . PHE A 1 353 ? 11.847 1.452 3.220 1.00 71.00 353 PHE A N 1
ATOM 2878 C CA . PHE A 1 353 ? 10.820 1.465 4.257 1.00 71.00 353 PHE A CA 1
ATOM 2879 C C . PHE A 1 353 ? 10.972 0.229 5.141 1.00 71.00 353 PHE A C 1
ATOM 2881 O O . PHE A 1 353 ? 10.795 -0.898 4.686 1.00 71.00 353 PHE A O 1
ATOM 2888 N N . ASP A 1 354 ? 11.318 0.429 6.411 1.00 73.81 354 ASP A N 1
ATOM 2889 C CA . ASP A 1 354 ? 11.266 -0.654 7.383 1.00 73.81 354 ASP A CA 1
ATOM 2890 C C . ASP A 1 354 ? 9.839 -0.841 7.926 1.00 73.81 354 ASP A C 1
ATOM 2892 O O . ASP A 1 354 ? 8.944 -0.011 7.748 1.00 73.81 354 ASP A O 1
ATOM 2896 N N . ASN A 1 355 ? 9.622 -1.951 8.627 1.00 74.69 355 ASN A N 1
ATOM 2897 C CA . ASN A 1 355 ? 8.309 -2.289 9.172 1.00 74.69 355 ASN A CA 1
ATOM 2898 C C . ASN A 1 355 ? 7.809 -1.234 10.171 1.00 74.69 355 ASN A C 1
ATOM 2900 O O . ASN A 1 355 ? 6.607 -1.111 10.376 1.00 74.69 355 ASN A O 1
ATOM 2904 N N . SER A 1 356 ? 8.715 -0.522 10.845 1.00 77.50 356 SER A N 1
ATOM 2905 C CA . SER A 1 356 ? 8.359 0.470 11.861 1.00 77.50 356 SER A CA 1
ATOM 2906 C C . SER A 1 356 ? 7.768 1.708 11.198 1.00 77.50 356 SER A C 1
ATOM 2908 O O . SER A 1 356 ? 6.721 2.183 11.630 1.00 77.50 356 SER A O 1
ATOM 2910 N N . ILE A 1 357 ? 8.394 2.183 10.118 1.00 80.94 357 ILE A N 1
ATOM 2911 C CA . ILE A 1 357 ? 7.912 3.319 9.329 1.00 80.94 357 ILE A CA 1
ATOM 2912 C C . ILE A 1 357 ? 6.543 3.001 8.724 1.00 80.94 357 ILE A C 1
ATOM 2914 O O . ILE A 1 357 ? 5.634 3.820 8.827 1.00 80.94 357 ILE A O 1
ATOM 2918 N N . ILE A 1 358 ? 6.368 1.799 8.169 1.00 83.81 358 ILE A N 1
ATOM 2919 C CA . ILE A 1 358 ? 5.073 1.362 7.632 1.00 83.81 358 ILE A CA 1
ATOM 2920 C C . ILE A 1 358 ? 4.006 1.326 8.725 1.00 83.81 358 ILE A C 1
ATOM 2922 O O . ILE A 1 358 ? 2.932 1.891 8.550 1.00 83.81 358 ILE A O 1
ATOM 2926 N N . LEU A 1 359 ? 4.288 0.751 9.896 1.00 83.25 359 LEU A N 1
ATOM 2927 C CA . LEU A 1 359 ? 3.310 0.738 10.988 1.00 83.25 359 LEU A CA 1
ATOM 2928 C C . LEU A 1 359 ? 2.942 2.149 11.465 1.00 83.25 359 LEU A C 1
ATOM 2930 O O . LEU A 1 359 ? 1.762 2.405 11.682 1.00 83.25 359 LEU A O 1
ATOM 2934 N N . LEU A 1 360 ? 3.906 3.070 11.568 1.00 84.88 360 LEU A N 1
ATOM 2935 C CA . LEU A 1 360 ? 3.634 4.478 11.893 1.00 84.88 360 LEU A CA 1
ATOM 2936 C C . LEU A 1 360 ? 2.751 5.144 10.831 1.00 84.88 360 LEU A C 1
ATOM 2938 O O . LEU A 1 360 ? 1.823 5.886 11.157 1.00 84.88 360 LEU A O 1
ATOM 2942 N N . GLN A 1 361 ? 3.005 4.842 9.560 1.00 89.31 361 GLN A N 1
ATOM 2943 C CA . GLN A 1 361 ? 2.217 5.351 8.450 1.00 89.31 361 GLN A CA 1
ATOM 2944 C C . GLN A 1 361 ? 0.764 4.850 8.500 1.00 89.31 361 GLN A C 1
ATOM 2946 O O . GLN A 1 361 ? -0.172 5.644 8.379 1.00 89.31 361 GLN A O 1
ATOM 2951 N N . PHE A 1 362 ? 0.561 3.550 8.724 1.00 89.75 362 PHE A N 1
ATOM 2952 C CA . PHE A 1 362 ? -0.769 2.957 8.882 1.00 89.75 362 PHE A CA 1
ATOM 2953 C C . PHE A 1 362 ? -1.477 3.458 10.140 1.00 89.75 362 PHE A C 1
ATOM 2955 O O . PHE A 1 362 ? -2.673 3.735 10.107 1.00 89.75 362 PHE A O 1
ATOM 2962 N N . GLU A 1 363 ? -0.748 3.650 11.238 1.00 88.12 363 GLU A N 1
ATOM 2963 C CA . GLU A 1 363 ? -1.292 4.244 12.454 1.00 88.12 363 GLU A CA 1
ATOM 2964 C C . GLU A 1 363 ? -1.839 5.649 12.173 1.00 88.12 363 GLU A C 1
ATOM 2966 O O . GLU A 1 363 ? -2.963 5.981 12.565 1.00 88.12 363 GLU A O 1
ATOM 2971 N N . ARG A 1 364 ? -1.070 6.463 11.440 1.00 91.12 364 ARG A N 1
ATOM 2972 C CA . ARG A 1 364 ? -1.512 7.782 10.994 1.00 91.12 364 ARG A CA 1
ATOM 2973 C C . ARG A 1 364 ? -2.756 7.671 10.120 1.00 91.12 364 ARG A C 1
ATOM 2975 O O . ARG A 1 364 ? -3.741 8.338 10.427 1.00 91.12 364 ARG A O 1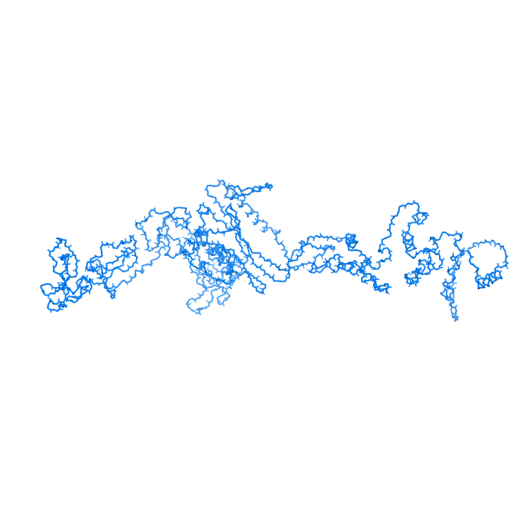
ATOM 2982 N N . LEU A 1 365 ? -2.764 6.804 9.104 1.00 92.62 365 LEU A N 1
ATOM 2983 C CA . LEU A 1 365 ? -3.949 6.555 8.276 1.00 92.62 365 LEU A CA 1
ATOM 2984 C C . LEU A 1 365 ? -5.180 6.249 9.142 1.00 92.62 365 LEU A C 1
ATOM 2986 O O . LEU A 1 365 ? -6.234 6.857 8.963 1.00 92.62 365 LEU A O 1
ATOM 2990 N N . PHE A 1 366 ? -5.051 5.348 10.115 1.00 89.50 366 PHE A N 1
ATOM 2991 C CA . PHE A 1 366 ? -6.158 4.926 10.973 1.00 89.50 366 PHE A CA 1
ATOM 2992 C C . PHE A 1 366 ? -6.673 6.054 11.873 1.00 89.50 366 PHE A C 1
ATOM 2994 O O . PHE A 1 366 ? -7.869 6.099 12.175 1.00 89.50 366 PHE A O 1
ATOM 3001 N N . LYS A 1 367 ? -5.807 6.992 12.279 1.00 89.62 367 LYS A N 1
ATOM 3002 C CA . LYS A 1 367 ? -6.224 8.239 12.939 1.00 89.62 367 LYS A CA 1
ATOM 3003 C C . LYS A 1 367 ? -7.039 9.109 11.985 1.00 89.62 367 LYS A C 1
ATOM 3005 O O . LYS A 1 367 ? -8.104 9.571 12.382 1.00 89.62 367 LYS A O 1
ATOM 3010 N N . LEU A 1 368 ? -6.592 9.286 10.739 1.00 91.56 368 LEU A N 1
ATOM 3011 C CA . LEU A 1 368 ? -7.271 10.134 9.750 1.00 91.56 368 LEU A CA 1
ATOM 3012 C C . LEU A 1 368 ? -8.645 9.585 9.343 1.00 91.56 368 LEU A C 1
ATOM 3014 O O . LEU A 1 368 ? -9.616 10.341 9.311 1.00 91.56 368 LEU A O 1
ATOM 3018 N N . LEU A 1 369 ? -8.763 8.274 9.110 1.00 91.00 369 LEU A N 1
ATOM 3019 C CA . LEU A 1 369 ? -10.018 7.633 8.690 1.00 91.00 369 LEU A CA 1
ATOM 3020 C C . LEU A 1 369 ? -11.184 7.898 9.657 1.00 91.00 369 LEU A C 1
ATOM 3022 O O . LEU A 1 369 ? -12.332 7.946 9.227 1.00 91.00 369 LEU A O 1
ATOM 3026 N N . LYS A 1 370 ? -10.906 8.142 10.947 1.00 85.88 370 LYS A N 1
ATOM 3027 C CA . LYS A 1 370 ? -11.929 8.464 11.961 1.00 85.88 370 LYS A CA 1
ATOM 3028 C C . LYS A 1 370 ? -12.609 9.816 11.746 1.00 85.88 370 LYS A C 1
ATOM 3030 O O . LYS A 1 370 ? -13.709 10.018 12.254 1.00 85.88 370 LYS A O 1
ATOM 3035 N N . PHE A 1 371 ? -11.964 10.735 11.030 1.00 90.25 371 PHE A N 1
ATOM 3036 C CA . PHE A 1 371 ? -12.467 12.094 10.812 1.00 90.25 371 PHE A CA 1
ATOM 3037 C C . PHE A 1 371 ? -12.977 12.326 9.399 1.00 90.25 371 PHE A C 1
ATOM 3039 O O . PHE A 1 371 ? -13.674 13.313 9.192 1.00 90.25 371 PHE A O 1
ATOM 3046 N N . LYS A 1 372 ? -12.672 11.435 8.451 1.00 92.12 372 LYS A N 1
ATOM 3047 C CA . LYS A 1 372 ? -13.119 11.577 7.068 1.00 92.12 372 LYS A CA 1
ATOM 3048 C C . LYS A 1 372 ? -14.633 11.369 6.981 1.00 92.12 372 LYS A C 1
ATOM 3050 O O . LYS A 1 372 ? -15.115 10.238 7.036 1.00 92.12 372 LYS A O 1
ATOM 3055 N N . GLU A 1 373 ? -15.388 12.461 6.854 1.00 89.12 373 GLU A N 1
ATOM 3056 C CA . GLU A 1 373 ? -16.858 12.456 6.912 1.00 89.12 373 GLU A CA 1
ATOM 3057 C C . GLU A 1 373 ? -17.460 11.588 5.795 1.00 89.12 373 GLU A C 1
ATOM 3059 O O . GLU A 1 373 ? -18.409 10.835 6.020 1.00 89.12 373 GLU A O 1
ATOM 3064 N N . GLU A 1 374 ? -16.842 11.622 4.613 1.00 89.75 374 GLU A N 1
ATOM 3065 C CA . GLU A 1 374 ? -17.270 10.877 3.424 1.00 89.75 374 GLU A CA 1
ATOM 3066 C C . GLU A 1 374 ? -17.221 9.353 3.603 1.00 89.75 374 GLU A C 1
ATOM 3068 O O . GLU A 1 374 ? -17.910 8.648 2.874 1.00 89.75 374 GLU A O 1
ATOM 3073 N N . TYR A 1 375 ? -16.444 8.841 4.567 1.00 89.75 375 TYR A N 1
ATOM 3074 C CA . TYR A 1 375 ? -16.223 7.402 4.770 1.00 89.75 375 TYR A CA 1
ATOM 3075 C C . TYR A 1 375 ? -17.022 6.822 5.949 1.00 89.75 375 TYR A C 1
ATOM 3077 O O . TYR A 1 375 ? -17.037 5.611 6.155 1.00 89.75 375 TYR A O 1
ATOM 3085 N N . GLN A 1 376 ? -17.714 7.653 6.738 1.00 84.00 376 GLN A N 1
ATOM 3086 C CA . GLN A 1 376 ? -18.349 7.230 7.998 1.00 84.00 376 GLN A CA 1
ATOM 3087 C C . GLN A 1 376 ? -19.457 6.173 7.840 1.00 84.00 376 GLN A C 1
ATOM 3089 O O . GLN A 1 376 ? -19.840 5.531 8.820 1.00 84.00 376 GLN A O 1
ATOM 3094 N N . LYS A 1 377 ? -20.009 6.013 6.631 1.00 83.50 377 LYS A N 1
ATOM 3095 C CA . LYS A 1 377 ? -21.102 5.074 6.321 1.00 83.50 377 LYS A CA 1
ATOM 3096 C C . LYS A 1 377 ? -20.640 3.879 5.485 1.00 83.50 377 LYS A C 1
ATOM 3098 O O . LYS A 1 377 ? -21.481 3.140 4.973 1.00 83.50 377 LYS A O 1
ATOM 3103 N N . HIS A 1 378 ? -19.331 3.691 5.358 1.00 86.75 378 HIS A N 1
ATOM 3104 C CA . HIS A 1 378 ? -18.729 2.685 4.496 1.00 86.75 378 HIS A CA 1
ATOM 3105 C C . HIS A 1 378 ? -17.975 1.646 5.314 1.00 86.75 378 HIS A C 1
ATOM 3107 O O . HIS A 1 378 ? -17.456 1.931 6.393 1.00 86.75 378 HIS A O 1
ATOM 3113 N N . ASN A 1 379 ? -17.870 0.440 4.766 1.00 87.06 379 ASN A N 1
ATOM 3114 C CA . ASN A 1 379 ? -16.816 -0.477 5.180 1.00 87.06 379 ASN A CA 1
ATOM 3115 C C . ASN A 1 379 ? -15.493 -0.007 4.569 1.00 87.06 379 ASN A C 1
ATOM 3117 O O . ASN A 1 379 ? -15.481 0.505 3.449 1.00 87.06 379 ASN A O 1
ATOM 3121 N N . ILE A 1 380 ? -14.387 -0.207 5.277 1.00 88.38 380 ILE A N 1
ATOM 3122 C CA . ILE A 1 380 ? -13.050 0.067 4.750 1.00 88.38 380 ILE A CA 1
ATOM 3123 C C . ILE A 1 380 ? -12.350 -1.262 4.528 1.00 88.38 380 ILE A C 1
ATOM 3125 O O . ILE A 1 380 ? -12.275 -2.086 5.439 1.00 88.38 380 ILE A O 1
ATOM 3129 N N . GLU A 1 381 ? -11.827 -1.455 3.327 1.00 88.50 381 GLU A N 1
ATOM 3130 C CA . GLU A 1 381 ? -10.979 -2.590 2.997 1.00 88.50 381 GLU A CA 1
ATOM 3131 C C . GLU A 1 381 ? -9.640 -2.069 2.497 1.00 88.50 381 GLU A C 1
ATOM 3133 O O . GLU A 1 381 ? -9.602 -1.188 1.639 1.00 88.50 381 GLU A O 1
ATOM 3138 N N . ILE A 1 382 ? -8.547 -2.578 3.069 1.00 88.88 382 ILE A N 1
ATOM 3139 C CA . ILE A 1 382 ? -7.200 -2.115 2.744 1.00 88.88 382 ILE A CA 1
ATOM 3140 C C . ILE A 1 382 ? -6.432 -3.250 2.083 1.00 88.88 382 ILE A C 1
ATOM 3142 O O . ILE A 1 382 ? -6.246 -4.310 2.679 1.00 88.88 382 ILE A O 1
ATOM 3146 N N . LEU A 1 383 ? -5.993 -3.011 0.853 1.00 89.00 383 LEU A N 1
ATOM 3147 C CA . LEU A 1 383 ? -5.179 -3.923 0.071 1.00 89.00 383 LEU A CA 1
ATOM 3148 C C . LEU A 1 383 ? -3.715 -3.488 0.145 1.00 89.00 383 LEU A C 1
ATOM 3150 O O . LEU A 1 383 ? -3.374 -2.358 -0.200 1.00 89.00 383 LEU A O 1
ATOM 3154 N N . VAL A 1 384 ? -2.865 -4.413 0.579 1.00 86.38 384 VAL A N 1
ATOM 3155 C CA . VAL A 1 384 ? -1.412 -4.247 0.684 1.00 86.38 384 VAL A CA 1
ATOM 3156 C C . VAL A 1 384 ? -0.717 -5.353 -0.089 1.00 86.38 384 VAL A C 1
ATOM 3158 O O . VAL A 1 384 ? -1.280 -6.440 -0.272 1.00 86.38 384 VAL A O 1
ATOM 3161 N N . ASP A 1 385 ? 0.517 -5.106 -0.517 1.00 82.19 385 ASP A N 1
ATOM 3162 C CA . ASP A 1 385 ? 1.357 -6.188 -1.006 1.00 82.19 385 ASP A CA 1
ATOM 3163 C C . ASP A 1 385 ? 1.716 -7.164 0.141 1.00 82.19 385 ASP A C 1
ATOM 3165 O O . ASP A 1 385 ? 1.604 -6.867 1.335 1.00 82.19 385 ASP A O 1
ATOM 3169 N N . ASN A 1 386 ? 2.136 -8.380 -0.211 1.00 71.88 386 ASN A N 1
ATOM 3170 C CA . ASN A 1 386 ? 2.586 -9.364 0.777 1.00 71.88 386 ASN A CA 1
ATOM 3171 C C . ASN A 1 386 ? 4.102 -9.259 1.030 1.00 71.88 386 ASN A C 1
ATOM 3173 O O . ASN A 1 386 ? 4.778 -10.278 1.223 1.00 71.88 386 ASN A O 1
ATOM 3177 N N . ALA A 1 387 ? 4.678 -8.052 0.993 1.00 69.88 387 ALA A N 1
ATOM 3178 C CA . ALA A 1 387 ? 6.070 -7.866 1.373 1.00 69.88 387 ALA A CA 1
ATOM 3179 C C . ALA A 1 387 ? 6.264 -8.200 2.850 1.00 69.88 387 ALA A C 1
ATOM 3181 O O . ALA A 1 387 ? 5.386 -8.007 3.695 1.00 69.88 387 ALA A O 1
ATOM 3182 N N . ARG A 1 388 ? 7.472 -8.668 3.188 1.00 65.81 388 ARG A N 1
ATOM 3183 C CA . ARG A 1 388 ? 7.843 -8.959 4.582 1.00 65.81 388 ARG A CA 1
ATOM 3184 C C . ARG A 1 388 ? 7.705 -7.739 5.493 1.00 65.81 388 ARG A C 1
ATOM 3186 O O . ARG A 1 388 ? 7.637 -7.933 6.699 1.00 65.81 388 ARG A O 1
ATOM 3193 N N . THR A 1 389 ? 7.705 -6.529 4.940 1.00 67.88 389 THR A N 1
ATOM 3194 C CA . THR A 1 389 ? 7.525 -5.270 5.665 1.00 67.88 389 THR A CA 1
ATOM 3195 C C . THR A 1 389 ? 6.100 -5.078 6.166 1.00 67.88 389 THR A C 1
ATOM 3197 O O . THR A 1 389 ? 5.916 -4.761 7.341 1.00 67.88 389 THR A O 1
ATOM 3200 N N . HIS A 1 390 ? 5.106 -5.391 5.332 1.00 63.06 390 HIS A N 1
ATOM 3201 C CA . HIS A 1 390 ? 3.677 -5.359 5.665 1.00 63.06 390 HIS A CA 1
ATOM 3202 C C . HIS A 1 390 ? 3.233 -6.556 6.498 1.00 63.06 390 HIS A C 1
ATOM 3204 O O . HIS A 1 390 ? 2.478 -6.429 7.462 1.00 63.06 390 HIS A O 1
ATOM 3210 N N . SER A 1 391 ? 3.731 -7.740 6.142 1.00 61.44 391 SER A N 1
ATOM 3211 C CA . SER A 1 391 ? 3.286 -9.011 6.710 1.00 61.44 391 SER A CA 1
ATOM 3212 C C . SER A 1 391 ? 4.178 -9.521 7.835 1.00 61.44 391 SER A C 1
ATOM 3214 O O . SER A 1 391 ? 4.019 -10.669 8.256 1.00 61.44 391 SER A O 1
ATOM 3216 N N . ALA A 1 392 ? 5.107 -8.693 8.336 1.00 56.47 392 ALA A N 1
ATOM 3217 C CA . ALA A 1 392 ? 6.030 -9.049 9.404 1.00 56.47 392 ALA A CA 1
ATOM 3218 C C . ALA A 1 392 ? 5.276 -9.629 10.597 1.00 56.47 392 ALA A C 1
ATOM 3220 O O . ALA A 1 392 ? 4.717 -8.918 11.439 1.00 56.47 392 ALA A O 1
ATOM 3221 N N . LYS A 1 393 ? 5.284 -10.955 10.664 1.00 59.25 393 LYS A N 1
ATOM 3222 C CA . LYS A 1 393 ? 4.787 -11.698 11.806 1.00 59.25 393 LYS A CA 1
ATOM 3223 C C . LYS A 1 393 ? 5.664 -11.297 12.992 1.00 59.25 393 LYS A C 1
ATOM 3225 O O . LYS A 1 393 ? 6.877 -11.155 12.818 1.00 59.25 393 LYS A O 1
ATOM 3230 N N . PRO A 1 394 ? 5.105 -11.099 14.193 1.00 58.59 394 PRO A N 1
ATOM 3231 C CA . PRO A 1 394 ? 5.922 -10.835 15.374 1.00 58.59 394 PRO A CA 1
ATOM 3232 C C . PRO A 1 394 ? 6.950 -11.959 15.609 1.00 58.59 394 PRO A C 1
ATOM 3234 O O . PRO A 1 394 ? 8.007 -11.703 16.178 1.00 58.59 394 PRO A O 1
ATOM 3237 N N . PHE A 1 395 ? 6.656 -13.173 15.129 1.00 62.91 395 PHE A N 1
ATOM 3238 C CA . PHE A 1 395 ? 7.533 -14.340 15.107 1.00 62.91 395 PHE A CA 1
ATOM 3239 C C . PHE A 1 395 ? 6.996 -15.404 14.135 1.00 62.91 395 PHE A C 1
ATOM 3241 O O . PHE A 1 395 ? 5.796 -15.454 13.870 1.00 62.91 395 PHE A O 1
ATOM 3248 N N . SER A 1 396 ? 7.863 -16.280 13.624 1.00 68.62 396 SER A N 1
ATOM 3249 C CA . SER A 1 396 ? 7.478 -17.521 12.945 1.00 68.62 396 SER A CA 1
ATOM 3250 C C . SER A 1 396 ? 7.654 -18.708 13.882 1.00 68.62 396 SER A C 1
ATOM 3252 O O . SER A 1 396 ? 8.586 -18.753 14.683 1.00 68.62 396 SER A O 1
ATOM 3254 N N . ILE A 1 397 ? 6.813 -19.732 13.737 1.00 74.75 397 ILE A N 1
ATOM 3255 C CA . ILE A 1 397 ? 7.004 -20.989 14.465 1.00 74.75 397 ILE A CA 1
ATOM 3256 C C . ILE A 1 397 ? 8.364 -21.647 14.158 1.00 74.75 397 ILE A C 1
ATOM 3258 O O . ILE A 1 397 ? 8.946 -22.303 15.018 1.00 74.75 397 ILE A O 1
ATOM 3262 N N . ASN A 1 398 ? 8.917 -21.395 12.967 1.00 75.06 398 ASN A N 1
ATOM 3263 C CA . ASN A 1 398 ? 10.231 -21.895 12.550 1.00 75.06 398 ASN A CA 1
ATOM 3264 C C . ASN A 1 398 ? 11.403 -21.215 13.275 1.00 75.06 398 ASN A C 1
ATOM 3266 O O . ASN A 1 398 ? 12.526 -21.715 13.221 1.00 75.06 398 ASN A O 1
ATOM 3270 N N . ASP A 1 399 ? 11.160 -20.092 13.952 1.00 73.56 399 ASP A N 1
ATOM 3271 C CA . ASP A 1 399 ? 12.192 -19.372 14.702 1.00 73.56 399 ASP A CA 1
ATOM 3272 C C . ASP A 1 399 ? 12.478 -20.018 16.066 1.00 73.56 399 ASP A C 1
ATOM 3274 O O . ASP A 1 399 ? 13.476 -19.683 16.713 1.00 73.56 399 ASP A O 1
ATOM 3278 N N . PHE A 1 400 ? 11.626 -20.954 16.500 1.00 82.25 400 PHE A N 1
ATOM 3279 C CA . PHE A 1 400 ? 11.751 -21.660 17.769 1.00 82.25 400 PHE A CA 1
ATOM 3280 C C . PHE A 1 400 ? 12.557 -22.951 17.608 1.00 82.25 400 PHE A C 1
ATOM 3282 O O . PHE A 1 400 ? 12.319 -23.764 16.714 1.00 82.25 400 PHE A O 1
ATOM 3289 N N . GLY A 1 401 ? 13.503 -23.187 18.516 1.00 83.06 401 GLY A N 1
ATOM 3290 C CA . GLY A 1 401 ? 14.216 -24.462 18.567 1.00 83.06 401 GLY A CA 1
ATOM 3291 C C . GLY A 1 401 ? 13.439 -25.563 19.301 1.00 83.06 401 GLY A C 1
ATOM 3292 O O . GLY A 1 401 ? 12.494 -25.323 20.051 1.00 83.06 401 GLY A O 1
ATOM 3293 N N . LYS A 1 402 ? 13.871 -26.819 19.120 1.00 82.94 402 LYS A N 1
ATOM 3294 C CA . LYS A 1 402 ? 13.230 -27.990 19.751 1.00 82.94 402 LYS A CA 1
ATOM 3295 C C . LYS A 1 402 ? 13.364 -28.006 21.284 1.00 82.94 402 LYS A C 1
ATOM 3297 O O . LYS A 1 402 ? 12.445 -28.448 21.968 1.00 82.94 402 LYS A O 1
ATOM 3302 N N . ARG A 1 403 ? 14.522 -27.600 21.821 1.00 84.75 403 ARG A N 1
ATOM 3303 C CA . ARG A 1 403 ? 14.898 -27.749 23.245 1.00 84.75 403 ARG A CA 1
ATOM 3304 C C . ARG A 1 403 ? 14.835 -26.415 23.994 1.00 84.75 403 ARG A C 1
ATOM 3306 O O . ARG A 1 403 ? 14.971 -25.364 23.378 1.00 84.75 403 ARG A O 1
ATOM 3313 N N . SER A 1 404 ? 14.682 -26.459 25.314 1.00 86.06 404 SER A N 1
ATOM 3314 C CA . SER A 1 404 ? 14.849 -25.283 26.177 1.00 86.06 404 SER A CA 1
ATOM 3315 C C . SER A 1 404 ? 16.239 -24.648 26.014 1.00 86.06 404 SER A C 1
ATOM 3317 O O . SER A 1 404 ? 17.208 -25.360 25.747 1.00 86.06 404 SER A O 1
ATOM 3319 N N . GLY A 1 405 ? 16.337 -23.326 26.163 1.00 77.94 405 GLY A N 1
ATOM 3320 C CA . GLY A 1 405 ? 17.577 -22.556 26.019 1.00 77.94 405 GLY A CA 1
ATOM 3321 C C . GLY A 1 405 ? 18.040 -22.369 24.571 1.00 77.94 405 GLY A C 1
ATOM 3322 O O . GLY A 1 405 ? 19.195 -22.023 24.341 1.00 77.94 405 GLY A O 1
ATOM 3323 N N . THR A 1 406 ? 17.171 -22.629 23.590 1.00 79.44 406 THR A N 1
ATOM 3324 C CA . THR A 1 406 ? 17.463 -22.434 22.161 1.00 79.44 406 THR A CA 1
ATOM 3325 C C . THR A 1 406 ? 16.841 -21.138 21.624 1.00 79.44 406 THR A C 1
ATOM 3327 O O . THR A 1 406 ? 16.411 -20.275 22.390 1.00 79.44 406 THR A O 1
ATOM 3330 N N . ARG A 1 407 ? 16.837 -20.954 20.298 1.00 74.75 407 ARG A N 1
ATOM 3331 C CA . ARG A 1 407 ? 16.348 -19.741 19.636 1.00 74.75 407 ARG A CA 1
ATOM 3332 C C . ARG A 1 407 ? 14.873 -19.499 19.991 1.00 74.75 407 ARG A C 1
ATOM 3334 O O . ARG A 1 407 ? 14.061 -20.415 19.884 1.00 74.75 407 ARG A O 1
ATOM 3341 N N . CYS A 1 408 ? 14.564 -18.287 20.444 1.00 78.62 408 CYS A N 1
ATOM 3342 C CA . CYS A 1 408 ? 13.210 -17.825 20.713 1.00 78.62 408 CYS A CA 1
ATOM 3343 C C . CYS A 1 408 ? 13.135 -16.320 20.398 1.00 78.62 408 CYS A C 1
ATOM 3345 O O . CYS A 1 408 ? 13.943 -15.563 20.939 1.00 78.62 408 CYS A O 1
ATOM 3347 N N . PRO A 1 409 ? 12.229 -15.887 19.507 1.00 70.06 409 PRO A N 1
ATOM 3348 C CA . PRO A 1 409 ? 12.166 -14.499 19.046 1.00 70.06 409 PRO A CA 1
ATOM 3349 C C . PRO A 1 409 ? 11.351 -13.563 19.954 1.00 70.06 409 PRO A C 1
ATOM 3351 O O . PRO A 1 409 ? 11.458 -12.349 19.802 1.00 70.06 409 PRO A O 1
ATOM 3354 N N . VAL A 1 410 ? 10.534 -14.091 20.875 1.00 75.75 410 VAL A N 1
ATOM 3355 C CA . VAL A 1 410 ? 9.586 -13.301 21.684 1.00 75.75 410 VAL A CA 1
ATOM 3356 C C . VAL A 1 410 ? 9.576 -13.703 23.156 1.00 75.75 410 VAL A C 1
ATOM 3358 O O . VAL A 1 410 ? 9.886 -14.837 23.500 1.00 75.75 410 VAL A O 1
ATOM 3361 N N . ALA A 1 411 ? 9.215 -12.762 24.034 1.00 79.19 411 ALA A N 1
ATOM 3362 C CA . ALA A 1 411 ? 9.134 -12.987 25.481 1.00 79.19 411 ALA A CA 1
ATOM 3363 C C . ALA A 1 411 ? 7.882 -13.778 25.898 1.00 79.19 411 ALA A C 1
ATOM 3365 O O . ALA A 1 411 ? 7.953 -14.626 26.789 1.00 79.19 411 ALA A O 1
ATOM 3366 N N . SER A 1 412 ? 6.754 -13.537 25.231 1.00 81.06 412 SER A N 1
ATOM 3367 C CA . SER A 1 412 ? 5.481 -14.223 25.447 1.00 81.06 412 SER A CA 1
ATOM 3368 C C . SER A 1 412 ? 4.648 -14.244 24.160 1.00 81.06 412 SER A C 1
ATOM 3370 O O . SER A 1 412 ? 4.877 -13.454 23.242 1.00 81.06 412 SER A O 1
ATOM 3372 N N . ILE A 1 413 ? 3.699 -15.177 24.086 1.00 77.81 413 ILE A N 1
ATOM 3373 C CA . ILE A 1 413 ? 2.751 -15.349 22.982 1.00 77.81 413 ILE A CA 1
ATOM 3374 C C . ILE A 1 413 ? 1.339 -15.160 23.531 1.00 77.81 413 ILE A C 1
ATOM 3376 O O . ILE A 1 413 ? 0.896 -15.939 24.369 1.00 77.81 413 ILE A O 1
ATOM 3380 N N . GLU A 1 414 ? 0.620 -14.153 23.051 1.00 73.19 414 GLU A N 1
ATOM 3381 C CA . GLU A 1 414 ? -0.792 -13.933 23.381 1.00 73.19 414 GLU A CA 1
ATOM 3382 C C . GLU A 1 414 ? -1.676 -14.584 22.317 1.00 73.19 414 GLU A C 1
ATOM 3384 O O . GLU A 1 414 ? -1.447 -14.402 21.120 1.00 73.19 414 GLU A O 1
ATOM 3389 N N . TYR A 1 415 ? -2.682 -15.350 22.732 1.00 69.44 415 TYR A N 1
ATOM 3390 C CA . TYR A 1 415 ? -3.617 -15.996 21.819 1.00 69.44 415 TYR A CA 1
ATOM 3391 C C . TYR A 1 415 ? -4.983 -16.218 22.446 1.00 69.44 415 TYR A C 1
ATOM 3393 O O . TYR A 1 415 ? -5.139 -16.210 23.660 1.00 69.44 415 TYR A O 1
ATOM 3401 N N . ILE A 1 416 ? -5.981 -16.436 21.600 1.00 56.94 416 ILE A N 1
ATOM 3402 C CA . ILE A 1 416 ? -7.354 -16.684 22.027 1.00 56.94 416 ILE A CA 1
ATOM 3403 C C . ILE A 1 416 ? -7.628 -18.185 21.914 1.00 56.94 416 ILE A C 1
ATOM 3405 O O . ILE A 1 416 ? -7.391 -18.762 20.852 1.00 56.94 416 ILE A O 1
ATOM 3409 N N . ASP A 1 417 ? -8.100 -18.828 22.981 1.00 65.75 417 ASP A N 1
ATOM 3410 C CA . ASP A 1 417 ? -8.359 -20.274 23.010 1.00 65.75 417 ASP A CA 1
ATOM 3411 C C . ASP A 1 417 ? -9.667 -20.679 22.286 1.00 65.75 417 ASP A C 1
ATOM 3413 O O . ASP A 1 417 ? -10.292 -19.894 21.563 1.00 65.75 417 ASP A O 1
ATOM 3417 N N . GLU A 1 418 ? -10.066 -21.951 22.372 1.00 53.28 418 GLU A N 1
ATOM 3418 C CA . GLU A 1 418 ? -11.291 -22.465 21.733 1.00 53.28 418 GLU A CA 1
ATOM 3419 C C . GLU A 1 418 ? -12.588 -21.915 22.345 1.00 53.28 418 GLU A C 1
ATOM 3421 O O . GLU A 1 418 ? -13.623 -21.928 21.681 1.00 53.28 418 GLU A O 1
ATOM 3426 N N . VAL A 1 419 ? -12.515 -21.359 23.557 1.00 59.31 419 VAL A N 1
ATOM 3427 C CA . VAL A 1 419 ? -13.644 -20.796 24.315 1.00 59.31 419 VAL A CA 1
ATOM 3428 C C . VAL A 1 419 ? -13.672 -19.258 24.223 1.00 59.31 419 VAL A C 1
ATOM 3430 O O . VAL A 1 419 ? -14.556 -18.607 24.768 1.00 59.31 419 VAL A O 1
ATOM 3433 N N . ASN A 1 420 ? -12.762 -18.679 23.433 1.00 46.09 420 ASN A N 1
ATOM 3434 C CA . ASN A 1 420 ? -12.536 -17.249 23.247 1.00 46.09 420 ASN A CA 1
ATOM 3435 C C . ASN A 1 420 ? -11.976 -16.493 24.470 1.00 46.09 420 ASN A C 1
ATOM 3437 O O . ASN A 1 420 ? -12.203 -15.290 24.594 1.00 46.09 420 ASN A O 1
ATOM 3441 N N . ASN A 1 421 ? -11.194 -17.159 25.319 1.00 54.28 421 ASN A N 1
ATOM 3442 C CA . ASN A 1 421 ? -10.448 -16.500 26.390 1.00 54.28 421 ASN A CA 1
ATOM 3443 C C . ASN A 1 421 ? -9.033 -16.130 25.933 1.00 54.28 421 ASN A C 1
ATOM 3445 O O . ASN A 1 421 ? -8.362 -16.915 25.255 1.00 54.28 421 ASN A O 1
ATOM 3449 N N . THR A 1 422 ? -8.570 -14.942 26.325 1.00 60.38 422 THR A N 1
ATOM 3450 C CA . THR A 1 422 ? -7.189 -14.503 26.095 1.00 60.38 422 THR A CA 1
ATOM 3451 C C . THR A 1 422 ? -6.251 -15.298 26.999 1.00 60.38 422 THR A C 1
ATOM 3453 O O . THR A 1 422 ? -6.402 -15.328 28.219 1.00 60.38 422 THR A O 1
ATOM 3456 N N . LYS A 1 423 ? -5.272 -15.965 26.397 1.00 73.44 423 LYS A N 1
ATOM 3457 C CA . LYS A 1 423 ? -4.227 -16.734 27.065 1.00 73.44 423 LYS A CA 1
ATOM 3458 C C . LYS A 1 423 ? -2.870 -16.174 26.673 1.00 73.44 423 LYS A C 1
ATOM 3460 O O . LYS A 1 423 ? -2.597 -15.944 25.497 1.00 73.44 423 LYS A O 1
ATOM 3465 N N . THR A 1 424 ? -2.004 -16.016 27.663 1.00 80.19 424 THR A N 1
ATOM 3466 C CA . THR A 1 424 ? -0.611 -15.624 27.453 1.00 80.19 424 THR A CA 1
ATOM 3467 C C . THR A 1 424 ? 0.279 -16.812 27.769 1.00 80.19 424 THR A C 1
ATOM 3469 O O . THR A 1 424 ? 0.187 -17.403 28.843 1.00 80.19 424 THR A O 1
ATOM 3472 N N . LEU A 1 425 ? 1.132 -17.174 26.821 1.00 83.88 425 LEU A N 1
ATOM 3473 C CA . LEU A 1 425 ? 2.116 -18.232 26.951 1.00 83.88 425 LEU A CA 1
ATOM 3474 C C . LEU A 1 425 ? 3.502 -17.607 27.088 1.00 83.88 425 LEU A C 1
ATOM 3476 O O . LEU A 1 425 ? 4.056 -17.067 26.130 1.00 83.88 425 LEU A O 1
ATOM 3480 N N . ASP A 1 426 ? 4.070 -17.681 28.288 1.00 85.56 426 ASP A N 1
ATOM 3481 C CA . ASP A 1 426 ? 5.429 -17.210 28.538 1.00 85.56 426 ASP A CA 1
ATOM 3482 C C . ASP A 1 426 ? 6.425 -18.058 27.758 1.00 85.56 426 ASP A C 1
ATOM 3484 O O . ASP A 1 426 ? 6.459 -19.279 27.903 1.00 85.56 426 ASP A O 1
ATOM 3488 N N . CYS A 1 427 ? 7.290 -17.423 26.975 1.00 85.31 427 CYS A N 1
ATOM 3489 C CA . CYS A 1 427 ? 8.314 -18.126 26.209 1.00 85.31 427 CYS A CA 1
ATOM 3490 C C . CYS A 1 427 ? 9.588 -18.392 27.017 1.00 85.31 427 CYS A C 1
ATOM 3492 O O . CYS A 1 427 ? 10.534 -18.961 26.483 1.00 85.31 427 CYS A O 1
ATOM 3494 N N . PHE A 1 428 ? 9.627 -18.022 28.299 1.00 87.50 428 PHE A N 1
ATOM 3495 C CA . PHE A 1 428 ? 10.757 -18.237 29.203 1.00 87.50 428 PHE A CA 1
ATOM 3496 C C . PHE A 1 428 ? 10.295 -18.934 30.485 1.00 87.50 428 PHE A C 1
ATOM 3498 O O . PHE A 1 428 ? 9.166 -18.754 30.941 1.00 87.50 428 PHE A O 1
ATOM 3505 N N . PHE A 1 429 ? 11.159 -19.754 31.085 1.00 86.06 429 PHE A N 1
ATOM 3506 C CA . PHE A 1 429 ? 10.848 -20.380 32.372 1.00 86.06 429 PHE A CA 1
ATOM 3507 C C . PHE A 1 429 ? 10.910 -19.344 33.502 1.00 86.06 429 PHE A C 1
ATOM 3509 O O . PHE A 1 429 ? 11.966 -18.766 33.765 1.00 86.06 429 PHE A O 1
ATOM 3516 N N . GLN A 1 430 ? 9.795 -19.153 34.207 1.00 82.38 430 GLN A N 1
ATOM 3517 C CA . GLN A 1 430 ? 9.693 -18.225 35.343 1.00 82.38 430 GLN A CA 1
ATOM 3518 C C . GLN A 1 430 ? 10.266 -18.811 36.649 1.00 82.38 430 GLN A C 1
ATOM 3520 O O . GLN A 1 430 ? 10.722 -18.084 37.538 1.00 82.38 430 GLN A O 1
ATOM 3525 N N . SER A 1 431 ? 10.272 -20.139 36.773 1.00 76.69 431 SER A N 1
ATOM 3526 C CA . SER A 1 431 ? 10.666 -20.872 37.979 1.00 76.69 431 SER A CA 1
ATOM 3527 C C . SER A 1 431 ? 11.326 -22.216 37.636 1.00 76.69 431 SER A C 1
ATOM 3529 O O . SER A 1 431 ? 11.267 -22.688 36.501 1.00 76.69 431 SER A O 1
ATOM 3531 N N . GLY A 1 432 ? 11.998 -22.825 38.618 1.00 83.19 432 GLY A N 1
ATOM 3532 C CA . GLY A 1 432 ? 12.694 -24.106 38.455 1.00 83.19 432 GLY A CA 1
ATOM 3533 C C . GLY A 1 432 ? 14.143 -23.997 37.941 1.00 83.19 432 GLY A C 1
ATOM 3534 O O . GLY A 1 432 ? 14.687 -22.898 37.822 1.00 83.19 432 GLY A O 1
ATOM 3535 N N . PRO A 1 433 ? 14.795 -25.139 37.646 1.00 78.50 433 PRO A N 1
ATOM 3536 C CA . PRO A 1 433 ? 16.222 -25.203 37.305 1.00 78.50 433 PRO A CA 1
ATOM 3537 C C . PRO A 1 433 ? 16.579 -24.565 35.953 1.00 78.50 433 PRO A C 1
ATOM 3539 O O . PRO A 1 433 ? 17.747 -24.292 35.700 1.00 78.50 433 PRO A O 1
ATOM 3542 N N . GLN A 1 434 ? 15.589 -24.313 35.091 1.00 81.00 434 GLN A N 1
ATOM 3543 C CA . GLN A 1 434 ? 15.762 -23.658 33.788 1.00 81.00 434 GLN A CA 1
ATOM 3544 C C . GLN A 1 434 ? 15.345 -22.178 33.800 1.00 81.00 434 GLN A C 1
ATOM 3546 O O . GLN A 1 434 ? 15.195 -21.584 32.735 1.00 81.00 434 GLN A O 1
ATOM 3551 N N . LYS A 1 435 ? 15.147 -21.568 34.980 1.00 83.88 435 LYS A N 1
ATOM 3552 C CA . LYS A 1 435 ? 14.696 -20.175 35.113 1.00 83.88 435 LYS A CA 1
ATOM 3553 C C . LYS A 1 435 ? 15.537 -19.217 34.257 1.00 83.88 435 LYS A C 1
ATOM 3555 O O . LYS A 1 435 ? 16.762 -19.225 34.334 1.00 83.88 435 LYS A O 1
ATOM 3560 N N . GLY A 1 436 ? 14.867 -18.390 33.455 1.00 79.25 436 GLY A N 1
ATOM 3561 C CA . GLY A 1 436 ? 15.500 -17.432 32.541 1.00 79.25 436 GLY A CA 1
ATOM 3562 C C . GLY A 1 436 ? 15.961 -18.012 31.197 1.00 79.25 436 GLY A C 1
ATOM 3563 O O . GLY A 1 436 ? 16.377 -17.249 30.331 1.00 79.25 436 GLY A O 1
ATOM 3564 N N . GLN A 1 437 ? 15.860 -19.328 30.978 1.00 86.62 437 GLN A N 1
ATOM 3565 C CA . GLN A 1 437 ? 16.055 -19.925 29.653 1.00 86.62 437 GLN A CA 1
ATOM 3566 C C . GLN A 1 437 ? 14.763 -19.866 28.832 1.00 86.62 437 GLN A C 1
ATOM 3568 O O . GLN A 1 437 ? 13.659 -19.928 29.381 1.00 86.62 437 GLN A O 1
ATOM 3573 N N . SER A 1 438 ? 14.902 -19.782 27.508 1.00 87.19 438 SER A N 1
ATOM 3574 C CA . SER A 1 438 ? 13.777 -19.871 26.575 1.00 87.19 438 SER A CA 1
ATOM 3575 C C . SER A 1 438 ? 13.149 -21.269 26.590 1.00 87.19 438 SER A C 1
ATOM 3577 O O . SER A 1 438 ? 13.839 -22.283 26.725 1.00 87.19 438 SER A O 1
ATOM 3579 N N . LYS A 1 439 ? 11.833 -21.355 26.420 1.00 88.06 439 LYS A N 1
ATOM 3580 C CA . LYS A 1 439 ? 11.106 -22.603 26.186 1.00 88.06 439 LYS A CA 1
ATOM 3581 C C . LYS A 1 439 ? 11.276 -22.994 24.714 1.00 88.06 439 LYS A C 1
ATOM 3583 O O . LYS A 1 439 ? 11.068 -22.180 23.820 1.00 88.06 439 LYS A O 1
ATOM 3588 N N . GLY A 1 440 ? 11.664 -24.243 24.453 1.00 85.94 440 GLY A N 1
ATOM 3589 C CA . GLY A 1 440 ? 11.627 -24.806 23.096 1.00 85.94 440 GLY A CA 1
ATOM 3590 C C . GLY A 1 440 ? 10.222 -25.283 22.719 1.00 85.94 440 GLY A C 1
ATOM 3591 O O . GLY A 1 440 ? 9.378 -25.455 23.601 1.00 85.94 440 GLY A O 1
ATOM 3592 N N . LEU A 1 441 ? 9.980 -25.589 21.439 1.00 87.56 441 LEU A N 1
ATOM 3593 C CA . LEU A 1 441 ? 8.664 -26.050 20.956 1.00 87.56 441 LEU A CA 1
ATOM 3594 C C . LEU A 1 441 ? 8.138 -27.279 21.705 1.00 87.56 441 LEU A C 1
ATOM 3596 O O . LEU A 1 441 ? 6.936 -27.398 21.907 1.00 87.56 441 LEU A O 1
ATOM 3600 N N . LEU A 1 442 ? 9.022 -28.171 22.165 1.00 86.44 442 LEU A N 1
ATOM 3601 C CA . LEU A 1 442 ? 8.617 -29.331 22.959 1.00 86.44 442 LEU A CA 1
ATOM 3602 C C . LEU A 1 442 ? 8.006 -28.920 24.309 1.00 86.44 442 LEU A C 1
ATOM 3604 O O . LEU A 1 442 ? 6.992 -29.477 24.715 1.00 86.44 442 LEU A O 1
ATOM 3608 N N . ALA A 1 443 ? 8.611 -27.946 24.995 1.00 86.50 443 ALA A N 1
ATOM 3609 C CA . ALA A 1 443 ? 8.111 -27.452 26.277 1.00 86.50 443 ALA A CA 1
ATOM 3610 C C . ALA A 1 443 ? 6.795 -26.685 26.091 1.00 86.50 443 ALA A C 1
ATOM 3612 O O . ALA A 1 443 ? 5.851 -26.906 26.844 1.00 86.50 443 ALA A O 1
ATOM 3613 N N . ILE A 1 444 ? 6.716 -25.862 25.040 1.00 87.50 444 ILE A N 1
ATOM 3614 C CA . ILE A 1 444 ? 5.506 -25.110 24.696 1.00 87.50 444 ILE A CA 1
ATOM 3615 C C . ILE A 1 444 ? 4.353 -26.059 24.336 1.00 87.50 444 ILE A C 1
ATOM 3617 O O . ILE A 1 444 ? 3.240 -25.879 24.815 1.00 87.50 444 ILE A O 1
ATOM 3621 N N . ALA A 1 445 ? 4.600 -27.106 23.547 1.00 86.69 445 ALA A N 1
ATOM 3622 C CA . ALA A 1 445 ? 3.559 -28.063 23.182 1.00 86.69 445 ALA A CA 1
ATOM 3623 C C . ALA A 1 445 ? 3.026 -28.859 24.387 1.00 86.69 445 ALA A C 1
ATOM 3625 O O . ALA A 1 445 ? 1.825 -29.105 24.473 1.00 86.69 445 ALA A O 1
ATOM 3626 N N . LEU A 1 446 ? 3.897 -29.234 25.330 1.00 85.75 446 LEU A N 1
ATOM 3627 C CA . LEU A 1 446 ? 3.477 -29.891 26.572 1.00 85.75 446 LEU A CA 1
ATOM 3628 C C . LEU A 1 446 ? 2.633 -28.957 27.453 1.00 85.75 446 LEU A C 1
ATOM 3630 O O . LEU A 1 446 ? 1.647 -29.399 28.034 1.00 85.75 446 LEU A O 1
ATOM 3634 N N . GLU A 1 447 ? 2.988 -27.672 27.521 1.00 87.00 447 GLU A N 1
ATOM 3635 C CA . GLU A 1 447 ? 2.233 -26.641 28.249 1.00 87.00 447 GLU A CA 1
ATOM 3636 C C . GLU A 1 447 ? 0.868 -26.353 27.611 1.00 87.00 447 GLU A C 1
ATOM 3638 O O . GLU A 1 447 ? -0.111 -26.132 28.317 1.00 87.00 447 GLU A O 1
ATOM 3643 N N . LEU A 1 448 ? 0.778 -26.458 26.283 1.00 84.19 448 LEU A N 1
ATOM 3644 C CA . LEU A 1 448 ? -0.477 -26.418 25.527 1.00 84.19 448 LEU A CA 1
ATOM 3645 C C . LEU A 1 448 ? -1.283 -27.732 25.605 1.00 84.19 448 LEU A C 1
ATOM 3647 O O . LEU A 1 448 ? -2.327 -27.850 24.970 1.00 84.19 448 LEU A O 1
ATOM 3651 N N . GLY A 1 449 ? -0.827 -28.725 26.378 1.00 80.94 449 GLY A N 1
ATOM 3652 C CA . GLY A 1 449 ? -1.570 -29.958 26.652 1.00 80.94 449 GLY A CA 1
ATOM 3653 C C . GLY A 1 449 ? -1.445 -31.058 25.591 1.00 80.94 449 GLY A C 1
ATOM 3654 O O . GLY A 1 449 ? -2.165 -32.059 25.663 1.00 80.94 449 GLY A O 1
ATOM 3655 N N . PHE A 1 450 ? -0.533 -30.935 24.622 1.00 83.69 450 PHE A N 1
ATOM 3656 C CA . PHE A 1 450 ? -0.306 -31.984 23.626 1.00 83.69 450 PHE A CA 1
ATOM 3657 C C . PHE A 1 450 ? 0.428 -33.189 24.231 1.00 83.69 450 PHE A C 1
ATOM 3659 O O . PHE A 1 450 ? 1.455 -33.059 24.897 1.00 83.69 450 PHE A O 1
ATOM 3666 N N . LYS A 1 451 ? -0.061 -34.402 23.945 1.00 80.69 451 LYS A N 1
ATOM 3667 C CA . LYS A 1 451 ? 0.614 -35.655 24.318 1.00 80.69 451 LYS A CA 1
ATOM 3668 C C . LYS A 1 451 ? 1.637 -36.025 23.244 1.00 80.69 451 LYS A C 1
ATOM 3670 O O . LYS A 1 451 ? 1.259 -36.428 22.149 1.00 80.69 451 LYS A O 1
ATOM 3675 N N . LEU A 1 452 ? 2.923 -35.897 23.560 1.00 79.00 452 LEU A N 1
ATOM 3676 C CA . LEU A 1 452 ? 4.023 -36.093 22.610 1.00 79.00 452 LEU A CA 1
ATOM 3677 C C . LEU A 1 452 ? 4.919 -37.273 22.999 1.00 79.00 452 LEU A C 1
ATOM 3679 O O . LEU A 1 452 ? 5.135 -37.544 24.180 1.00 79.00 452 LEU A O 1
ATOM 3683 N N . SER A 1 453 ? 5.470 -37.963 21.996 1.00 72.25 453 SER A N 1
ATOM 3684 C CA . SER A 1 453 ? 6.482 -39.004 22.206 1.00 72.25 453 SER A CA 1
ATOM 3685 C C . SER A 1 453 ? 7.857 -38.380 22.476 1.00 72.25 453 SER A C 1
ATOM 3687 O O . SER A 1 453 ? 8.189 -37.308 21.965 1.00 72.25 453 SER A O 1
ATOM 3689 N N . THR A 1 454 ? 8.702 -39.070 23.244 1.00 64.06 454 THR A N 1
ATOM 3690 C CA . THR A 1 454 ? 10.051 -38.598 23.617 1.00 64.06 454 THR A CA 1
ATOM 3691 C C . THR A 1 454 ? 10.997 -38.397 22.419 1.00 64.06 454 THR A C 1
ATOM 3693 O O . THR A 1 454 ? 12.004 -37.701 22.552 1.00 64.06 454 THR A O 1
ATOM 3696 N N . ASN A 1 455 ? 10.653 -38.925 21.235 1.00 70.06 455 ASN A N 1
ATOM 3697 C CA . ASN A 1 455 ? 11.472 -38.890 20.016 1.00 70.06 455 ASN A CA 1
ATOM 3698 C C . ASN A 1 455 ? 10.927 -37.998 18.880 1.00 70.06 455 ASN A C 1
ATOM 3700 O O . ASN A 1 455 ? 11.497 -38.010 17.791 1.00 70.06 455 ASN A O 1
ATOM 3704 N N . CYS A 1 456 ? 9.884 -37.195 19.112 1.00 77.44 456 CYS A N 1
ATOM 3705 C CA . CYS A 1 456 ? 9.258 -36.355 18.077 1.00 77.44 456 CYS A CA 1
ATOM 3706 C C . CYS A 1 456 ? 10.256 -35.400 17.386 1.00 77.44 456 CYS A C 1
ATOM 3708 O O . CYS A 1 456 ? 11.071 -34.751 18.056 1.00 77.44 456 CYS A O 1
ATOM 3710 N N . LYS A 1 457 ? 10.248 -35.326 16.048 1.00 85.50 457 LYS A N 1
ATOM 3711 C CA . LYS A 1 457 ? 11.158 -34.457 15.271 1.00 85.50 457 LYS A CA 1
ATOM 3712 C C . LYS A 1 457 ? 10.726 -32.985 15.335 1.00 85.50 457 LYS A C 1
ATOM 3714 O O . LYS A 1 457 ? 9.590 -32.674 15.667 1.00 85.50 457 LYS A O 1
ATOM 3719 N N . LEU A 1 458 ? 11.648 -32.063 15.028 1.00 81.81 458 LEU A N 1
ATOM 3720 C CA . LEU A 1 458 ? 11.343 -30.623 15.014 1.00 81.81 458 LEU A CA 1
ATOM 3721 C C . LEU A 1 458 ? 10.252 -30.293 13.983 1.00 81.81 458 LEU A C 1
ATOM 3723 O O . LEU A 1 458 ? 9.302 -29.608 14.325 1.00 81.81 458 LEU A O 1
ATOM 3727 N N . GLU A 1 459 ? 10.350 -30.841 12.770 1.00 80.38 459 GLU A N 1
ATOM 3728 C CA . GLU A 1 459 ? 9.356 -30.638 11.703 1.00 80.38 459 GLU A CA 1
ATOM 3729 C C . GLU A 1 459 ? 7.947 -31.099 12.108 1.00 80.38 459 GLU A C 1
ATOM 3731 O O . GLU A 1 459 ? 6.971 -30.403 11.844 1.00 80.38 459 GLU A O 1
ATOM 3736 N N . GLU A 1 460 ? 7.833 -32.228 12.812 1.00 81.62 460 GLU A N 1
ATOM 3737 C CA . GLU A 1 460 ? 6.553 -32.746 13.315 1.00 81.62 460 GLU A CA 1
ATOM 3738 C C . GLU A 1 460 ? 5.926 -31.806 14.356 1.00 81.62 460 GLU A C 1
ATOM 3740 O O . GLU A 1 460 ? 4.728 -31.529 14.293 1.00 81.62 460 GLU A O 1
ATOM 3745 N N . LEU A 1 461 ? 6.735 -31.272 15.282 1.00 82.12 461 LEU A N 1
ATOM 3746 C CA . LEU A 1 461 ? 6.285 -30.282 16.268 1.00 82.12 461 LEU A CA 1
ATOM 3747 C C . LEU A 1 461 ? 5.810 -28.996 15.592 1.00 82.12 461 LEU A C 1
ATOM 3749 O O . LEU A 1 461 ? 4.770 -28.458 15.964 1.00 82.12 461 LEU A O 1
ATOM 3753 N N . THR A 1 462 ? 6.555 -28.519 14.597 1.00 80.44 462 THR A N 1
ATOM 3754 C CA . THR A 1 462 ? 6.214 -27.321 13.830 1.00 80.44 462 THR A CA 1
ATOM 3755 C C . THR A 1 462 ? 4.884 -27.490 13.100 1.00 80.44 462 THR A C 1
ATOM 3757 O O . THR A 1 462 ? 4.025 -26.619 13.200 1.00 80.44 462 THR A O 1
ATOM 3760 N N . ILE A 1 463 ? 4.669 -28.614 12.408 1.00 78.75 463 ILE A N 1
ATOM 3761 C CA . ILE A 1 463 ? 3.405 -28.889 11.707 1.00 78.75 463 ILE A CA 1
ATOM 3762 C C . ILE A 1 463 ? 2.245 -28.940 12.706 1.00 78.75 463 ILE A C 1
ATOM 3764 O O . ILE A 1 463 ? 1.237 -28.262 12.511 1.00 78.75 463 ILE A O 1
ATOM 3768 N N . LEU A 1 464 ? 2.404 -29.681 13.802 1.00 81.62 464 LEU A N 1
ATOM 3769 C CA . LEU A 1 464 ? 1.364 -29.860 14.814 1.00 81.62 464 LEU A CA 1
ATOM 3770 C C . LEU A 1 464 ? 0.942 -28.535 15.465 1.00 81.62 464 LEU A C 1
ATOM 3772 O O . LEU A 1 464 ? -0.246 -28.256 15.607 1.00 81.62 464 LEU A O 1
ATOM 3776 N N . LEU A 1 465 ? 1.911 -27.698 15.827 1.00 79.19 465 LEU A N 1
ATOM 3777 C CA . LEU A 1 465 ? 1.646 -26.415 16.468 1.00 79.19 465 LEU A CA 1
ATOM 3778 C C . LEU A 1 465 ? 1.222 -25.322 15.475 1.00 79.19 465 LEU A C 1
ATOM 3780 O O . LEU A 1 465 ? 0.524 -24.400 15.885 1.00 79.19 465 LEU A O 1
ATOM 3784 N N . SER A 1 466 ? 1.567 -25.424 14.185 1.00 74.12 466 SER A N 1
ATOM 3785 C CA . SER A 1 466 ? 1.195 -24.422 13.167 1.00 74.12 466 SER A CA 1
ATOM 3786 C C . SER A 1 466 ? -0.318 -24.234 12.998 1.00 74.12 466 SER A C 1
ATOM 3788 O O . SER A 1 466 ? -0.766 -23.147 12.639 1.00 74.12 466 SER A O 1
ATOM 3790 N N . GLY A 1 467 ? -1.114 -25.269 13.291 1.00 65.94 467 GLY A N 1
ATOM 3791 C CA . GLY A 1 467 ? -2.578 -25.201 13.270 1.00 65.94 467 GLY A CA 1
ATOM 3792 C C . GLY A 1 467 ? -3.201 -24.619 14.544 1.00 65.94 467 GLY A C 1
ATOM 3793 O O . GLY A 1 467 ? -4.388 -24.287 14.551 1.00 65.94 467 GLY A O 1
ATOM 3794 N N . HIS A 1 468 ? -2.426 -24.482 15.624 1.00 78.00 468 HIS A N 1
ATOM 3795 C CA . HIS A 1 468 ? -2.916 -24.003 16.911 1.00 78.00 468 HIS A CA 1
ATOM 3796 C C . HIS A 1 468 ? -3.075 -22.477 16.909 1.00 78.00 468 HIS A C 1
ATOM 3798 O O . HIS A 1 468 ? -2.240 -21.757 16.365 1.00 78.00 468 HIS A O 1
ATOM 3804 N N . LYS A 1 469 ? -4.117 -21.953 17.571 1.00 70.69 469 LYS A N 1
ATOM 3805 C CA . LYS A 1 469 ? -4.406 -20.505 17.607 1.00 70.69 469 LYS A CA 1
ATOM 3806 C C . LYS A 1 469 ? -3.253 -19.668 18.183 1.00 70.69 469 LYS A C 1
ATOM 3808 O O . LYS A 1 469 ? -3.066 -18.544 17.744 1.00 70.69 469 LYS A O 1
ATOM 3813 N N . ALA A 1 470 ? -2.434 -20.242 19.070 1.00 71.94 470 ALA A N 1
ATOM 3814 C CA . ALA A 1 470 ? -1.202 -19.617 19.576 1.00 71.94 470 ALA A CA 1
ATOM 3815 C C . ALA A 1 470 ? -0.154 -19.298 18.504 1.00 71.94 470 ALA A C 1
ATOM 3817 O O . ALA A 1 470 ? 0.647 -18.386 18.667 1.00 71.94 470 ALA A O 1
ATOM 3818 N N . PHE A 1 471 ? -0.176 -20.036 17.399 1.00 71.31 471 PHE A N 1
ATOM 3819 C CA . PHE A 1 471 ? 0.733 -19.861 16.272 1.00 71.31 471 PHE A CA 1
ATOM 3820 C C . PHE A 1 471 ? -0.022 -19.483 14.988 1.00 71.31 471 PHE A C 1
ATOM 3822 O O . PHE A 1 471 ? 0.581 -19.422 13.912 1.00 71.31 471 PHE A O 1
ATOM 3829 N N . LYS A 1 472 ? -1.332 -19.179 15.091 1.00 63.25 472 LYS A N 1
ATOM 3830 C CA . LYS A 1 472 ? -2.069 -18.496 14.025 1.00 63.25 472 LYS A CA 1
ATOM 3831 C C . LYS A 1 472 ? -1.511 -17.086 13.932 1.00 63.25 472 LYS A C 1
ATOM 3833 O O . LYS A 1 472 ? -1.687 -16.261 14.818 1.00 63.25 472 LYS A O 1
ATOM 3838 N N . ASN A 1 473 ? -0.771 -16.863 12.860 1.00 53.28 473 ASN A N 1
ATOM 3839 C CA . ASN A 1 473 ? -0.025 -15.640 12.638 1.00 53.28 473 ASN A CA 1
ATOM 3840 C C . ASN A 1 473 ? -0.983 -14.455 12.478 1.00 53.28 473 ASN A C 1
ATOM 3842 O O . ASN A 1 473 ? -1.645 -14.376 11.450 1.00 53.28 473 ASN A O 1
ATOM 3846 N N . ILE A 1 474 ? -1.020 -13.550 13.454 1.00 56.16 474 ILE A N 1
ATOM 3847 C CA . ILE A 1 474 ? -1.590 -12.212 13.271 1.00 56.16 474 ILE A CA 1
ATOM 3848 C C . ILE A 1 474 ? -0.420 -11.291 12.926 1.00 56.16 474 ILE A C 1
ATOM 3850 O O . ILE A 1 474 ? 0.588 -11.270 13.644 1.00 56.16 474 ILE A O 1
ATOM 3854 N N . SER A 1 475 ? -0.497 -10.591 11.797 1.00 64.31 475 SER A N 1
ATOM 3855 C CA . SER A 1 475 ? 0.560 -9.650 11.406 1.00 64.31 475 SER A CA 1
ATOM 3856 C C . SER A 1 475 ? 0.588 -8.446 12.358 1.00 64.31 475 SER A C 1
ATOM 3858 O O . SER A 1 475 ? -0.410 -8.116 13.005 1.00 64.31 475 SER A O 1
ATOM 3860 N N . LYS A 1 476 ? 1.729 -7.750 12.465 1.00 69.75 476 LYS A N 1
ATOM 3861 C CA . LYS A 1 476 ? 1.792 -6.497 13.246 1.00 69.75 476 LYS A CA 1
ATOM 3862 C C . LYS A 1 476 ? 0.761 -5.468 12.763 1.00 69.75 476 LYS A C 1
ATOM 3864 O O . LYS A 1 476 ? 0.210 -4.736 13.580 1.00 69.75 476 LYS A O 1
ATOM 3869 N N . LEU A 1 477 ? 0.488 -5.455 11.460 1.00 71.88 477 LEU A N 1
ATOM 3870 C CA . LEU A 1 477 ? -0.480 -4.563 10.840 1.00 71.88 477 LEU A CA 1
ATOM 3871 C C . LEU A 1 477 ? -1.926 -4.912 11.223 1.00 71.88 477 LEU A C 1
ATOM 3873 O O . LEU A 1 477 ? -2.702 -4.026 11.568 1.00 71.88 477 LEU A O 1
ATOM 3877 N N . GLU A 1 478 ? -2.279 -6.199 11.235 1.00 66.06 478 GLU A N 1
ATOM 3878 C CA . GLU A 1 478 ? -3.599 -6.659 11.689 1.00 66.06 478 GLU A CA 1
ATOM 3879 C C . GLU A 1 478 ? -3.835 -6.326 13.166 1.00 66.06 478 GLU A C 1
ATOM 3881 O O . GLU A 1 478 ? -4.918 -5.868 13.526 1.00 66.06 478 GLU A O 1
ATOM 3886 N N . LYS A 1 479 ? -2.812 -6.489 14.019 1.00 67.69 479 LYS A N 1
ATOM 3887 C CA . LYS A 1 479 ? -2.895 -6.084 15.432 1.00 67.69 479 LYS A CA 1
ATOM 3888 C C . LYS A 1 479 ? -3.174 -4.583 15.562 1.00 67.69 479 LYS A C 1
ATOM 3890 O O . LYS A 1 479 ? -4.083 -4.193 16.287 1.00 67.69 479 LYS A O 1
ATOM 3895 N N . LEU A 1 480 ? -2.460 -3.760 14.796 1.00 71.38 480 LEU A N 1
ATOM 3896 C CA . LEU A 1 480 ? -2.678 -2.315 14.761 1.00 71.38 480 LEU A CA 1
ATOM 3897 C C . LEU A 1 480 ? -4.096 -1.955 14.275 1.00 71.38 480 LEU A C 1
ATOM 3899 O O . LEU A 1 480 ? -4.742 -1.079 14.842 1.00 71.38 480 LEU A O 1
ATOM 3903 N N . ALA A 1 481 ? -4.621 -2.642 13.257 1.00 67.81 481 ALA A N 1
ATOM 3904 C CA . ALA A 1 481 ? -5.977 -2.402 12.757 1.00 67.81 481 ALA A CA 1
ATOM 3905 C C . ALA A 1 481 ? -7.061 -2.719 13.808 1.00 67.81 481 ALA A C 1
ATOM 3907 O O . ALA A 1 481 ? -8.063 -1.999 13.898 1.00 67.81 481 ALA A O 1
ATOM 3908 N N . ILE A 1 482 ? -6.843 -3.753 14.631 1.00 65.19 482 ILE A N 1
ATOM 3909 C CA . ILE A 1 482 ? -7.697 -4.094 15.781 1.00 65.19 482 ILE A CA 1
ATOM 3910 C C . ILE A 1 482 ? -7.630 -2.993 16.847 1.00 65.19 482 ILE A C 1
ATOM 3912 O O . ILE A 1 482 ? -8.676 -2.532 17.306 1.00 65.19 482 ILE A O 1
ATOM 3916 N N . ASP A 1 483 ? -6.432 -2.509 17.193 1.00 65.12 483 ASP A N 1
ATOM 3917 C CA . ASP A 1 483 ? -6.244 -1.448 18.199 1.00 65.12 483 ASP A CA 1
ATOM 3918 C C . ASP A 1 483 ? -7.006 -0.159 17.833 1.00 65.12 483 ASP A C 1
ATOM 3920 O O . ASP A 1 483 ? -7.502 0.568 18.703 1.00 65.12 483 ASP A O 1
ATOM 3924 N N . TYR A 1 484 ? -7.152 0.106 16.532 1.00 68.69 484 TYR A N 1
ATOM 3925 C CA . TYR A 1 484 ? -7.874 1.262 16.006 1.00 68.69 484 TYR A CA 1
ATOM 3926 C C . TYR A 1 484 ? -9.358 1.010 15.707 1.00 68.69 484 TYR A C 1
ATOM 3928 O O . TYR A 1 484 ? -10.069 1.981 15.422 1.00 68.69 484 TYR A O 1
ATOM 3936 N N . GLY A 1 485 ? -9.840 -0.230 15.851 1.00 61.75 485 GLY A N 1
ATOM 3937 C CA . GLY A 1 485 ? -11.243 -0.619 15.676 1.00 61.75 485 GLY A CA 1
ATOM 3938 C C . GLY A 1 485 ? -11.718 -0.657 14.220 1.00 61.75 485 GLY A C 1
ATOM 3939 O O . GLY A 1 485 ? -12.912 -0.501 13.976 1.00 61.75 485 GLY A O 1
ATOM 3940 N N . LEU A 1 486 ? -10.796 -0.815 13.264 1.00 64.44 486 LEU A N 1
ATOM 3941 C CA . LEU A 1 486 ? -11.104 -0.941 11.830 1.00 64.44 486 LEU A CA 1
ATOM 3942 C C . LEU A 1 486 ? -11.505 -2.365 11.448 1.00 64.44 486 LEU A C 1
ATOM 3944 O O . LEU A 1 486 ? -12.288 -2.573 10.527 1.00 64.44 486 LEU A O 1
ATOM 3948 N N . VAL A 1 487 ? -10.995 -3.337 12.198 1.00 64.19 487 VAL A N 1
ATOM 3949 C CA . VAL A 1 487 ? -11.448 -4.722 12.170 1.00 64.19 487 VAL A CA 1
ATOM 3950 C C . VAL A 1 487 ? -11.942 -5.041 13.567 1.00 64.19 487 VAL A C 1
ATOM 3952 O O . VAL A 1 487 ? -11.253 -4.775 14.552 1.00 64.19 487 VAL A O 1
ATOM 3955 N N . CYS A 1 488 ? -13.149 -5.588 13.664 1.00 59.41 488 CYS A N 1
ATOM 3956 C CA . CYS A 1 488 ? -13.667 -5.999 14.956 1.00 59.41 488 CYS A CA 1
ATOM 3957 C C . CYS A 1 488 ? -12.923 -7.235 15.444 1.00 59.41 488 CYS A C 1
ATOM 3959 O O . CYS A 1 488 ? -12.757 -8.209 14.707 1.00 59.41 488 CYS A O 1
ATOM 3961 N N . GLY A 1 489 ? -12.476 -7.178 16.696 1.00 60.88 489 GLY A N 1
ATOM 3962 C CA . GLY A 1 489 ? -11.821 -8.291 17.356 1.00 60.88 489 GLY A CA 1
ATOM 3963 C C . GLY A 1 489 ? -12.761 -9.485 17.535 1.00 60.88 489 GLY A C 1
ATOM 3964 O O . GLY A 1 489 ? -13.961 -9.454 17.241 1.00 60.88 489 GLY A O 1
ATOM 3965 N N . GLN A 1 490 ? -12.221 -10.579 18.058 1.00 60.06 490 GLN A N 1
ATOM 3966 C CA . GLN A 1 490 ? -13.027 -11.754 18.371 1.00 60.06 490 GLN A CA 1
ATOM 3967 C C . GLN A 1 490 ? -14.162 -11.385 19.349 1.00 60.06 490 GLN A C 1
ATOM 3969 O O . GLN A 1 490 ? -13.954 -10.672 20.326 1.00 60.06 490 GLN A O 1
ATOM 3974 N N . ASN A 1 491 ? -15.373 -11.889 19.085 1.00 66.94 491 ASN A N 1
ATOM 3975 C CA . ASN A 1 491 ? -16.609 -11.558 19.818 1.00 66.94 491 ASN A CA 1
ATOM 3976 C C . ASN A 1 491 ? -17.050 -10.091 19.759 1.00 66.94 491 ASN A C 1
ATOM 3978 O O . ASN A 1 491 ? -17.918 -9.685 20.532 1.00 66.94 491 ASN A O 1
ATOM 3982 N N . GLU A 1 492 ? -16.528 -9.320 18.815 1.00 73.56 492 GLU A N 1
ATOM 3983 C CA . GLU A 1 492 ? -17.039 -7.995 18.500 1.00 73.56 492 GLU A CA 1
ATOM 3984 C C . GLU A 1 492 ? -17.902 -8.027 17.236 1.00 73.56 492 GLU A C 1
ATOM 3986 O O . GLU A 1 492 ? -17.825 -8.937 16.406 1.00 73.56 492 GLU A O 1
ATOM 3991 N N . ILE A 1 493 ? -18.777 -7.035 17.121 1.00 68.00 493 ILE A N 1
ATOM 3992 C CA . ILE A 1 493 ? -19.579 -6.742 15.940 1.00 68.00 493 ILE A CA 1
ATOM 3993 C C . ILE A 1 493 ? -19.465 -5.263 15.620 1.00 68.00 493 ILE A C 1
ATOM 3995 O O . ILE A 1 493 ? -19.550 -4.409 16.507 1.00 68.00 493 ILE A O 1
ATOM 3999 N N . PHE A 1 494 ? -19.301 -4.967 14.337 1.00 66.44 494 PHE A N 1
ATOM 4000 C CA . PHE A 1 494 ? -19.323 -3.597 13.862 1.00 66.44 494 PHE A CA 1
ATOM 4001 C C . PHE A 1 494 ? -20.764 -3.094 13.892 1.00 66.44 494 PHE A C 1
ATOM 4003 O O . PHE A 1 494 ? -21.660 -3.730 13.331 1.00 66.44 494 PHE A O 1
ATOM 4010 N N . LYS A 1 495 ? -21.003 -1.964 14.557 1.00 56.62 495 LYS A N 1
ATOM 4011 C CA . LYS A 1 495 ? -22.291 -1.268 14.513 1.00 56.62 495 LYS A CA 1
ATOM 4012 C C . LYS A 1 495 ? -22.067 0.160 14.039 1.00 56.62 495 LYS A C 1
ATOM 4014 O O . LYS A 1 495 ? -21.230 0.879 14.579 1.00 56.62 495 LYS A O 1
ATOM 4019 N N . THR A 1 496 ? -22.890 0.587 13.087 1.00 49.78 496 THR A N 1
ATOM 4020 C CA . THR A 1 496 ? -23.034 1.997 12.687 1.00 49.78 496 THR A CA 1
ATOM 4021 C C . THR A 1 496 ? -23.770 2.825 13.739 1.00 49.78 496 THR A C 1
ATOM 4023 O O . THR A 1 496 ? -23.742 4.048 13.698 1.00 49.78 496 THR A O 1
ATOM 4026 N N . CYS A 1 497 ? -24.430 2.156 14.689 1.00 54.72 497 CYS A N 1
ATOM 4027 C CA . CYS A 1 497 ? -25.047 2.784 15.842 1.00 54.72 497 CYS A CA 1
ATOM 4028 C C . CYS A 1 497 ? -25.021 1.855 17.058 1.00 54.72 497 CYS A C 1
ATOM 4030 O O . CYS A 1 497 ? -25.854 0.956 17.194 1.00 54.72 497 CYS A O 1
ATOM 4032 N N . GLY A 1 498 ? -24.029 2.035 17.926 1.00 67.50 498 GLY A N 1
ATOM 4033 C CA . GLY A 1 498 ? -23.895 1.341 19.200 1.00 67.50 498 GLY A CA 1
ATOM 4034 C C . GLY A 1 498 ? -23.922 2.294 20.393 1.00 67.50 498 GLY A C 1
ATOM 4035 O O . GLY A 1 498 ? -23.897 3.516 20.252 1.00 67.50 498 GLY A O 1
ATOM 4036 N N . SER A 1 499 ? -24.016 1.702 21.583 1.00 74.62 499 SER A N 1
ATOM 4037 C CA . SER A 1 499 ? -24.022 2.437 22.846 1.00 74.62 499 SER A CA 1
ATOM 4038 C C . SER A 1 499 ? -22.614 2.957 23.165 1.00 74.62 499 SER A C 1
ATOM 4040 O O . SER A 1 499 ? -21.684 2.150 23.214 1.00 74.62 499 SER A O 1
ATOM 4042 N N . PRO A 1 500 ? -22.426 4.256 23.459 1.00 67.56 500 PRO A N 1
ATOM 4043 C CA . PRO A 1 500 ? -21.134 4.810 23.863 1.00 67.56 500 PRO A CA 1
ATOM 4044 C C . PRO A 1 500 ? -20.703 4.317 25.248 1.00 67.56 500 PRO A C 1
ATOM 4046 O O . PRO A 1 500 ? -19.547 4.485 25.633 1.00 67.56 500 PRO A O 1
ATOM 4049 N N . CYS A 1 501 ? -21.616 3.716 26.012 1.00 73.81 501 CYS A N 1
ATOM 4050 C CA . CYS A 1 501 ? -21.320 3.207 27.337 1.00 73.81 501 CYS A CA 1
ATOM 4051 C C . CYS A 1 501 ? -20.737 1.800 27.235 1.00 73.81 501 CYS A C 1
ATOM 4053 O O . CYS A 1 501 ? -21.436 0.815 26.984 1.00 73.81 501 CYS A O 1
ATOM 4055 N N . ILE A 1 502 ? -19.427 1.725 27.439 1.00 72.31 502 ILE A N 1
ATOM 4056 C CA . ILE A 1 502 ? -18.662 0.486 27.384 1.00 72.31 502 ILE A CA 1
ATOM 4057 C C . ILE A 1 502 ? -18.948 -0.329 28.650 1.00 72.31 502 ILE A C 1
ATOM 4059 O O . ILE A 1 502 ? -18.693 0.132 29.762 1.00 72.31 502 ILE A O 1
ATOM 4063 N N . SER A 1 503 ? -19.457 -1.550 28.475 1.00 74.81 503 SER A N 1
ATOM 4064 C CA . SER A 1 503 ? -19.558 -2.532 29.560 1.00 74.81 503 SER A CA 1
ATOM 4065 C C . SER A 1 503 ? -18.239 -3.292 29.671 1.00 74.81 503 SER A C 1
ATOM 4067 O O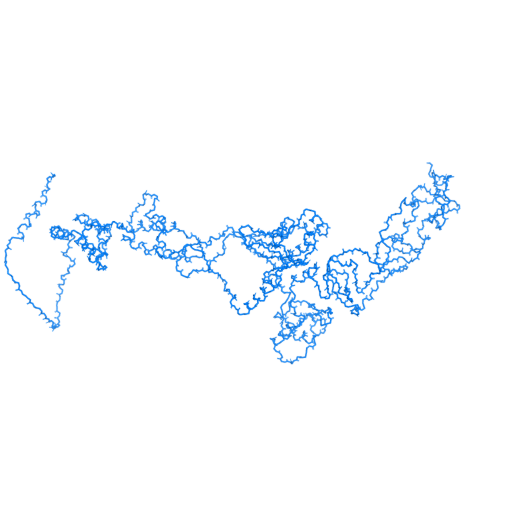 . SER A 1 503 ? -17.771 -3.857 28.679 1.00 74.81 503 SER A O 1
ATOM 4069 N N . THR A 1 504 ? -17.637 -3.295 30.857 1.00 79.31 504 THR A N 1
ATOM 4070 C CA . THR A 1 504 ? -16.420 -4.052 31.163 1.00 79.31 504 THR A CA 1
ATOM 4071 C C . THR A 1 504 ? -16.656 -5.048 32.290 1.00 79.31 504 THR A C 1
ATOM 4073 O O . THR A 1 504 ? -17.659 -4.964 32.998 1.00 79.31 504 THR A O 1
ATOM 4076 N N . CYS A 1 505 ? -15.715 -5.964 32.516 1.00 76.00 505 CYS A N 1
ATOM 4077 C CA . CYS A 1 505 ? -15.797 -6.924 33.618 1.00 76.00 505 CYS A CA 1
ATOM 4078 C C . CYS A 1 505 ? -16.015 -6.283 34.996 1.00 76.00 505 CYS A C 1
ATOM 4080 O O . CYS A 1 505 ? -16.628 -6.893 35.864 1.00 76.00 505 CYS A O 1
ATOM 4082 N N . THR A 1 506 ? -15.546 -5.047 35.203 1.00 70.62 506 THR A N 1
ATOM 4083 C CA . THR A 1 506 ? -15.678 -4.336 36.490 1.00 70.62 506 THR A CA 1
ATOM 4084 C C . THR A 1 506 ? -16.749 -3.250 36.485 1.00 70.62 506 THR A C 1
ATOM 4086 O O . THR A 1 506 ? -16.928 -2.563 37.493 1.00 70.62 506 THR A O 1
ATOM 4089 N N . TYR A 1 507 ? -17.410 -3.023 35.349 1.00 72.38 507 TYR A N 1
ATOM 4090 C CA . TYR A 1 507 ? -18.313 -1.896 35.185 1.00 72.38 507 TYR A CA 1
ATOM 4091 C C . TYR A 1 507 ? -19.429 -2.206 34.197 1.00 72.38 507 TYR A C 1
ATOM 4093 O O . TYR A 1 507 ? -19.200 -2.372 33.000 1.00 72.38 507 TYR A O 1
ATOM 4101 N N . LYS A 1 508 ? -20.658 -2.186 34.705 1.00 75.56 508 LYS A N 1
ATOM 4102 C CA . LYS A 1 508 ? -21.867 -2.204 33.896 1.00 75.56 508 LYS A CA 1
ATOM 4103 C C . LYS A 1 508 ? -22.578 -0.857 34.071 1.00 75.56 508 LYS A C 1
ATOM 4105 O O . LYS A 1 508 ? -22.958 -0.539 35.194 1.00 75.56 508 LYS A O 1
ATOM 4110 N N . PRO A 1 509 ? -22.707 -0.036 33.019 1.00 67.50 509 PRO A N 1
ATOM 4111 C CA . PRO A 1 509 ? -23.404 1.242 33.117 1.00 67.50 509 PRO A CA 1
ATOM 4112 C C . PRO A 1 509 ? -24.916 1.021 33.295 1.00 67.50 509 PRO A C 1
ATOM 4114 O O . PRO A 1 509 ? -25.559 0.469 32.405 1.00 67.50 509 PRO A O 1
ATOM 4117 N N . ASP A 1 510 ? -25.480 1.477 34.420 1.00 63.06 510 ASP A N 1
ATOM 4118 C CA . ASP A 1 510 ? -26.928 1.409 34.704 1.00 63.06 510 ASP A CA 1
ATOM 4119 C C . ASP A 1 510 ? -27.739 2.449 33.915 1.00 63.06 510 ASP A C 1
ATOM 4121 O O . ASP A 1 510 ? -28.900 2.230 33.574 1.00 63.06 510 ASP A O 1
ATOM 4125 N N . ILE A 1 511 ? -27.120 3.591 33.606 1.00 63.03 511 ILE A N 1
ATOM 4126 C CA . ILE A 1 511 ? -27.713 4.679 32.829 1.00 63.03 511 ILE A CA 1
ATOM 4127 C C . ILE A 1 511 ? -26.730 5.033 31.722 1.00 63.03 511 ILE A C 1
ATOM 4129 O O . ILE A 1 511 ? -25.584 5.395 31.989 1.00 63.03 511 ILE A O 1
ATOM 4133 N N . CYS A 1 512 ? -27.183 4.934 30.475 1.00 63.88 512 CYS A N 1
ATOM 4134 C CA . CYS A 1 512 ? -26.410 5.348 29.318 1.00 63.88 512 CYS A CA 1
ATOM 4135 C C . CYS A 1 512 ? -27.103 6.497 28.595 1.00 63.88 512 CYS A C 1
ATOM 4137 O O . CYS A 1 512 ? -28.318 6.472 28.396 1.00 63.88 512 CYS A O 1
ATOM 4139 N N . ILE A 1 513 ? -26.325 7.494 28.175 1.00 67.44 513 ILE A N 1
ATOM 4140 C CA . ILE A 1 513 ? -26.829 8.525 27.270 1.00 67.44 513 ILE A CA 1
ATOM 4141 C C . ILE A 1 513 ? -27.255 7.866 25.953 1.00 67.44 513 ILE A C 1
ATOM 4143 O O . ILE A 1 513 ? -26.510 7.071 25.383 1.00 67.44 513 ILE A O 1
ATOM 4147 N N . ALA A 1 514 ? -28.449 8.204 25.459 1.00 61.19 514 ALA A N 1
ATOM 4148 C CA . ALA A 1 514 ? -28.972 7.731 24.175 1.00 61.19 514 ALA A CA 1
ATOM 4149 C C . ALA A 1 514 ? -28.283 8.449 22.999 1.00 61.19 514 ALA A C 1
ATOM 4151 O O . ALA A 1 514 ? -28.920 9.084 22.163 1.00 61.19 514 ALA A O 1
ATOM 4152 N N . MET A 1 515 ? -26.954 8.398 22.981 1.00 59.22 515 MET A N 1
ATOM 4153 C CA . MET A 1 515 ? -26.114 8.887 21.901 1.00 59.22 515 MET A CA 1
ATOM 4154 C C . MET A 1 515 ? -25.656 7.684 21.082 1.00 59.22 515 MET A C 1
ATOM 4156 O O . MET A 1 515 ? -25.462 6.597 21.615 1.00 59.22 515 MET A O 1
ATOM 4160 N N . CYS A 1 516 ? -25.523 7.869 19.779 1.00 56.25 516 CYS A N 1
ATOM 4161 C CA . CYS A 1 516 ? -25.144 6.820 18.848 1.00 56.25 516 CYS A CA 1
ATOM 4162 C C . CYS A 1 516 ? -23.644 6.946 18.557 1.00 56.25 516 CYS A C 1
ATOM 4164 O O . CYS A 1 516 ? -23.204 8.013 18.126 1.00 56.25 516 CYS A O 1
ATOM 4166 N N . SER A 1 517 ? -22.856 5.899 18.812 1.00 57.62 517 SER A N 1
ATOM 4167 C CA . SER A 1 517 ? -21.450 5.837 18.398 1.00 57.62 517 SER A CA 1
ATOM 4168 C C . SER A 1 517 ? -21.229 4.726 17.373 1.00 57.62 517 SER A C 1
ATOM 4170 O O . SER A 1 517 ? -21.774 3.631 17.494 1.00 57.62 517 SER A O 1
ATOM 4172 N N . THR A 1 518 ? -20.424 5.007 16.352 1.00 52.53 518 THR A N 1
ATOM 4173 C CA . THR A 1 518 ? -20.008 4.022 15.344 1.00 52.53 518 THR A CA 1
ATOM 4174 C C . THR A 1 518 ? -18.742 3.305 15.812 1.00 52.53 518 THR A C 1
ATOM 4176 O O . THR A 1 518 ? -17.841 3.950 16.350 1.00 52.53 518 THR A O 1
ATOM 4179 N N . GLY A 1 519 ? -18.650 1.988 15.611 1.00 65.12 519 GLY A N 1
ATOM 4180 C CA . GLY A 1 519 ? -17.440 1.215 15.911 1.00 65.12 519 GLY A CA 1
ATOM 4181 C C . GLY A 1 519 ? -17.684 -0.267 16.203 1.00 65.12 519 GLY A C 1
ATOM 4182 O O . GLY A 1 519 ? -18.759 -0.806 15.934 1.00 65.12 519 GLY A O 1
ATOM 4183 N N . CYS A 1 520 ? -16.671 -0.929 16.767 1.00 73.94 520 CYS A N 1
ATOM 4184 C CA . CYS A 1 520 ? -16.740 -2.323 17.201 1.00 73.94 520 CYS A CA 1
ATOM 4185 C C . CYS A 1 520 ? -17.241 -2.443 18.646 1.00 73.94 520 CYS A C 1
ATOM 4187 O O . CYS A 1 520 ? -16.658 -1.900 19.592 1.00 73.94 520 CYS A O 1
ATOM 4189 N N . PHE A 1 521 ? -18.332 -3.187 18.816 1.00 77.06 521 PHE A N 1
ATOM 4190 C CA . PHE A 1 521 ? -18.995 -3.421 20.096 1.00 77.06 521 PHE A CA 1
ATOM 4191 C C . PHE A 1 521 ? -18.971 -4.903 20.428 1.00 77.06 521 PHE A C 1
ATOM 4193 O O . PHE A 1 521 ? -19.146 -5.731 19.537 1.00 77.06 521 PHE A O 1
ATOM 4200 N N . CYS A 1 522 ? -18.823 -5.250 21.707 1.00 79.62 522 CYS A N 1
ATOM 4201 C CA . CYS A 1 522 ? -18.971 -6.639 22.124 1.00 79.62 522 CYS A CA 1
ATOM 4202 C C . CYS A 1 522 ? -20.345 -7.181 21.697 1.00 79.62 522 CYS A C 1
ATOM 4204 O O . CYS A 1 522 ? -21.362 -6.476 21.757 1.00 79.62 522 CYS A O 1
ATOM 4206 N N . LYS A 1 523 ? -20.366 -8.437 21.244 1.00 80.69 523 LYS A N 1
ATOM 4207 C CA . LYS A 1 523 ? -21.600 -9.190 21.000 1.00 80.69 523 LYS A CA 1
ATOM 4208 C C . LYS A 1 523 ? -22.446 -9.230 22.269 1.00 80.69 523 LYS A C 1
ATOM 4210 O O . LYS A 1 523 ? -21.949 -9.078 23.382 1.00 80.69 523 LYS A O 1
ATOM 4215 N N . GLU A 1 524 ? -23.740 -9.446 22.096 1.00 79.00 524 GLU A N 1
ATOM 4216 C CA . GLU A 1 524 ? -24.651 -9.590 23.226 1.00 79.00 524 GLU A CA 1
ATOM 4217 C C . GLU A 1 524 ? -24.185 -10.727 24.157 1.00 79.00 524 GLU A C 1
ATOM 4219 O O . GLU A 1 524 ? -23.805 -11.799 23.688 1.00 79.00 524 GLU A O 1
ATOM 4224 N N . GLY A 1 525 ? -24.136 -10.464 25.467 1.00 73.31 525 GLY A N 1
ATOM 4225 C CA . GLY A 1 525 ? -23.585 -11.387 26.474 1.00 73.31 525 GLY A CA 1
ATOM 4226 C C . GLY A 1 525 ? -22.071 -11.282 26.726 1.00 73.31 525 GLY A C 1
ATOM 4227 O O . GLY A 1 525 ? -21.574 -11.916 27.658 1.00 73.31 525 GLY A O 1
ATOM 4228 N N . TYR A 1 526 ? -21.345 -10.461 25.958 1.00 81.69 526 TYR A N 1
ATOM 4229 C CA . TYR A 1 526 ? -19.908 -10.221 26.124 1.00 81.69 526 TYR A CA 1
ATOM 4230 C C . TYR A 1 526 ? -19.631 -8.817 26.676 1.00 81.69 526 TYR A C 1
ATOM 4232 O O . TYR A 1 526 ? -20.311 -7.848 26.333 1.00 81.69 526 TYR A O 1
ATOM 4240 N N . VAL A 1 527 ? -18.598 -8.702 27.508 1.00 82.19 527 VAL A N 1
ATOM 4241 C CA . VAL A 1 527 ? -18.102 -7.447 28.086 1.00 82.19 527 VAL A CA 1
ATOM 4242 C C . VAL A 1 527 ? -16.599 -7.322 27.868 1.00 82.19 527 VAL A C 1
ATOM 4244 O O . VAL A 1 527 ? -15.887 -8.313 27.716 1.00 82.19 527 VAL A O 1
ATOM 4247 N N . ARG A 1 528 ? -16.098 -6.088 27.827 1.00 79.50 528 ARG A N 1
ATOM 4248 C CA . ARG A 1 528 ? -14.663 -5.840 27.663 1.00 79.50 528 ARG A CA 1
ATOM 4249 C C . ARG A 1 528 ? -13.900 -6.225 28.929 1.00 79.50 528 ARG A C 1
ATOM 4251 O O . ARG A 1 528 ? -14.300 -5.869 30.034 1.00 79.50 528 ARG A O 1
ATOM 4258 N N . GLU A 1 529 ? -12.764 -6.887 28.783 1.00 74.25 529 GLU A N 1
ATOM 4259 C CA . GLU A 1 529 ? -11.925 -7.292 29.918 1.00 74.25 529 GLU A CA 1
ATOM 4260 C C . GLU A 1 529 ? -11.473 -6.090 30.774 1.00 74.25 529 GLU A C 1
ATOM 4262 O O . GLU A 1 529 ? -11.477 -6.140 32.003 1.00 74.25 529 GLU A O 1
ATOM 4267 N N . SER A 1 530 ? -11.136 -4.961 30.140 1.00 68.19 530 SER A N 1
ATOM 4268 C CA . SER A 1 530 ? -10.702 -3.744 30.838 1.00 68.19 530 SER A CA 1
ATOM 4269 C C . SER A 1 530 ? -11.106 -2.463 30.107 1.00 68.19 530 SER A C 1
ATOM 4271 O O . SER A 1 530 ? -11.543 -2.492 28.959 1.00 68.19 530 SER A O 1
ATOM 4273 N N . ASN A 1 531 ? -10.915 -1.311 30.756 1.00 62.59 531 ASN A N 1
ATOM 4274 C CA . ASN A 1 531 ? -11.167 0.006 30.156 1.00 62.59 531 ASN A CA 1
ATOM 4275 C C . ASN A 1 531 ? -10.093 0.434 29.133 1.00 62.59 531 ASN A C 1
ATOM 4277 O O . ASN A 1 531 ? -10.190 1.531 28.584 1.00 62.59 531 ASN A O 1
ATOM 4281 N N . LYS A 1 532 ? -9.051 -0.377 28.898 1.00 56.72 532 LYS A N 1
ATOM 4282 C CA . LYS A 1 532 ? -8.050 -0.081 27.867 1.00 56.72 532 LYS A CA 1
ATOM 4283 C C . LYS A 1 532 ? -8.691 -0.184 26.481 1.00 56.72 532 LYS A C 1
ATOM 4285 O O . LYS A 1 532 ? -9.470 -1.099 26.217 1.00 56.72 532 LYS A O 1
ATOM 4290 N N . THR A 1 533 ? -8.356 0.754 25.601 1.00 51.38 533 THR A N 1
ATOM 4291 C CA . THR A 1 533 ? -8.712 0.702 24.177 1.00 51.38 533 THR A CA 1
ATOM 4292 C C . THR A 1 533 ? -8.195 -0.598 23.561 1.00 51.38 533 THR A C 1
ATOM 4294 O O . THR A 1 533 ? -7.035 -0.936 23.774 1.00 51.38 533 THR A O 1
ATOM 4297 N N . GLY A 1 534 ? -9.059 -1.335 22.854 1.00 55.00 534 GLY A N 1
ATOM 4298 C CA . GLY A 1 534 ? -8.710 -2.622 22.232 1.00 55.00 534 GLY A CA 1
ATOM 4299 C C . GLY A 1 534 ? -8.752 -3.844 23.163 1.00 55.00 534 GLY A C 1
ATOM 4300 O O . GLY A 1 534 ? -8.320 -4.921 22.768 1.00 55.00 534 GLY A O 1
ATOM 4301 N N . SER A 1 535 ? -9.262 -3.722 24.398 1.00 65.69 535 SER A N 1
ATOM 4302 C CA . SER A 1 535 ? -9.399 -4.874 25.302 1.00 65.69 535 SER A CA 1
ATOM 4303 C C . SER A 1 535 ? -10.385 -5.921 24.765 1.00 65.69 535 SER A C 1
ATOM 4305 O O . SER A 1 535 ? -11.421 -5.579 24.191 1.00 65.69 535 SER A O 1
ATOM 4307 N N . SER A 1 536 ? -10.072 -7.202 24.972 1.00 73.56 536 SER A N 1
ATOM 4308 C CA . SER A 1 536 ? -10.843 -8.318 24.407 1.00 73.56 536 SER A CA 1
ATOM 4309 C C . SER A 1 536 ? -12.267 -8.390 24.971 1.00 73.56 536 SER A C 1
ATOM 4311 O O . SER A 1 536 ? -12.494 -8.110 26.151 1.00 73.56 536 SER A O 1
ATOM 4313 N N . CYS A 1 537 ? -13.229 -8.785 24.131 1.00 78.50 537 CYS A N 1
ATOM 4314 C CA . CYS A 1 537 ? -14.599 -9.075 24.552 1.00 78.50 537 CYS A CA 1
ATOM 4315 C C . CYS A 1 537 ? -14.696 -10.523 25.041 1.00 78.50 537 CYS A C 1
ATOM 4317 O O . CYS A 1 537 ? -14.702 -11.466 24.242 1.00 78.50 537 CYS A O 1
ATOM 4319 N N . ILE A 1 538 ? -14.802 -10.678 26.357 1.00 78.94 538 ILE A N 1
ATOM 4320 C CA . ILE A 1 538 ? -14.966 -11.962 27.044 1.00 78.94 538 ILE A CA 1
ATOM 4321 C C . ILE A 1 538 ? -16.389 -12.081 27.579 1.00 78.94 538 ILE A C 1
ATOM 4323 O O . ILE A 1 538 ? -17.115 -11.086 27.672 1.00 78.94 538 ILE A O 1
ATOM 4327 N N . LYS A 1 539 ? -16.852 -13.295 27.871 1.00 79.12 539 LYS A N 1
ATOM 4328 C CA . LYS A 1 539 ? -18.186 -13.436 28.450 1.00 79.12 539 LYS A CA 1
ATOM 4329 C C . LYS A 1 539 ? -18.187 -12.909 29.877 1.00 79.12 539 LYS A C 1
ATOM 4331 O O . LYS A 1 539 ? -17.190 -12.996 30.586 1.00 79.12 539 LYS A O 1
ATOM 4336 N N . GLN A 1 540 ? -19.342 -12.428 30.323 1.00 72.31 540 GLN A N 1
ATOM 4337 C CA . GLN A 1 540 ? -19.509 -11.943 31.696 1.00 72.31 540 GLN A CA 1
ATOM 4338 C C . GLN A 1 540 ? -19.148 -13.002 32.759 1.00 72.31 540 GLN A C 1
ATOM 4340 O O . GLN A 1 540 ? -18.711 -12.646 33.850 1.00 72.31 540 GLN A O 1
ATOM 4345 N N . GLU A 1 541 ? -19.333 -14.286 32.440 1.00 74.31 541 GLU A N 1
ATOM 4346 C CA . GLU A 1 541 ? -19.006 -15.436 33.296 1.00 74.31 541 GLU A CA 1
ATOM 4347 C C . GLU A 1 541 ? -17.498 -15.709 33.422 1.00 74.31 541 GLU A C 1
ATOM 4349 O O . GLU A 1 541 ? -17.061 -16.223 34.448 1.00 74.31 541 GLU A O 1
ATOM 4354 N N . ASP A 1 542 ? -16.711 -15.303 32.422 1.00 71.88 542 ASP A N 1
ATOM 4355 C CA . ASP A 1 542 ? -15.262 -15.529 32.336 1.00 71.88 542 ASP A CA 1
ATOM 4356 C C . ASP A 1 542 ? -14.447 -14.358 32.912 1.00 71.88 542 ASP A C 1
ATOM 4358 O O . ASP A 1 542 ? -13.217 -14.356 32.868 1.00 71.88 542 ASP A O 1
ATOM 4362 N N . CYS A 1 543 ? -15.118 -13.345 33.469 1.00 72.88 543 CYS A N 1
ATOM 4363 C CA . CYS A 1 543 ? -14.473 -12.287 34.234 1.00 72.88 543 CYS A CA 1
ATOM 4364 C C . CYS A 1 543 ? -13.914 -12.877 35.544 1.00 72.88 543 CYS A C 1
ATOM 4366 O O . CYS A 1 543 ? -14.557 -12.807 36.594 1.00 72.88 543 CYS A O 1
ATOM 4368 N N . GLU A 1 544 ? -12.727 -13.488 35.490 1.00 65.62 544 GLU A N 1
ATOM 4369 C CA . GLU A 1 544 ? -12.014 -13.977 36.673 1.00 65.62 544 GLU A CA 1
ATOM 4370 C C . GLU A 1 544 ? -11.856 -12.833 37.691 1.00 65.62 544 GLU A C 1
ATOM 4372 O O . GLU A 1 544 ? -11.559 -11.697 37.327 1.00 65.62 544 GLU A O 1
ATOM 4377 N N . ASN A 1 545 ? -12.113 -13.131 38.970 1.00 55.56 545 ASN A N 1
ATOM 4378 C CA . ASN A 1 545 ? -12.249 -12.183 40.083 1.00 55.56 545 ASN A CA 1
ATOM 4379 C C . ASN A 1 545 ? -11.118 -11.134 40.184 1.00 55.56 545 ASN A C 1
ATOM 4381 O O . ASN A 1 545 ? -10.230 -11.243 41.028 1.00 55.56 545 ASN A O 1
ATOM 4385 N N . VAL A 1 546 ? -11.217 -10.031 39.443 1.00 48.50 546 VAL A N 1
ATOM 4386 C CA . VAL A 1 546 ? -10.500 -8.784 39.741 1.00 48.50 546 VAL A CA 1
ATOM 4387 C C . VAL A 1 546 ? -11.371 -7.945 40.676 1.00 48.50 546 VAL A C 1
ATOM 4389 O O . VAL A 1 546 ? -11.776 -6.827 40.371 1.00 48.50 546 VAL A O 1
ATOM 4392 N N . ASN A 1 547 ? -11.667 -8.497 41.854 1.00 47.88 547 ASN A N 1
ATOM 4393 C CA . ASN A 1 547 ? -12.081 -7.706 43.009 1.00 47.88 547 ASN A CA 1
ATOM 4394 C C . ASN A 1 547 ? -10.824 -7.260 43.759 1.00 47.88 547 ASN A C 1
ATOM 4396 O O . ASN A 1 547 ? -10.569 -7.670 44.887 1.00 47.88 547 ASN A O 1
ATOM 4400 N N . VAL A 1 548 ? -10.036 -6.388 43.134 1.00 48.00 548 VAL A N 1
ATOM 4401 C CA . VAL A 1 548 ? -9.255 -5.431 43.918 1.00 48.00 548 VAL A CA 1
ATOM 4402 C C . VAL A 1 548 ? -10.099 -4.168 43.951 1.00 48.00 548 VAL A C 1
ATOM 4404 O O . VAL A 1 548 ? -9.936 -3.271 43.124 1.00 48.00 548 VAL A O 1
ATOM 4407 N N . LEU A 1 549 ? -11.072 -4.126 44.869 1.00 48.81 549 LEU A N 1
ATOM 4408 C CA . LEU A 1 549 ? -11.601 -2.832 45.282 1.00 48.81 549 LEU A CA 1
ATOM 4409 C C . LEU A 1 549 ? -10.400 -2.025 45.796 1.00 48.81 549 LEU A C 1
ATOM 4411 O O . LEU A 1 549 ? -9.676 -2.524 46.662 1.00 48.81 549 LEU A O 1
ATOM 4415 N N . PRO A 1 550 ? -10.154 -0.812 45.280 1.00 54.00 550 PRO A N 1
ATOM 4416 C CA . PRO A 1 550 ? -9.170 0.076 45.872 1.00 54.00 550 PRO A CA 1
ATOM 4417 C C . PRO A 1 550 ? -9.554 0.313 47.332 1.00 54.00 550 PRO A C 1
ATOM 4419 O O . PRO A 1 550 ? -10.693 0.682 47.621 1.00 54.00 550 PRO A O 1
ATOM 4422 N N . THR A 1 551 ? -8.629 0.081 48.257 1.00 66.88 551 THR A N 1
ATOM 4423 C CA . THR A 1 551 ? -8.835 0.412 49.666 1.00 66.88 551 THR A CA 1
ATOM 4424 C C . THR A 1 551 ? -8.883 1.933 49.786 1.00 66.88 551 THR A C 1
ATOM 4426 O O . THR A 1 551 ? -7.869 2.602 49.590 1.00 66.88 551 THR A O 1
ATOM 4429 N N . CYS A 1 552 ? -10.066 2.488 50.046 1.00 79.69 552 CYS A N 1
ATOM 4430 C CA . CYS A 1 552 ? -10.224 3.916 50.306 1.00 79.69 552 CYS A CA 1
ATOM 4431 C C . CYS A 1 552 ? -9.691 4.287 51.693 1.00 79.69 552 CYS A C 1
ATOM 4433 O O . CYS A 1 552 ? -9.561 3.425 52.567 1.00 79.69 552 CYS A O 1
ATOM 4435 N N . ALA A 1 553 ? -9.365 5.567 51.886 1.00 79.00 553 ALA A N 1
ATOM 4436 C CA . ALA A 1 553 ? -8.911 6.059 53.180 1.00 79.00 553 ALA A CA 1
ATOM 4437 C C . ALA A 1 553 ? -10.038 5.996 54.231 1.00 79.00 553 ALA A C 1
ATOM 4439 O O . ALA A 1 553 ? -11.210 5.773 53.919 1.00 79.00 553 ALA A O 1
ATOM 4440 N N . GLU A 1 554 ? -9.685 6.188 55.502 1.00 80.75 554 GLU A N 1
ATOM 4441 C CA . GLU A 1 554 ? -10.671 6.288 56.578 1.00 80.75 554 GLU A CA 1
ATOM 4442 C C . GLU A 1 554 ? -11.716 7.370 56.248 1.00 80.75 554 GLU A C 1
ATOM 4444 O O . GLU A 1 554 ? -11.374 8.446 55.757 1.00 80.75 554 GLU A O 1
ATOM 4449 N N . ASN A 1 555 ? -12.994 7.065 56.491 1.00 84.88 555 ASN A N 1
ATOM 4450 C CA . ASN A 1 555 ? -14.144 7.925 56.177 1.00 84.88 555 ASN A CA 1
ATOM 4451 C C . ASN A 1 555 ? -14.416 8.205 54.686 1.00 84.88 555 ASN A C 1
ATOM 4453 O O . ASN A 1 555 ? -15.278 9.023 54.352 1.00 84.88 555 ASN A O 1
ATOM 4457 N N . GLU A 1 556 ? -13.780 7.448 53.795 1.00 88.00 556 GLU A N 1
ATOM 4458 C CA . GLU A 1 556 ? -14.132 7.386 52.380 1.00 88.00 556 GLU A CA 1
ATOM 4459 C C . GLU A 1 556 ? -14.890 6.093 52.044 1.00 88.00 556 GLU A C 1
ATOM 4461 O O . GLU A 1 556 ? -14.744 5.056 52.696 1.00 88.00 556 GLU A O 1
ATOM 4466 N N . GLU A 1 557 ? -15.718 6.155 51.010 1.00 86.75 557 GLU A N 1
ATOM 4467 C CA . GLU A 1 557 ? -16.362 5.016 50.376 1.00 86.75 557 GLU A CA 1
ATOM 4468 C C . GLU A 1 557 ? -16.028 4.985 48.885 1.00 86.75 557 GLU A C 1
ATOM 4470 O O . GLU A 1 557 ? -15.925 6.016 48.212 1.00 86.75 557 GLU A O 1
ATOM 4475 N N . PHE A 1 558 ? -15.819 3.781 48.359 1.00 82.06 558 PHE A N 1
ATOM 4476 C CA . PHE A 1 558 ? -15.566 3.606 46.939 1.00 82.06 558 PHE A CA 1
ATOM 4477 C C . PHE A 1 558 ? -16.890 3.665 46.183 1.00 82.06 558 PHE A C 1
ATOM 4479 O O . PHE A 1 558 ? -17.729 2.778 46.340 1.00 82.06 558 PHE A O 1
ATOM 4486 N N . LEU A 1 559 ? -17.059 4.669 45.325 1.00 76.00 559 LEU A N 1
ATOM 4487 C CA . LEU A 1 559 ? -18.217 4.762 44.441 1.00 76.00 559 LEU A CA 1
ATOM 4488 C C . LEU A 1 559 ? -17.789 4.479 43.000 1.00 76.00 559 LEU A C 1
ATOM 4490 O O . LEU A 1 559 ? -16.848 5.072 42.461 1.00 76.00 559 LEU A O 1
ATOM 4494 N N . THR A 1 560 ? -18.519 3.575 42.349 1.00 68.50 560 THR A N 1
ATOM 4495 C CA . THR A 1 560 ? -18.400 3.313 40.906 1.00 68.50 560 THR A CA 1
ATOM 4496 C C . THR A 1 560 ? -18.935 4.480 40.075 1.00 68.50 560 THR A C 1
ATOM 4498 O O . THR A 1 560 ? -18.455 4.714 38.967 1.00 68.50 560 THR A O 1
ATOM 4501 N N . CYS A 1 561 ? -19.868 5.246 40.644 1.00 71.62 561 CYS A N 1
ATOM 4502 C CA . CYS A 1 561 ? -20.367 6.517 40.140 1.00 71.62 561 CYS A CA 1
ATOM 4503 C C . CYS A 1 561 ? -20.560 7.494 41.313 1.00 71.62 561 CYS A C 1
ATOM 4505 O O . CYS A 1 561 ? -21.588 7.474 41.982 1.00 71.62 561 CYS A O 1
ATOM 4507 N N . GLY A 1 562 ? -19.563 8.338 41.576 1.00 78.44 562 GLY A N 1
ATOM 4508 C CA . GLY A 1 562 ? -19.687 9.501 42.453 1.00 78.44 562 GLY A CA 1
ATOM 4509 C C . GLY A 1 562 ? -19.850 10.798 41.658 1.00 78.44 562 GLY A C 1
ATOM 4510 O O . GLY A 1 562 ? -19.579 10.853 40.453 1.00 78.44 562 GLY A O 1
ATOM 4511 N N . SER A 1 563 ? -20.298 11.855 42.337 1.00 80.06 563 SER A N 1
ATOM 4512 C CA . SER A 1 563 ? -20.477 13.184 41.738 1.00 80.06 563 SER A CA 1
ATOM 4513 C C . SER A 1 563 ? -19.166 13.717 41.145 1.00 80.06 563 SER A C 1
ATOM 4515 O O . SER A 1 563 ? -18.110 13.635 41.776 1.00 80.06 563 SER A O 1
ATOM 4517 N N . ALA A 1 564 ? -19.222 14.333 39.956 1.00 76.81 564 ALA A N 1
ATOM 4518 C CA . ALA A 1 564 ? -18.078 15.045 39.383 1.00 76.81 564 ALA A CA 1
ATOM 4519 C C . ALA A 1 564 ? -17.629 16.254 40.224 1.00 76.81 564 ALA A C 1
ATOM 4521 O O . ALA A 1 564 ? -16.482 16.695 40.065 1.00 76.81 564 ALA A O 1
ATOM 4522 N N . CYS A 1 565 ? -18.517 16.731 41.103 1.00 77.44 565 CYS A N 1
ATOM 4523 C CA . CYS A 1 565 ? -18.342 17.835 42.041 1.00 77.44 565 CYS A CA 1
ATOM 4524 C C . CYS A 1 565 ? -18.663 17.322 43.457 1.00 77.44 565 CYS A C 1
ATOM 4526 O O . CYS A 1 565 ? -19.780 17.513 43.947 1.00 77.44 565 CYS A O 1
ATOM 4528 N N . PRO A 1 566 ? -17.752 16.552 44.075 1.00 76.31 566 PRO A N 1
ATOM 4529 C CA . PRO A 1 566 ? -17.954 16.060 45.428 1.00 76.31 566 PRO A CA 1
ATOM 4530 C C . PRO A 1 566 ? -17.895 17.215 46.438 1.00 76.31 566 PRO A C 1
ATOM 4532 O O . PRO A 1 566 ? -17.162 18.175 46.202 1.00 76.31 566 PRO A O 1
ATOM 4535 N N . PRO A 1 567 ? -18.620 17.114 47.563 1.00 75.25 567 PRO A N 1
ATOM 4536 C CA . PRO A 1 567 ? -18.643 18.149 48.588 1.00 75.25 567 PRO A CA 1
ATOM 4537 C C . PRO A 1 567 ? -17.255 18.360 49.214 1.00 75.25 567 PRO A C 1
ATOM 4539 O O . PRO A 1 567 ? -16.615 17.431 49.715 1.00 75.25 567 PRO A O 1
ATOM 4542 N N . THR A 1 568 ? -16.792 19.604 49.216 1.00 79.00 568 THR A N 1
ATOM 4543 C CA . THR A 1 568 ? -15.529 20.044 49.818 1.00 79.00 568 THR A CA 1
ATOM 4544 C C . THR A 1 568 ? -15.784 21.096 50.892 1.00 79.00 568 THR A C 1
ATOM 4546 O O . THR A 1 568 ? -16.773 21.825 50.841 1.00 79.00 568 THR A O 1
ATOM 4549 N N . CYS A 1 569 ? -14.868 21.249 51.851 1.00 75.94 569 CYS A N 1
ATOM 4550 C CA . CYS A 1 569 ? -14.979 22.322 52.848 1.00 75.94 569 CYS A CA 1
ATOM 4551 C C . CYS A 1 569 ? -14.948 23.734 52.216 1.00 75.94 569 CYS A C 1
ATOM 4553 O O . CYS A 1 569 ? -15.343 24.700 52.859 1.00 75.94 569 CYS A O 1
ATOM 4555 N N . ASN A 1 570 ? -14.511 23.882 50.957 1.00 66.75 570 ASN A N 1
ATOM 4556 C CA . ASN A 1 570 ? -14.508 25.170 50.256 1.00 66.75 570 ASN A CA 1
ATOM 4557 C C . ASN A 1 570 ? -15.895 25.564 49.707 1.00 66.75 570 ASN A C 1
ATOM 4559 O O . ASN A 1 570 ? -16.126 26.754 49.469 1.00 66.75 570 ASN A O 1
ATOM 4563 N N . ASP A 1 571 ? -16.817 24.604 49.556 1.00 60.88 571 ASP A N 1
ATOM 4564 C CA . ASP A 1 571 ? -18.183 24.838 49.054 1.00 60.88 571 ASP A CA 1
ATOM 4565 C C . ASP A 1 571 ? -19.058 25.628 50.049 1.00 60.88 571 ASP A C 1
ATOM 4567 O O . ASP A 1 571 ? -20.123 26.125 49.691 1.00 60.88 571 ASP A O 1
ATOM 4571 N N . TRP A 1 572 ? -18.577 25.810 51.283 1.00 59.94 572 TRP A N 1
ATOM 4572 C CA . TRP A 1 572 ? -19.239 26.524 52.383 1.00 59.94 572 TRP A CA 1
ATOM 4573 C C . TRP A 1 572 ? -18.883 28.020 52.465 1.00 59.94 572 TRP A C 1
ATOM 4575 O O . TRP A 1 572 ? -19.203 28.700 53.442 1.00 59.94 572 TRP A O 1
ATOM 4585 N N . SER A 1 573 ? -18.216 28.551 51.440 1.00 53.09 573 SER A N 1
ATOM 4586 C CA . SER A 1 573 ? -17.859 29.967 51.328 1.00 53.09 573 SER A CA 1
ATOM 4587 C C . SER A 1 573 ? -19.115 30.848 51.213 1.00 53.09 573 SER A C 1
ATOM 4589 O O . SER A 1 573 ? -19.763 30.846 50.170 1.00 53.09 573 SER A O 1
ATOM 4591 N N . TYR A 1 574 ? -19.452 31.629 52.251 1.00 50.38 574 TYR A N 1
ATOM 4592 C CA . TYR A 1 574 ? -20.561 32.599 52.208 1.00 50.38 574 TYR A CA 1
ATOM 4593 C C . TYR A 1 574 ? -20.099 34.032 51.857 1.00 50.38 574 TYR A C 1
ATOM 4595 O O . TYR A 1 574 ? -19.221 34.542 52.558 1.00 50.38 574 TYR A O 1
ATOM 4603 N N . PRO A 1 575 ? -20.725 34.744 50.891 1.00 49.47 575 PRO A N 1
ATOM 4604 C CA . PRO A 1 575 ? -21.908 34.328 50.138 1.00 49.47 575 PRO A CA 1
ATOM 4605 C C . PRO A 1 575 ? -21.586 33.238 49.117 1.00 49.47 575 PRO A C 1
ATOM 4607 O O . PRO A 1 575 ? -20.565 33.315 48.432 1.00 49.47 575 PRO A O 1
ATOM 4610 N N . LEU A 1 576 ? -22.493 32.258 49.013 1.00 49.69 576 LEU A N 1
ATOM 4611 C CA . LEU A 1 576 ? -22.453 31.238 47.966 1.00 49.69 576 LEU A CA 1
ATOM 4612 C C . LEU A 1 576 ? -22.278 31.940 46.608 1.00 49.69 576 LEU A C 1
ATOM 4614 O O . LEU A 1 576 ? -22.893 32.995 46.393 1.00 49.69 576 LEU A O 1
ATOM 4618 N N . PRO A 1 577 ? -21.453 31.409 45.686 1.00 45.62 577 PRO A N 1
ATOM 4619 C CA . PRO A 1 577 ? -21.341 31.979 44.352 1.00 45.62 577 PRO A CA 1
ATOM 4620 C C . PRO A 1 577 ? -22.746 32.162 43.767 1.00 45.62 577 PRO A C 1
ATOM 4622 O O . PRO A 1 577 ? -23.589 31.271 43.857 1.00 45.62 577 PRO A O 1
ATOM 4625 N N . LYS A 1 578 ? -23.006 33.348 43.196 1.00 42.62 578 LYS A N 1
ATOM 4626 C CA . LYS A 1 578 ? -24.329 33.801 42.712 1.00 42.62 578 LYS A CA 1
ATOM 4627 C C . LYS A 1 578 ? -25.006 32.858 41.702 1.00 42.62 578 LYS A C 1
ATOM 4629 O O . LYS A 1 578 ? -26.151 33.103 41.334 1.00 42.62 578 LYS A O 1
ATOM 4634 N N . GLN A 1 579 ? -24.319 31.814 41.248 1.00 40.44 579 GLN A N 1
ATOM 4635 C CA . GLN A 1 579 ? -24.872 30.704 40.487 1.00 40.44 579 GLN A CA 1
ATOM 4636 C C . GLN A 1 579 ? -24.210 29.411 40.984 1.00 40.44 579 GLN A C 1
ATOM 4638 O O . GLN A 1 579 ? -22.984 29.406 41.134 1.00 40.44 579 GLN A O 1
ATOM 4643 N N . PRO A 1 580 ? -24.963 28.322 41.237 1.00 50.97 580 PRO A N 1
ATOM 4644 C CA . PRO A 1 580 ? -24.342 27.026 41.466 1.00 50.97 580 PRO A CA 1
ATOM 4645 C C . PRO A 1 580 ? -23.523 26.704 40.219 1.00 50.97 580 PRO A C 1
ATOM 4647 O O . PRO A 1 580 ? -24.072 26.689 39.117 1.00 50.97 580 PRO A O 1
ATOM 4650 N N . THR A 1 581 ? -22.211 26.511 40.370 1.00 55.38 581 THR A N 1
ATOM 4651 C CA . THR A 1 581 ? -21.357 26.059 39.270 1.00 55.38 581 THR A CA 1
ATOM 4652 C C . THR A 1 581 ? -22.026 24.818 38.684 1.00 55.38 581 THR A C 1
ATOM 4654 O O . THR A 1 581 ? -22.211 23.855 39.435 1.00 55.38 581 THR A O 1
ATOM 4657 N N . PRO A 1 582 ? -22.480 24.830 37.417 1.00 58.59 582 PRO A N 1
ATOM 4658 C CA . PRO A 1 582 ? -23.226 23.710 36.873 1.00 58.59 582 PRO A CA 1
ATOM 4659 C C . PRO A 1 582 ? -22.345 22.472 36.959 1.00 58.59 582 PRO A C 1
ATOM 4661 O O . PRO A 1 582 ? -21.309 22.377 36.298 1.00 58.59 582 PRO A O 1
ATOM 4664 N N . CYS A 1 583 ? -22.727 21.546 37.835 1.00 64.62 583 CYS A N 1
ATOM 4665 C CA . CYS A 1 583 ? -22.009 20.300 37.947 1.00 64.62 583 CYS A CA 1
ATOM 4666 C C . CYS A 1 583 ? -22.358 19.453 36.731 1.00 64.62 583 CYS A C 1
ATOM 4668 O O . CYS A 1 583 ? -23.530 19.190 36.459 1.00 64.62 583 CYS A O 1
ATOM 4670 N N . ILE A 1 584 ? -21.342 19.034 35.982 1.00 65.62 584 ILE A N 1
ATOM 4671 C CA . ILE A 1 584 ? -21.546 18.087 34.893 1.00 65.62 584 ILE A CA 1
ATOM 4672 C C . ILE A 1 584 ? -22.088 16.782 35.485 1.00 65.62 584 ILE A C 1
ATOM 4674 O O . ILE A 1 584 ? -21.518 16.239 36.431 1.00 65.62 584 ILE A O 1
ATOM 4678 N N . MET A 1 585 ? -23.182 16.264 34.924 1.00 64.56 585 MET A N 1
ATOM 4679 C CA . MET A 1 585 ? -23.822 15.011 35.357 1.00 64.56 585 MET A CA 1
ATOM 4680 C C . MET A 1 585 ? -23.024 13.779 34.890 1.00 64.56 585 MET A C 1
ATOM 4682 O O . MET A 1 585 ? -23.574 12.819 34.359 1.00 64.56 585 MET A O 1
ATOM 4686 N N . MET A 1 586 ? -21.699 13.831 35.034 1.00 62.88 586 MET A N 1
ATOM 4687 C CA . MET A 1 586 ? -20.785 12.743 34.714 1.00 62.88 586 MET A CA 1
ATOM 4688 C C . MET A 1 586 ? -20.431 11.975 35.985 1.00 62.88 586 MET A C 1
ATOM 4690 O O . MET A 1 586 ? -19.959 12.557 36.961 1.00 62.88 586 MET A O 1
ATOM 4694 N N . CYS A 1 587 ? -20.594 10.655 35.949 1.00 70.38 587 CYS A N 1
ATOM 4695 C CA . CYS A 1 587 ? -20.088 9.766 36.989 1.00 70.38 587 CYS A CA 1
ATOM 4696 C C . CYS A 1 587 ? -18.555 9.802 37.017 1.00 70.38 587 CYS A C 1
ATOM 4698 O O . CYS A 1 587 ? -17.907 9.474 36.020 1.00 70.38 587 CYS A O 1
ATOM 4700 N N . LYS A 1 588 ? -17.962 10.131 38.168 1.00 75.75 588 LYS A N 1
ATOM 4701 C CA . LYS A 1 588 ? -16.538 9.885 38.431 1.00 75.75 588 LYS A CA 1
ATOM 4702 C C . LYS A 1 588 ? -16.393 8.637 39.295 1.00 75.75 588 LYS A C 1
ATOM 4704 O O . LYS A 1 588 ? -17.073 8.499 40.304 1.00 75.75 588 LYS A O 1
ATOM 4709 N N . ARG A 1 589 ? -15.505 7.724 38.909 1.00 76.62 589 ARG A N 1
ATOM 4710 C CA . ARG A 1 589 ? -15.162 6.534 39.702 1.00 76.62 589 ARG A CA 1
ATOM 4711 C C . ARG A 1 589 ? -14.008 6.868 40.647 1.00 76.62 589 ARG A C 1
ATOM 4713 O O . ARG A 1 589 ? -13.036 7.479 40.208 1.00 76.62 589 ARG A O 1
ATOM 4720 N N . GLY A 1 590 ? -14.089 6.455 41.909 1.00 83.31 590 GLY A N 1
ATOM 4721 C CA . GLY A 1 590 ? -13.032 6.712 42.891 1.00 83.31 590 GLY A CA 1
ATOM 4722 C C . GLY A 1 590 ? -13.504 6.606 44.339 1.00 83.31 590 GLY A C 1
ATOM 4723 O O . GLY A 1 590 ? -14.610 6.146 44.608 1.00 83.31 590 GLY A O 1
ATOM 4724 N N . CYS A 1 591 ? -12.646 7.038 45.262 1.00 88.44 591 CYS A N 1
ATOM 4725 C CA . CYS A 1 591 ? -12.975 7.171 46.679 1.00 88.44 591 CYS A CA 1
ATOM 4726 C C . CYS A 1 591 ? -13.574 8.554 46.952 1.00 88.44 591 CYS A C 1
ATOM 4728 O O . CYS A 1 591 ? -12.966 9.583 46.624 1.00 88.44 591 CYS A O 1
ATOM 4730 N N . PHE A 1 592 ? -14.765 8.562 47.541 1.00 88.44 592 PHE A N 1
ATOM 4731 C CA . PHE A 1 592 ? -15.537 9.750 47.888 1.00 88.44 592 PHE A CA 1
ATOM 4732 C C . PHE A 1 592 ? -15.768 9.788 49.393 1.00 88.44 592 PHE A C 1
ATOM 4734 O O . PHE A 1 592 ? -15.806 8.744 50.034 1.00 88.44 592 PHE A O 1
ATOM 4741 N N . CYS A 1 593 ? -15.928 10.978 49.967 1.00 88.12 593 CYS A N 1
ATOM 4742 C CA . CYS A 1 593 ? -16.320 11.081 51.368 1.00 88.12 593 CYS A CA 1
ATOM 4743 C C . CYS A 1 593 ? -17.687 10.426 51.575 1.00 88.12 593 CYS A C 1
ATOM 4745 O O . CYS A 1 593 ? -18.591 10.634 50.764 1.00 88.12 593 CYS A O 1
ATOM 4747 N N . LYS A 1 594 ? -17.824 9.645 52.653 1.00 88.31 594 LYS A N 1
ATOM 4748 C CA . LYS A 1 594 ? -19.116 9.066 53.044 1.00 88.31 594 LYS A CA 1
ATOM 4749 C C . LYS A 1 594 ? -20.163 10.166 53.211 1.00 88.31 594 LYS A C 1
ATOM 4751 O O . LYS A 1 594 ? -19.832 11.308 53.536 1.00 88.31 594 LYS A O 1
ATOM 4756 N N . ASN A 1 595 ? -21.429 9.810 53.013 1.00 81.81 595 ASN A N 1
ATOM 4757 C CA . ASN A 1 595 ? -22.542 10.751 53.107 1.00 81.81 595 ASN A CA 1
ATOM 4758 C C . ASN A 1 595 ? -22.501 11.586 54.408 1.00 81.81 595 ASN A C 1
ATOM 4760 O O . ASN A 1 595 ? -22.390 11.031 55.499 1.00 81.81 595 ASN A O 1
ATOM 4764 N N . GLY A 1 596 ? -22.598 12.913 54.275 1.00 76.44 596 GLY A N 1
ATOM 4765 C CA . GLY A 1 596 ? -22.515 13.875 55.382 1.00 76.44 596 GLY A CA 1
ATOM 4766 C C . GLY A 1 596 ? -21.112 14.419 55.687 1.00 76.44 596 GLY A C 1
ATOM 4767 O O . GLY A 1 596 ? -21.006 15.383 56.441 1.00 76.44 596 GLY A O 1
ATOM 4768 N N . LEU A 1 597 ? -20.055 13.864 55.084 1.00 84.31 597 LEU A N 1
ATOM 4769 C CA . LEU A 1 597 ? -18.672 14.311 55.275 1.00 84.31 597 LEU A CA 1
ATOM 4770 C C . LEU A 1 597 ? -18.165 15.148 54.096 1.00 84.31 597 LEU A C 1
ATOM 4772 O O . LEU A 1 597 ? -18.556 14.950 52.943 1.00 84.31 597 LEU A O 1
ATOM 4776 N N . TYR A 1 598 ? -17.239 16.058 54.387 1.00 83.31 598 TYR A N 1
ATOM 4777 C CA . TYR A 1 598 ? -16.697 17.022 53.432 1.00 83.31 598 TYR A CA 1
ATOM 4778 C C . TYR A 1 598 ? -15.194 16.839 53.286 1.00 83.31 598 TYR A C 1
ATOM 4780 O O . TYR A 1 598 ? -14.481 16.591 54.259 1.00 83.31 598 TYR A O 1
ATOM 4788 N N . ARG A 1 599 ? -14.682 16.973 52.059 1.00 84.19 599 ARG A N 1
ATOM 4789 C CA . ARG A 1 599 ? -13.239 16.860 51.827 1.00 84.19 599 ARG A CA 1
ATOM 4790 C C . ARG A 1 599 ? -12.529 18.156 52.241 1.00 84.19 599 ARG A C 1
ATOM 4792 O O . ARG A 1 599 ? -12.791 19.222 51.678 1.00 84.19 599 ARG A O 1
ATOM 4799 N N . SER A 1 600 ? -11.629 18.052 53.216 1.00 81.00 600 SER A N 1
ATOM 4800 C CA . SER A 1 600 ? -10.760 19.135 53.693 1.00 81.00 600 SER A CA 1
ATOM 4801 C C . SER A 1 600 ? -9.657 19.480 52.678 1.00 81.00 600 SER A C 1
ATOM 4803 O O . SER A 1 600 ? -9.395 18.724 51.739 1.00 81.00 600 SER A O 1
ATOM 4805 N N . LYS A 1 601 ? -8.968 20.613 52.878 1.00 76.44 601 LYS A N 1
ATOM 4806 C CA . LYS A 1 601 ? -7.814 21.049 52.062 1.00 76.44 601 LYS A CA 1
ATOM 4807 C C . LYS A 1 601 ? -6.654 20.048 52.094 1.00 76.44 601 LYS A C 1
ATOM 4809 O O . LYS A 1 601 ? -5.949 19.921 51.100 1.00 76.44 601 LYS A O 1
ATOM 4814 N N . ASP A 1 602 ? -6.518 19.303 53.190 1.00 78.12 602 ASP A N 1
ATOM 4815 C CA . ASP A 1 602 ? -5.496 18.261 53.364 1.00 78.12 602 ASP A CA 1
ATOM 4816 C C . ASP A 1 602 ? -5.908 16.900 52.764 1.00 78.12 602 ASP A C 1
ATOM 4818 O O . ASP A 1 602 ? -5.218 15.900 52.946 1.00 78.12 602 ASP A O 1
ATOM 4822 N N . GLY A 1 603 ? -7.056 16.832 52.078 1.00 79.94 603 GLY A N 1
ATOM 4823 C CA . GLY A 1 603 ? -7.542 15.623 51.407 1.00 79.94 603 GLY A CA 1
ATOM 4824 C C . GLY A 1 603 ? -8.279 14.618 52.300 1.00 79.94 603 GLY A C 1
ATOM 4825 O O . GLY A 1 603 ? -8.699 13.583 51.795 1.00 79.94 603 GLY A O 1
ATOM 4826 N N . LYS A 1 604 ? -8.477 14.910 53.593 1.00 87.81 604 LYS A N 1
ATOM 4827 C CA . LYS A 1 604 ? -9.231 14.058 54.537 1.00 87.81 604 LYS A CA 1
ATOM 4828 C C . LYS A 1 604 ? -10.731 14.364 54.522 1.00 87.81 604 LYS A C 1
ATOM 4830 O O . LYS A 1 604 ? -11.110 15.520 54.345 1.00 87.81 604 LYS A O 1
ATOM 4835 N N . CYS A 1 605 ? -11.567 13.353 54.749 1.00 89.50 605 CYS A N 1
ATOM 4836 C CA . CYS A 1 605 ? -13.011 13.520 54.926 1.00 89.50 605 CYS A CA 1
ATOM 4837 C C . CYS A 1 605 ? -13.338 13.806 56.390 1.00 89.50 605 CYS A C 1
ATOM 4839 O O . CYS A 1 605 ? -13.021 12.995 57.261 1.00 89.50 605 CYS A O 1
ATOM 4841 N N . VAL A 1 606 ? -13.945 14.962 56.635 1.00 87.44 606 VAL A N 1
ATOM 4842 C CA . VAL A 1 606 ? -14.197 15.511 57.971 1.00 87.44 606 VAL A CA 1
ATOM 4843 C C . VAL A 1 606 ? -15.670 15.875 58.147 1.00 87.44 606 VAL A C 1
ATOM 4845 O O . VAL A 1 606 ? -16.390 16.057 57.158 1.00 87.44 606 VAL A O 1
ATOM 4848 N N . GLU A 1 607 ? -16.123 15.961 59.396 1.00 85.00 607 GLU A N 1
ATOM 4849 C CA . GLU A 1 607 ? -17.468 16.447 59.717 1.00 85.00 607 GLU A CA 1
ATOM 4850 C C . GLU A 1 607 ? -17.589 17.958 59.424 1.00 85.00 607 GLU A C 1
ATOM 4852 O O . GLU A 1 607 ? -16.581 18.675 59.436 1.00 85.00 607 GLU A O 1
ATOM 4857 N N . PRO A 1 608 ? -18.796 18.477 59.132 1.00 75.06 608 PRO A N 1
ATOM 4858 C CA . PRO A 1 608 ? -18.987 19.886 58.778 1.00 75.06 608 PRO A CA 1
ATOM 4859 C C . PRO A 1 608 ? -18.462 20.879 59.829 1.00 75.06 608 PRO A C 1
ATOM 4861 O O . PRO A 1 608 ? -17.990 21.963 59.486 1.00 75.06 608 PRO A O 1
ATOM 4864 N N . GLU A 1 609 ? -18.493 20.506 61.106 1.00 76.06 609 GLU A N 1
ATOM 4865 C CA . GLU A 1 609 ? -17.976 21.286 62.231 1.00 76.06 609 GLU A CA 1
ATOM 4866 C C . GLU A 1 609 ? -16.455 21.482 62.157 1.00 76.06 609 GLU A C 1
ATOM 4868 O O . GLU A 1 609 ? -15.943 22.526 62.567 1.00 76.06 609 GLU A O 1
ATOM 4873 N N . GLU A 1 610 ? -15.736 20.509 61.596 1.00 77.56 610 GLU A N 1
ATOM 4874 C CA . GLU A 1 610 ? -14.282 20.536 61.420 1.00 77.56 610 GLU A CA 1
ATOM 4875 C C . GLU A 1 610 ? -13.854 21.317 60.167 1.00 77.56 610 GLU A C 1
ATOM 4877 O O . GLU A 1 610 ? -12.675 21.644 60.012 1.00 77.56 610 GLU A O 1
ATOM 4882 N N . CYS A 1 611 ? -14.796 21.661 59.278 1.00 75.81 611 CYS A N 1
ATOM 4883 C CA . CYS A 1 611 ? -14.528 22.544 58.142 1.00 75.81 611 CYS A CA 1
ATOM 4884 C C . CYS A 1 611 ? -14.407 24.025 58.549 1.00 75.81 611 CYS A C 1
ATOM 4886 O O . CYS A 1 611 ? -13.840 24.812 57.786 1.00 75.81 611 CYS A O 1
ATOM 4888 N N . CYS A 1 612 ? -14.949 24.428 59.705 1.00 77.06 612 CYS A N 1
ATOM 4889 C CA . CYS A 1 612 ? -15.014 25.834 60.101 1.00 77.06 612 CYS A CA 1
ATOM 4890 C C . CYS A 1 612 ? -13.692 26.359 60.686 1.00 77.06 612 CYS A C 1
ATOM 4892 O O . CYS A 1 612 ? -12.958 25.663 61.389 1.00 77.06 612 CYS A O 1
ATOM 4894 N N . GLY A 1 613 ? -13.389 27.630 60.410 1.00 73.81 613 GLY A N 1
ATOM 4895 C CA . GLY A 1 613 ? -12.192 28.303 60.900 1.00 73.81 613 GLY A CA 1
ATOM 4896 C C . GLY A 1 613 ? -12.263 28.699 62.380 1.00 73.81 613 GLY A C 1
ATOM 4897 O O . GLY A 1 613 ? -13.260 28.530 63.082 1.00 73.81 613 GLY A O 1
ATOM 4898 N N . LYS A 1 614 ? -11.178 29.293 62.886 1.00 76.19 614 LYS A N 1
ATOM 4899 C CA . LYS A 1 614 ? -11.116 29.790 64.269 1.00 76.19 614 LYS A CA 1
ATOM 4900 C C . LYS A 1 614 ? -12.204 30.851 64.518 1.00 76.19 614 LYS A C 1
ATOM 4902 O O . LYS A 1 614 ? -12.294 31.823 63.774 1.00 76.19 614 LYS A O 1
ATOM 4907 N N . ASN A 1 615 ? -12.960 30.694 65.610 1.00 78.94 615 ASN A N 1
ATOM 4908 C CA . ASN A 1 615 ? -14.106 31.534 66.009 1.00 78.94 615 ASN A CA 1
ATOM 4909 C C . ASN A 1 615 ? -15.336 31.455 65.087 1.00 78.94 615 ASN A C 1
ATOM 4911 O O . ASN A 1 615 ? -16.224 32.308 65.174 1.00 78.94 615 ASN A O 1
ATOM 4915 N N . GLU A 1 616 ? -15.423 30.415 64.261 1.00 80.44 616 GLU A N 1
ATOM 4916 C CA . GLU A 1 616 ? -16.619 30.071 63.498 1.00 80.44 616 GLU A CA 1
ATOM 4917 C C . GLU A 1 616 ? -17.340 28.874 64.133 1.00 80.44 616 GLU A C 1
ATOM 4919 O O . GLU A 1 616 ? -16.747 28.065 64.847 1.00 80.44 616 GLU A O 1
ATOM 4924 N N . VAL A 1 617 ? -18.647 28.793 63.912 1.00 81.75 617 VAL A N 1
ATOM 4925 C CA . VAL A 1 617 ? -19.506 27.685 64.316 1.00 81.75 617 VAL A CA 1
ATOM 4926 C C . VAL A 1 617 ? -20.350 27.301 63.113 1.00 81.75 617 VAL A C 1
ATOM 4928 O O . VAL A 1 617 ? -20.950 28.162 62.462 1.00 81.75 617 VAL A O 1
ATOM 4931 N N . PHE A 1 618 ? -20.388 26.006 62.833 1.00 78.56 618 PHE A N 1
ATOM 4932 C CA . PHE A 1 618 ? -21.266 25.449 61.825 1.00 78.56 618 PHE A CA 1
ATOM 4933 C C . PHE A 1 618 ? -22.725 25.563 62.267 1.00 78.56 618 PHE A C 1
ATOM 4935 O O . PHE A 1 618 ? -23.073 25.175 63.384 1.00 78.56 618 PHE A O 1
ATOM 4942 N N . THR A 1 619 ? -23.594 26.062 61.393 1.00 76.06 619 THR A N 1
ATOM 4943 C CA . THR A 1 619 ? -25.040 25.961 61.596 1.00 76.06 619 THR A CA 1
ATOM 4944 C C . THR A 1 619 ? -25.719 25.512 60.308 1.00 76.06 619 THR A C 1
ATOM 4946 O O . THR A 1 619 ? -25.412 25.991 59.217 1.00 76.06 619 THR A O 1
ATOM 4949 N N . SER A 1 620 ? -26.680 24.594 60.431 1.00 72.75 620 SER A N 1
ATOM 4950 C CA . SER A 1 620 ? -27.528 24.149 59.315 1.00 72.75 620 SER A CA 1
ATOM 4951 C C . SER A 1 620 ? -28.539 25.214 58.878 1.00 72.75 620 SER A C 1
ATOM 4953 O O . SER A 1 620 ? -29.126 25.106 57.804 1.00 72.75 620 SER A O 1
ATOM 4955 N N . CYS A 1 621 ? -28.738 26.240 59.710 1.00 76.56 621 CYS A N 1
ATOM 4956 C CA . CYS A 1 621 ? -29.687 27.319 59.493 1.00 76.56 621 CYS A CA 1
ATOM 4957 C C . CYS A 1 621 ? -29.178 28.643 60.074 1.00 76.56 621 CYS A C 1
ATOM 4959 O O . CYS A 1 621 ? -29.612 29.088 61.137 1.00 76.56 621 CYS A O 1
ATOM 4961 N N . GLY A 1 622 ? -28.207 29.257 59.405 1.00 74.25 622 GLY A N 1
ATOM 4962 C CA . GLY A 1 622 ? -27.745 30.604 59.714 1.00 74.25 622 GLY A CA 1
ATOM 4963 C C . GLY A 1 622 ? -28.434 31.667 58.863 1.00 74.25 622 GLY A C 1
ATOM 4964 O O . GLY A 1 622 ? -29.127 31.379 57.887 1.00 74.25 622 GLY A O 1
ATOM 4965 N N . SER A 1 623 ? -28.244 32.926 59.258 1.00 74.00 623 SER A N 1
ATOM 4966 C CA . SER A 1 623 ? -28.770 34.070 58.516 1.00 74.00 623 SER A CA 1
ATOM 4967 C C . SER A 1 623 ? -27.994 34.267 57.214 1.00 74.00 623 SER A C 1
ATOM 4969 O O . SER A 1 623 ? -26.764 34.307 57.227 1.00 74.00 623 SER A O 1
ATOM 4971 N N . ALA A 1 624 ? -28.706 34.502 56.109 1.00 67.31 624 ALA A N 1
ATOM 4972 C CA . ALA A 1 624 ? -28.125 34.963 54.844 1.00 67.31 624 ALA A CA 1
ATOM 4973 C C . ALA A 1 624 ? -27.503 36.381 54.936 1.00 67.31 624 ALA A C 1
ATOM 4975 O O . ALA A 1 624 ? -26.961 36.914 53.969 1.00 67.31 624 ALA A O 1
ATOM 4976 N N . CYS A 1 625 ? -27.539 37.027 56.097 1.00 72.38 625 CYS A N 1
ATOM 4977 C CA . CYS A 1 625 ? -26.805 38.257 56.340 1.00 72.38 625 CYS A CA 1
ATOM 4978 C C . CYS A 1 625 ? -25.565 38.006 57.181 1.00 72.38 625 CYS A C 1
ATOM 4980 O O . CYS A 1 625 ? -25.637 37.569 58.332 1.00 72.38 625 CYS A O 1
ATOM 4982 N N . VAL A 1 626 ? -24.419 38.384 56.626 1.00 69.44 626 VAL A N 1
ATOM 4983 C CA . VAL A 1 626 ? -23.166 38.424 57.370 1.00 69.44 626 VAL A CA 1
ATOM 4984 C C . VAL A 1 626 ? -23.034 39.776 58.052 1.00 69.44 626 VAL A C 1
ATOM 4986 O O . VAL A 1 626 ? -22.972 40.812 57.393 1.00 69.44 626 VAL A O 1
ATOM 4989 N N . GLU A 1 627 ? -22.923 39.758 59.377 1.00 73.62 627 GLU A N 1
ATOM 4990 C CA . GLU A 1 627 ? -22.435 40.912 60.127 1.00 73.62 627 GLU A CA 1
ATOM 4991 C C . GLU A 1 627 ? -20.932 41.050 59.889 1.00 73.62 627 GLU A C 1
ATOM 4993 O O . GLU A 1 627 ? -20.142 40.175 60.266 1.00 73.62 627 GLU A O 1
ATOM 4998 N N . THR A 1 628 ? -20.540 42.149 59.251 1.00 77.50 628 THR A N 1
ATOM 4999 C CA . THR A 1 628 ? -19.130 42.492 59.055 1.00 77.50 628 THR A CA 1
ATOM 5000 C C . THR A 1 628 ? -18.788 43.773 59.798 1.00 77.50 628 THR A C 1
ATOM 5002 O O . THR A 1 628 ? -19.673 44.558 60.138 1.00 77.50 628 THR A O 1
ATOM 5005 N N . CYS A 1 629 ? -17.496 44.029 59.998 1.00 78.56 629 CYS A N 1
ATOM 5006 C CA . CYS A 1 629 ? -17.014 45.292 60.560 1.00 78.56 629 CYS A CA 1
ATOM 5007 C C . CYS A 1 629 ? -17.554 46.536 59.827 1.00 78.56 629 CYS A C 1
ATOM 5009 O O . CYS A 1 629 ? -17.794 47.559 60.460 1.00 78.56 629 CYS A O 1
ATOM 5011 N N . ASN A 1 630 ? -17.796 46.432 58.514 1.00 73.62 630 ASN A N 1
ATOM 5012 C CA . 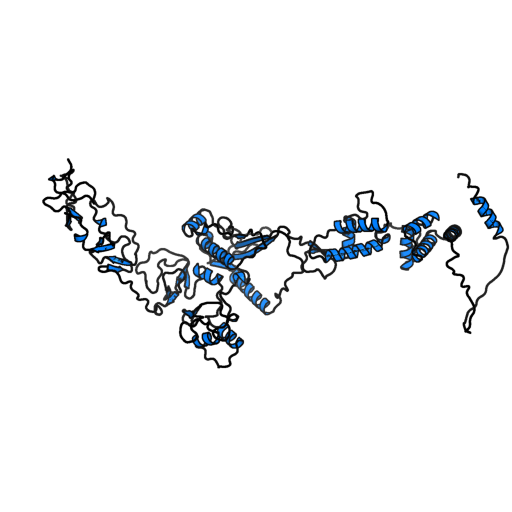ASN A 1 630 ? -18.203 47.552 57.658 1.00 73.62 630 ASN A CA 1
ATOM 5013 C C . ASN A 1 630 ? -19.704 47.576 57.332 1.00 73.62 630 ASN A C 1
ATOM 5015 O O . ASN A 1 630 ? -20.165 48.506 56.674 1.00 73.62 630 ASN A O 1
ATOM 5019 N N . ASN A 1 631 ? -20.468 46.554 57.731 1.00 69.19 631 ASN A N 1
ATOM 5020 C CA . ASN A 1 631 ? -21.876 46.435 57.370 1.00 69.19 631 ASN A CA 1
ATOM 5021 C C . ASN A 1 631 ? -22.672 45.753 58.489 1.00 69.19 631 ASN A C 1
ATOM 5023 O O . ASN A 1 631 ? -22.545 44.546 58.717 1.00 69.19 631 ASN A O 1
ATOM 5027 N N . LYS A 1 632 ? -23.519 46.537 59.160 1.00 63.91 632 LYS A N 1
ATOM 5028 C CA . LYS A 1 632 ? -24.616 46.042 59.996 1.00 63.91 632 LYS A CA 1
ATOM 5029 C C . LYS A 1 632 ? -25.836 45.974 59.085 1.00 63.91 632 LYS A C 1
ATOM 5031 O O . LYS A 1 632 ? -26.464 46.990 58.825 1.00 63.91 632 LYS A O 1
ATOM 5036 N N . SER A 1 633 ? -26.065 44.820 58.472 1.00 58.66 633 SER A N 1
ATOM 5037 C CA . SER A 1 633 ? -27.103 44.686 57.450 1.00 58.66 633 SER A CA 1
ATOM 5038 C C . SER A 1 633 ? -28.498 44.786 58.086 1.00 58.66 633 SER A C 1
ATOM 5040 O O . SER A 1 633 ? -28.859 43.928 58.885 1.00 58.66 633 SER A O 1
ATOM 5042 N N . ASP A 1 634 ? -29.266 45.823 57.730 1.00 55.56 634 ASP A N 1
ATOM 5043 C CA . ASP A 1 634 ? -30.604 46.101 58.290 1.00 55.56 634 ASP A CA 1
ATOM 5044 C C . ASP A 1 634 ? -31.759 45.401 57.536 1.00 55.56 634 ASP A C 1
ATOM 5046 O O . ASP A 1 634 ? -32.906 45.449 57.977 1.00 55.56 634 ASP A O 1
ATOM 5050 N N . MET A 1 635 ? -31.492 44.734 56.404 1.00 58.62 635 MET A N 1
ATOM 5051 C CA . MET A 1 635 ? -32.511 44.030 55.606 1.00 58.62 635 MET A CA 1
ATOM 5052 C C . MET A 1 635 ? -32.013 42.648 55.178 1.00 58.62 635 MET A C 1
ATOM 5054 O O . MET A 1 635 ? -31.184 42.526 54.278 1.00 58.62 635 MET A O 1
ATOM 5058 N N . CYS A 1 636 ? -32.557 41.611 55.810 1.00 64.06 636 CYS A N 1
ATOM 5059 C CA . CYS A 1 636 ? -32.199 40.216 55.574 1.00 64.06 636 CYS A CA 1
ATOM 5060 C C . CYS A 1 636 ? -33.402 39.434 55.073 1.00 64.06 636 CYS A C 1
ATOM 5062 O O . CYS A 1 636 ? -34.514 39.612 55.558 1.00 64.06 636 CYS A O 1
ATOM 5064 N N . THR A 1 637 ? -33.180 38.551 54.106 1.00 65.44 637 THR A N 1
ATOM 5065 C CA . THR A 1 637 ? -34.186 37.566 53.706 1.00 65.44 637 THR A CA 1
ATOM 5066 C C . THR A 1 637 ? -34.314 36.499 54.794 1.00 65.44 637 THR A C 1
ATOM 5068 O O . THR A 1 637 ? -33.284 36.046 55.294 1.00 65.44 637 THR A O 1
ATOM 5071 N N . ASP A 1 638 ? -35.526 36.000 55.068 1.00 66.50 638 ASP A N 1
ATOM 5072 C CA . ASP A 1 638 ? -35.794 34.855 55.973 1.00 66.50 638 ASP A CA 1
ATOM 5073 C C . ASP A 1 638 ? -35.239 33.507 55.450 1.00 66.50 638 ASP A C 1
ATOM 5075 O O . ASP A 1 638 ? -35.645 32.421 55.864 1.00 66.50 638 ASP A O 1
ATOM 5079 N N . GLN A 1 639 ? -34.305 33.559 54.500 1.00 70.19 639 GLN A N 1
ATOM 5080 C CA . GLN A 1 639 ? -33.638 32.399 53.942 1.00 70.19 639 GLN A CA 1
ATOM 5081 C C . GLN A 1 639 ? -32.632 31.843 54.948 1.00 70.19 639 GLN A C 1
ATOM 5083 O O . GLN A 1 639 ? -31.630 32.470 55.296 1.00 70.19 639 GLN A O 1
ATOM 5088 N N . CYS A 1 640 ? -32.930 30.628 55.379 1.00 75.56 640 CYS A N 1
ATOM 5089 C CA . CYS A 1 640 ? -32.071 29.761 56.158 1.00 75.56 640 CYS A CA 1
ATOM 5090 C C . CYS A 1 640 ? -30.960 29.201 55.256 1.00 75.56 640 CYS A C 1
ATOM 5092 O O . CYS A 1 640 ? -31.252 28.501 54.285 1.00 75.56 640 CYS A O 1
ATOM 5094 N N . VAL A 1 641 ? -29.698 29.516 55.555 1.00 72.81 641 VAL A N 1
ATOM 5095 C CA . VAL A 1 641 ? -28.535 29.012 54.806 1.00 72.81 641 VAL A CA 1
ATOM 5096 C C . VAL A 1 641 ? -27.614 28.218 55.724 1.00 72.81 641 VAL A C 1
ATOM 5098 O O . VAL A 1 641 ? -27.270 28.671 56.813 1.00 72.81 641 VAL A O 1
ATOM 5101 N N . ALA A 1 642 ? -27.211 27.025 55.292 1.00 73.50 642 ALA A N 1
ATOM 5102 C CA . ALA A 1 642 ? -26.217 26.238 56.008 1.00 73.50 642 ALA A CA 1
ATOM 5103 C C . ALA A 1 642 ? -24.820 26.840 55.756 1.00 73.50 642 ALA A C 1
ATOM 5105 O O . ALA A 1 642 ? -24.490 27.177 54.618 1.00 73.50 642 ALA A O 1
ATOM 5106 N N . GLY A 1 643 ? -24.010 27.015 56.803 1.00 74.62 643 GLY A N 1
ATOM 5107 C CA . GLY A 1 643 ? -22.767 27.788 56.727 1.00 74.62 643 GLY A CA 1
ATOM 5108 C C . GLY A 1 643 ? -21.871 27.675 57.961 1.00 74.62 643 GLY A C 1
ATOM 5109 O O . GLY A 1 643 ? -22.325 27.302 59.043 1.00 74.62 643 GLY A O 1
ATOM 5110 N N . CYS A 1 644 ? -20.609 28.089 57.816 1.00 79.75 644 CYS A N 1
ATOM 5111 C CA . CYS A 1 644 ? -19.760 28.472 58.946 1.00 79.75 644 CYS A CA 1
ATOM 5112 C C . CYS A 1 644 ? -19.976 29.961 59.264 1.00 79.75 644 CYS A C 1
ATOM 5114 O O . CYS A 1 644 ? -19.654 30.842 58.458 1.00 79.75 644 CYS A O 1
ATOM 5116 N N . PHE A 1 645 ? -20.511 30.255 60.449 1.00 79.25 645 PHE A N 1
ATOM 5117 C CA . PHE A 1 645 ? -20.827 31.616 60.894 1.00 79.25 645 PHE A CA 1
ATOM 5118 C C . PHE A 1 645 ? -19.954 32.020 62.076 1.00 79.25 645 PHE A C 1
ATOM 5120 O O . PHE A 1 645 ? -19.606 31.183 62.905 1.00 79.25 645 PHE A O 1
ATOM 5127 N N . CYS A 1 646 ? -19.625 33.307 62.204 1.00 82.50 646 CYS A N 1
ATOM 5128 C CA . CYS A 1 646 ? -18.905 33.780 63.384 1.00 82.50 646 CYS A CA 1
ATOM 5129 C C . CYS A 1 646 ? -19.690 33.464 64.662 1.00 82.50 646 CYS A C 1
ATOM 5131 O O . CYS A 1 646 ? -20.907 33.659 64.723 1.00 82.50 646 CYS A O 1
ATOM 5133 N N . ARG A 1 647 ? -18.987 33.000 65.700 1.00 83.88 647 ARG A N 1
ATOM 5134 C CA . ARG A 1 647 ? -19.583 32.684 67.001 1.00 83.88 647 ARG A CA 1
ATOM 5135 C C . ARG A 1 647 ? -20.294 33.917 67.572 1.00 83.88 647 ARG A C 1
ATOM 5137 O O . ARG A 1 647 ? -19.651 34.910 67.918 1.00 83.88 647 ARG A O 1
ATOM 5144 N N . ARG A 1 648 ? -21.618 33.827 67.722 1.00 75.00 648 ARG A N 1
ATOM 5145 C CA . ARG A 1 648 ? -22.446 34.839 68.393 1.00 75.00 648 ARG A CA 1
ATOM 5146 C C . ARG A 1 648 ? -22.784 34.424 69.833 1.00 75.00 648 ARG A C 1
ATOM 5148 O O . ARG A 1 648 ? -22.978 33.234 70.078 1.00 75.00 648 ARG A O 1
ATOM 5155 N N . PRO A 1 649 ? -22.927 35.389 70.759 1.00 71.31 649 PRO A N 1
ATOM 5156 C CA . PRO A 1 649 ? -22.559 36.803 70.620 1.00 71.31 649 PRO A CA 1
ATOM 5157 C C . PRO A 1 649 ? -21.030 37.003 70.663 1.00 71.31 649 PRO A C 1
ATOM 5159 O O . PRO A 1 649 ? -20.323 36.242 71.318 1.00 71.31 649 PRO A O 1
ATOM 5162 N N . GLY A 1 650 ? -20.517 38.044 69.996 1.00 76.06 650 GLY A N 1
ATOM 5163 C CA . GLY A 1 650 ? -19.162 38.557 70.259 1.00 76.06 650 GLY A CA 1
ATOM 5164 C C . GLY A 1 650 ? -18.109 38.436 69.153 1.00 76.06 650 GLY A C 1
ATOM 5165 O O . GLY A 1 650 ? -17.004 38.908 69.384 1.00 76.06 650 GLY A O 1
ATOM 5166 N N . HIS A 1 651 ? -18.410 37.877 67.977 1.00 85.56 651 HIS A N 1
ATOM 5167 C CA . HIS A 1 651 ? -1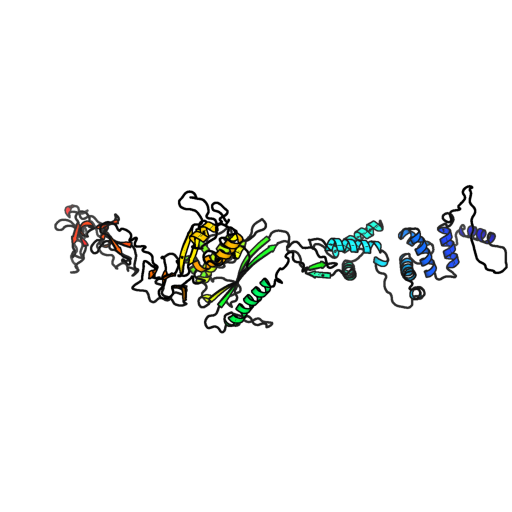7.505 37.911 66.817 1.00 85.56 651 HIS A CA 1
ATOM 5168 C C . HIS A 1 651 ? -18.245 38.345 65.548 1.00 85.56 651 HIS A C 1
ATOM 5170 O O . HIS A 1 651 ? -19.373 37.918 65.307 1.00 85.56 651 HIS A O 1
ATOM 5176 N N . VAL A 1 652 ? -17.590 39.166 64.728 1.00 83.50 652 VAL A N 1
ATOM 5177 C CA . VAL A 1 652 ? -18.058 39.644 63.417 1.00 83.50 652 VAL A CA 1
ATOM 5178 C C . VAL A 1 652 ? -16.990 39.365 62.357 1.00 83.50 652 VAL A C 1
ATOM 5180 O O . VAL A 1 652 ? -15.806 39.235 62.681 1.00 83.50 652 VAL A O 1
ATOM 5183 N N . ARG A 1 653 ? -17.379 39.246 61.083 1.00 82.62 653 ARG A N 1
ATOM 5184 C CA . ARG A 1 653 ? -16.409 39.032 59.993 1.00 82.62 653 ARG A CA 1
ATOM 5185 C C . ARG A 1 653 ? -15.648 40.320 59.694 1.00 82.62 653 ARG A C 1
ATOM 5187 O O . ARG A 1 653 ? -16.241 41.396 59.619 1.00 82.62 653 ARG A O 1
ATOM 5194 N N . LEU A 1 654 ? -14.345 40.211 59.452 1.00 79.38 654 LEU A N 1
ATOM 5195 C CA . LEU A 1 654 ? -13.510 41.365 59.113 1.00 79.38 654 LEU A CA 1
ATOM 5196 C C . LEU A 1 654 ? -13.979 42.080 57.830 1.00 79.38 654 LEU A C 1
ATOM 5198 O O . LEU A 1 654 ? -13.993 43.308 57.783 1.00 79.38 654 LEU A O 1
ATOM 5202 N N . ASN A 1 655 ? -14.353 41.342 56.780 1.00 72.19 655 ASN A N 1
ATOM 5203 C CA . ASN A 1 655 ? -14.812 41.921 55.514 1.00 72.19 655 ASN A CA 1
ATOM 5204 C C . ASN A 1 655 ? -15.788 40.983 54.769 1.00 72.19 655 ASN A C 1
ATOM 5206 O O . ASN A 1 655 ? -16.128 39.909 55.257 1.00 72.19 655 ASN A O 1
ATOM 5210 N N . ASN A 1 656 ? -16.246 41.394 53.581 1.00 65.19 656 ASN A N 1
ATOM 5211 C CA . ASN A 1 656 ? -17.187 40.626 52.748 1.00 65.19 656 ASN A CA 1
ATOM 5212 C C . ASN A 1 656 ? -16.565 39.381 52.073 1.00 65.19 656 ASN A C 1
ATOM 5214 O O . ASN A 1 656 ? -17.243 38.718 51.290 1.00 65.19 656 ASN A O 1
ATOM 5218 N N . ASN A 1 657 ? -15.286 39.072 52.318 1.00 64.25 657 ASN A N 1
ATOM 5219 C CA . ASN A 1 657 ? -14.653 37.860 51.809 1.00 64.25 657 ASN A CA 1
ATOM 5220 C C . ASN A 1 657 ? -15.033 36.657 52.687 1.00 64.25 657 ASN A C 1
ATOM 5222 O O . ASN A 1 657 ? -14.904 36.673 53.915 1.00 64.25 657 ASN A O 1
ATOM 5226 N N . THR A 1 658 ? -15.443 35.580 52.028 1.00 58.69 658 THR A N 1
ATOM 5227 C CA . THR A 1 658 ? -15.935 34.333 52.627 1.00 58.69 658 THR A CA 1
ATOM 5228 C C . THR A 1 658 ? -14.889 33.611 53.481 1.00 58.69 658 THR A C 1
ATOM 5230 O O . THR A 1 658 ? -15.241 32.787 54.315 1.00 58.69 658 THR A O 1
ATOM 5233 N N . ASN A 1 659 ? -13.607 33.958 53.330 1.00 62.16 659 ASN A N 1
ATOM 5234 C CA . ASN A 1 659 ? -12.485 33.405 54.096 1.00 62.16 659 ASN A CA 1
ATOM 5235 C C . ASN A 1 659 ? -11.867 34.406 55.096 1.00 62.16 659 ASN A C 1
ATOM 5237 O O . ASN A 1 659 ? -10.777 34.167 55.613 1.00 62.16 659 ASN A O 1
ATOM 5241 N N . SER A 1 660 ? -12.504 35.558 55.342 1.00 70.50 660 SER A N 1
ATOM 5242 C CA . SER A 1 660 ? -11.988 36.551 56.295 1.00 70.50 660 SER A CA 1
ATOM 5243 C C . SER A 1 660 ? -12.186 36.112 57.748 1.00 70.50 660 SER A C 1
ATOM 5245 O O . SER A 1 660 ? -13.234 35.567 58.079 1.00 70.50 660 SER A O 1
ATOM 5247 N N . LEU A 1 661 ? -11.229 36.431 58.621 1.00 79.88 661 LEU A N 1
ATOM 5248 C CA . LEU A 1 661 ? -11.257 36.079 60.045 1.00 79.88 661 LEU A CA 1
ATOM 5249 C C . LEU A 1 661 ? -12.499 36.626 60.778 1.00 79.88 661 LEU A C 1
ATOM 5251 O O . LEU A 1 661 ? -12.909 37.770 60.560 1.00 79.88 661 LEU A O 1
ATOM 5255 N N . CYS A 1 662 ? -13.040 35.820 61.696 1.00 84.56 662 CYS A N 1
ATOM 5256 C CA . CYS A 1 662 ? -14.026 36.242 62.689 1.00 84.56 662 CYS A CA 1
ATOM 5257 C C . CYS A 1 662 ? -13.314 36.850 63.900 1.00 84.56 662 CYS A C 1
ATOM 5259 O O . CYS A 1 662 ? -12.621 36.149 64.648 1.00 84.56 662 CYS A O 1
ATOM 5261 N N . ILE A 1 663 ? -13.504 38.152 64.096 1.00 85.81 663 ILE A N 1
ATOM 5262 C CA . ILE A 1 663 ? -12.839 38.935 65.137 1.00 85.81 663 ILE A CA 1
ATOM 5263 C C . ILE A 1 663 ? -13.859 39.589 66.076 1.00 85.81 663 ILE A C 1
ATOM 5265 O O . ILE A 1 663 ? -14.997 39.846 65.674 1.00 85.81 663 ILE A O 1
ATOM 5269 N N . PRO A 1 664 ? -13.485 39.862 67.331 1.00 85.75 664 PRO A N 1
ATOM 5270 C CA . PRO A 1 664 ? -14.277 40.694 68.222 1.00 85.75 664 PRO A CA 1
ATOM 5271 C C . PRO A 1 664 ? -14.584 42.081 67.614 1.00 85.75 664 PRO A C 1
ATOM 5273 O O . PRO A 1 664 ? -13.700 42.685 67.007 1.00 85.75 664 PRO A O 1
ATOM 5276 N N . PRO A 1 665 ? -15.802 42.641 67.773 1.00 82.38 665 PRO A N 1
ATOM 5277 C CA . PRO A 1 665 ? -16.177 43.935 67.182 1.00 82.38 665 PRO A CA 1
ATOM 5278 C C . PRO A 1 665 ? -15.273 45.122 67.554 1.00 82.38 665 PRO A C 1
ATOM 5280 O O . PRO A 1 665 ? -15.196 46.101 66.819 1.00 82.38 665 PRO A O 1
ATOM 5283 N N . ASN A 1 666 ? -14.596 45.057 68.700 1.00 81.75 666 ASN A N 1
ATOM 5284 C CA . ASN A 1 666 ? -13.620 46.051 69.158 1.00 81.75 666 ASN A CA 1
ATOM 5285 C C . ASN A 1 666 ? -12.274 45.982 68.414 1.00 81.75 666 ASN A C 1
ATOM 5287 O O . ASN A 1 666 ? -11.492 46.923 68.516 1.00 81.75 666 ASN A O 1
ATOM 5291 N N . GLU A 1 667 ? -12.007 44.902 67.679 1.00 84.31 667 GLU A N 1
ATOM 5292 C CA . GLU A 1 667 ? -10.815 44.717 66.841 1.00 84.31 667 GLU A CA 1
ATOM 5293 C C . GLU A 1 667 ? -11.070 45.083 65.368 1.00 84.31 667 GLU A C 1
ATOM 5295 O O . GLU A 1 667 ? -10.178 44.952 64.529 1.00 84.31 667 GLU A O 1
ATOM 5300 N N . CYS A 1 668 ? -12.274 45.561 65.034 1.00 82.94 668 CYS A N 1
ATOM 5301 C CA . CYS A 1 668 ? -12.582 46.039 63.692 1.00 82.94 668 CYS A CA 1
ATOM 5302 C C . CYS A 1 668 ? -11.707 47.256 63.319 1.00 82.94 668 CYS A C 1
ATOM 5304 O O . CYS A 1 668 ? -11.612 48.201 64.109 1.00 82.94 668 CYS A O 1
ATOM 5306 N N . PRO A 1 669 ? -11.082 47.268 62.125 1.00 79.81 669 PRO A N 1
ATOM 5307 C CA . PRO A 1 669 ? -10.303 48.411 61.655 1.00 79.81 669 PRO A CA 1
ATOM 5308 C C . PRO A 1 669 ? -11.199 49.652 61.515 1.00 79.81 669 PRO A C 1
ATOM 5310 O O . PRO A 1 669 ? -12.341 49.538 61.072 1.00 79.81 669 PRO A O 1
ATOM 5313 N N . LYS A 1 670 ? -10.685 50.816 61.936 1.00 65.69 670 LYS A N 1
ATOM 5314 C CA . LYS A 1 670 ? -11.379 52.112 61.855 1.00 65.69 670 LYS A CA 1
ATOM 5315 C C . LYS A 1 670 ? -11.344 52.717 60.462 1.00 65.69 670 LYS A C 1
ATOM 5317 O O . LYS A 1 670 ? -10.288 52.583 59.803 1.00 65.69 670 LYS A O 1
#

Foldseek 3Di:
DPDDDPVVVVVVVVVVVPDDDDDDDDDDDDDDDDDDDDDDDDDDPPPPPPPDDLVNLLVVLVVCVVPDPLLVSLLVQLVVCVVVVNDLVRSQVSCVVSVGDGSLSSLVLNVCVVVVVVVVSPDPDPDDDPDDDPCSSVVVLLVVLLVVLQVQQQDLAQPDALVVSQVSSQVVVCVSVVHDDDDPDGPAHSVNSVVSLVVLVKDFDFDPDAPDPPCCVPPVNVVVVVVVVVVCVVCVLQAWDWDPDPDTDIDHHPDPAHEKEKEKDKDKDAPFQGPRTHIHHDDPHDHHDRGDHFIKMKIFIAIRDPVDRGLFDDPVLVVVLCVVVVCVPDDDCWDDDPRHLMTIHRDRDDDDDALVNVLVSLLVSLSSCVSRPVPLRHQYDYHYDPDCSQQVFLDALVQFAAAWQDGDSDQWFWFAAPQRDIDIGGQADCDDPRHGIGGGLNRSCVVVVDDDDPPDDSVNSNVVCCPGRSRVTDGPSNLSCLLSQSDADPQKDWDSFDFPDAFELVDDDPDGDRDGDTGIHGHPQWHFPDPRRNGGTDGNVPNPDPPPPPDADPQWDWDQFDFPDAAALVCQQPPHPPDDPPGDNGGDTDIGGPPQWHQYPVRDTHHNQVSADPQWGWDQFDWSDAFELVDPDPDGDNDGHTHTHGDPPAWGFQDNGSPGDTHGSVPHDD

pLDDT: mean 73.36, std 16.19, range [23.23, 95.75]

Organism: NCBI:txid392032

Secondary structure (DSSP, 8-state):
-PPPPHHHHHHHHHHHTTS----------------------------TTSS--HHHHHHHHHHHTTTS-HHHHHHHHHHHHHHTT--HHHHHHHHHHTT---HHHHHHHHHHHHTT-HHHHH--S-S---PPPHHHH-HHHHHHHHHHHHHHHTSSS----HHHHHHHHHHHHHHHHT----SSS-SS-HHHHHHHHHHTT-EEEE----SS--GGGSHHHHHHHHHHHHHHHHTGGGB-EE-SSSS--EE---SSS-EEEEEEEEEEEEEEPPPSEEEE-SS-PPPPPS-EEEEEEEEEEEEESTT-SB-B--HHHHHHHHHH-GGGG---SSEEPTTB--EEE--SS-----HHHHHHHHHHHHHHHTT-GGGTTSEEEEE----TTTS--S--GGGS-SSTTS----SEEEEE-TTS-EEEEESB--SSTTTTSBPPHHHHHHHTT----TT--HHHHHHHHHTSGGGS---HHHHHHHHTTSS--TTEEEEEEE-SS--BTTB--SS-----EEEEEEPTTEEESSSSTT--EEEGGG---------PPTTEEEEEEE-SS--BGGGG-SSPPSS------PPEEEEEEPTT-EE-TTS-EE-GGGGS-TTEEEEEEEES---BTTB--S-----EEEEEEE-TTT-EESSSSTT--EE-GGGS--